Protein AF-A0A2U1LN64-F1 (afdb_monomer_lite)

InterPro domains:
  IPR001373 Cullin, N-terminal [PF00888] (12-71)
  IPR001373 Cullin, N-terminal [PF00888] (232-401)
  IPR016158 Cullin homology domain [PS50069] (305-399)
  IPR016159 Cullin repeat-like-containing domain superfamily [SSF74788] (3-302)
  IPR036317 Cullin homology domain superfamily [SSF75632] (305-401)
  IPR045093 Cullin [PTHR11932] (11-401)

Secondary structure (DSSP, 8-state):
--HHHHHHHHHHHHHHHHHHHTTPPPSS-HHHHHHHHHHHHHTT-HHHHHHHHHHHHHHHHHHHHHHHHTTS---PPP----TT----HHHHHHHHHIIIIITSHHHHHHHHHHHHHHHHHHHTT----HHHHHHHHHHHHHT-HHHHIIIIIHHHHHHHHHHHHHHHHHHHHHS-HHHHHHHHHHHHHHHHHHHHHHS-TTSTTHHHHHHHHHHHHHIIIIIHHHTTSTTHHHHHHHHHHHHHHHHHHHHHH-HHHHSSHHHHHHHHHHHHHHHHHHHHHHHTT-HHHHHHHHHHHHHHHTSTTHHHHHHHHHHHHHHH---HHHHHHHHHHHHHHHHT--HHHHHHHHHHHHHHHHHHHHTSGGGTS-HHHHHHHHHHHTTTS-HHHHHHHHHHHHHHHHHHHHH-

Sequence (408 aa):
MDPRDAERSLKAINNAIHEVYNHTPTTRSIHDLCSKASRLVQNKFGKKLYSGIVSTMASHLKEMTTSIEKVSPEVPLFLEDPSTHKAHAQELGATLWVDNVICSSNIKGDLKFAVMEMVQAEREGEGINRDLMKNLAKMLMDFGHSVYQEMFEQPFIMISTNLYTPESEELMNNYDCEYYLKITERRLNEEIERVSDYLDVKHDFAAKSIAKIINVLENIMIETHMDTVPEGINKIFNVMNSHFGKTVTELATHPERIEDPIACVQRILDEKEKRDKIINLSFNDDLKIQKLMDHWFKGCINAPHVAEFISEFVDDKLRKGANGYDVEIVLNKVMVLIRLLFPGRKVLFESHYKQHMRERFLSGIGRYVPAYAEISMIEKLKKEFSHQFTSELEAMLSDAKKGIIMHG

Organism: Artemisia annua (NCBI:txid35608)

pLDDT: mean 82.9, std 13.28, range [35.59, 97.94]

Radius of gyration: 40.02 Å; chains: 1; bounding box: 80×56×114 Å

Structure (mmCIF, N/CA/C/O backbone):
data_AF-A0A2U1LN64-F1
#
_entry.id   AF-A0A2U1LN64-F1
#
loop_
_atom_site.group_PDB
_atom_site.id
_atom_site.type_symbol
_atom_site.label_atom_id
_atom_site.label_alt_id
_atom_site.label_comp_id
_atom_site.label_asym_id
_atom_site.label_entity_id
_atom_site.label_seq_id
_atom_site.pdbx_PDB_ins_code
_atom_site.Cartn_x
_atom_site.Cartn_y
_atom_site.Cartn_z
_atom_site.occupancy
_atom_site.B_iso_or_equiv
_atom_site.auth_seq_id
_atom_site.auth_comp_id
_atom_site.auth_asym_id
_atom_site.auth_atom_id
_atom_site.pdbx_PDB_model_num
ATOM 1 N N . MET A 1 1 ? -33.442 30.699 55.935 1.00 78.19 1 MET A N 1
ATOM 2 C CA . MET A 1 1 ? -34.490 29.723 55.550 1.00 78.19 1 MET A CA 1
ATOM 3 C C . MET A 1 1 ? -34.674 28.739 56.702 1.00 78.19 1 MET A C 1
ATOM 5 O O . MET A 1 1 ? -33.655 28.303 57.224 1.00 78.19 1 MET A O 1
ATOM 9 N N . ASP A 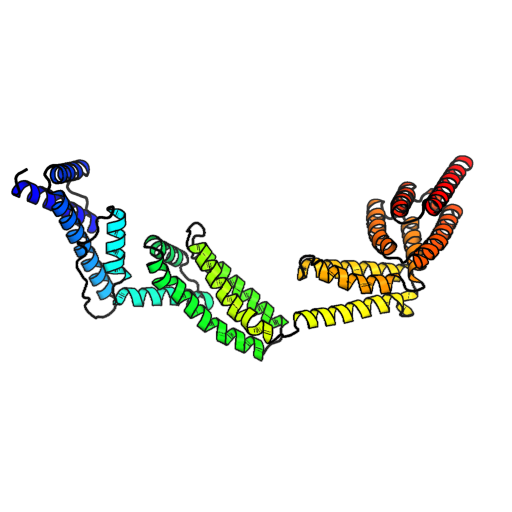1 2 ? -35.909 28.434 57.126 1.00 87.69 2 ASP A N 1
ATOM 10 C CA . ASP A 1 2 ? -36.194 27.400 58.148 1.00 87.69 2 ASP A CA 1
ATOM 11 C C . ASP A 1 2 ? -35.836 26.005 57.577 1.00 87.69 2 ASP A C 1
ATOM 13 O O . ASP A 1 2 ? -36.164 25.733 56.415 1.00 87.69 2 ASP A O 1
ATOM 17 N N . PRO A 1 3 ? -35.175 25.111 58.341 1.00 84.94 3 PRO A N 1
ATOM 18 C CA . PRO A 1 3 ? -34.947 23.714 57.959 1.00 84.94 3 PRO A CA 1
ATOM 19 C C . PRO A 1 3 ? -36.164 22.979 57.372 1.00 84.94 3 PRO A C 1
ATOM 21 O O . PRO A 1 3 ? -36.005 22.184 56.447 1.00 84.94 3 PRO A O 1
ATOM 24 N N . ARG A 1 4 ? -37.386 23.256 57.847 1.00 85.56 4 ARG A N 1
ATOM 25 C CA . ARG A 1 4 ? -38.615 22.629 57.318 1.00 85.56 4 ARG A CA 1
ATOM 26 C C . ARG A 1 4 ? -38.954 23.093 55.904 1.00 85.56 4 ARG A C 1
ATOM 28 O O . ARG A 1 4 ? -39.406 22.297 55.080 1.00 85.56 4 ARG A O 1
ATOM 35 N N . ASP A 1 5 ? -38.707 24.362 55.601 1.00 85.06 5 ASP A N 1
ATOM 36 C CA . ASP A 1 5 ? -38.884 24.898 54.251 1.00 85.06 5 ASP A CA 1
ATOM 37 C C . ASP A 1 5 ? -37.805 24.369 53.304 1.00 85.06 5 ASP A C 1
ATOM 39 O O . ASP A 1 5 ? -38.070 24.147 52.116 1.00 85.06 5 ASP A O 1
ATOM 43 N N . ALA A 1 6 ? -36.593 24.141 53.825 1.00 86.06 6 ALA A N 1
ATOM 44 C CA . ALA A 1 6 ? -35.513 23.508 53.077 1.00 86.06 6 ALA A CA 1
ATOM 45 C C . ALA A 1 6 ? -35.882 22.067 52.690 1.00 86.06 6 ALA A C 1
ATOM 47 O O . ALA A 1 6 ? -35.740 21.695 51.526 1.00 86.06 6 ALA A O 1
ATOM 48 N N . GLU A 1 7 ? -36.457 21.302 53.622 1.00 89.06 7 GLU A N 1
ATOM 49 C CA . GLU A 1 7 ? -36.947 19.939 53.382 1.00 89.06 7 GLU A CA 1
ATOM 50 C C . GLU A 1 7 ? -38.052 19.896 52.317 1.00 89.06 7 GLU A C 1
ATOM 52 O O . GLU A 1 7 ? -38.001 19.100 51.382 1.00 89.06 7 GLU A O 1
ATOM 57 N N . ARG A 1 8 ? -39.034 20.804 52.402 1.00 89.12 8 ARG A N 1
ATOM 58 C CA . ARG A 1 8 ? -40.115 20.912 51.405 1.00 89.12 8 ARG A CA 1
ATOM 59 C C . ARG A 1 8 ? -39.587 21.252 50.015 1.00 89.12 8 ARG A C 1
ATOM 61 O O . ARG A 1 8 ? -40.085 20.720 49.024 1.00 89.12 8 ARG A O 1
ATOM 68 N N . SER A 1 9 ? -38.597 22.140 49.943 1.00 89.25 9 SER A N 1
ATOM 69 C CA . SER A 1 9 ? -37.972 22.536 48.678 1.00 89.25 9 SER A CA 1
ATOM 70 C C . SER A 1 9 ? -37.186 21.380 48.060 1.00 89.25 9 SER A C 1
ATOM 72 O O . SER A 1 9 ? -37.314 21.142 46.864 1.00 89.25 9 SER A O 1
ATOM 74 N N . LEU A 1 10 ? -36.446 20.624 48.876 1.00 89.75 10 LEU A N 1
ATOM 75 C CA . LEU A 1 10 ? -35.701 19.443 48.441 1.00 89.75 10 LEU A CA 1
ATOM 76 C C . LEU A 1 10 ? -36.637 18.319 47.978 1.00 89.75 10 LEU A C 1
ATOM 78 O O . LEU A 1 10 ? -36.441 17.770 46.900 1.00 89.75 10 LEU A O 1
ATOM 82 N N . LYS A 1 11 ? -37.719 18.052 48.718 1.00 90.88 11 LYS A N 1
ATOM 83 C CA . LYS A 1 11 ? -38.747 17.081 48.316 1.00 90.88 11 LYS A CA 1
ATOM 84 C C . LYS A 1 11 ? -39.398 17.444 46.980 1.00 90.88 11 LYS A C 1
ATOM 86 O O . LYS A 1 11 ? -39.621 16.571 46.153 1.00 90.88 11 LYS A O 1
ATOM 91 N N . ALA A 1 12 ? -39.687 18.726 46.746 1.00 89.50 12 ALA A N 1
ATOM 92 C CA . ALA A 1 12 ? -40.245 19.179 45.472 1.00 89.50 12 ALA A CA 1
ATOM 93 C C . ALA A 1 12 ? -39.280 18.958 44.294 1.00 89.50 12 ALA A C 1
ATOM 95 O O . ALA A 1 12 ? -39.729 18.576 43.218 1.00 89.50 12 ALA A O 1
ATOM 96 N N . ILE A 1 13 ? -37.978 19.179 44.507 1.00 89.50 13 ILE A N 1
ATOM 97 C CA . ILE A 1 13 ? -36.937 18.927 43.502 1.00 89.50 13 ILE A CA 1
ATOM 98 C C . ILE A 1 13 ? -36.814 17.423 43.229 1.00 89.50 13 ILE A C 1
ATOM 100 O O . ILE A 1 13 ? -36.872 17.021 42.072 1.00 89.50 13 ILE A O 1
ATOM 104 N N . ASN A 1 14 ? -36.736 16.587 44.267 1.00 90.38 14 ASN A N 1
ATOM 105 C CA . ASN A 1 14 ? -36.641 15.134 44.100 1.00 90.38 14 ASN A CA 1
ATOM 106 C C . ASN A 1 14 ? -37.878 14.554 43.402 1.00 90.38 14 ASN A C 1
ATOM 108 O O . ASN A 1 14 ? -37.739 13.738 42.498 1.00 90.38 14 ASN A O 1
ATOM 112 N N . ASN A 1 15 ? -39.084 15.012 43.749 1.00 88.81 15 ASN A N 1
ATOM 113 C CA . ASN A 1 15 ? -40.308 14.588 43.067 1.00 88.81 15 ASN A CA 1
ATOM 114 C C . ASN A 1 15 ? -40.277 14.917 41.568 1.00 88.81 15 ASN A C 1
ATOM 116 O O . ASN A 1 15 ? -40.671 14.082 40.766 1.00 88.81 15 ASN A O 1
ATOM 120 N N . ALA A 1 16 ? -39.774 16.094 41.184 1.00 87.50 16 ALA A N 1
ATOM 121 C CA . ALA A 1 16 ? -39.624 16.440 39.773 1.00 87.50 16 ALA A CA 1
ATOM 122 C C . ALA A 1 16 ? -38.609 15.524 39.060 1.00 87.50 16 ALA A C 1
ATOM 124 O O . ALA A 1 16 ? -38.832 15.145 37.916 1.00 87.50 16 ALA A O 1
ATOM 125 N N . ILE A 1 17 ? -37.530 15.111 39.738 1.00 85.94 17 ILE A N 1
ATOM 126 C CA . ILE A 1 17 ? -36.580 14.114 39.210 1.00 85.94 17 ILE A CA 1
ATOM 127 C C . ILE A 1 17 ? -37.280 12.759 39.000 1.00 85.94 17 ILE A C 1
ATOM 129 O O . ILE A 1 17 ? -37.125 12.157 37.942 1.00 85.94 17 ILE A O 1
ATOM 133 N N . HIS A 1 18 ? -38.097 12.305 39.959 1.00 87.88 18 HIS A N 1
ATOM 134 C CA . HIS A 1 18 ? -38.930 11.102 39.804 1.00 87.88 18 HIS A CA 1
ATOM 135 C C . HIS A 1 18 ? -39.918 11.216 38.635 1.00 87.88 18 HIS A C 1
ATOM 137 O O . HIS A 1 18 ? -40.120 10.239 37.916 1.00 87.88 18 HIS A O 1
ATOM 143 N N . GLU A 1 19 ? -40.544 12.379 38.443 1.00 87.19 19 GLU A N 1
ATOM 144 C CA . GLU A 1 19 ? -41.479 12.604 37.337 1.00 87.19 19 GLU A CA 1
ATOM 145 C C . GLU A 1 19 ? -40.765 12.466 35.982 1.00 87.19 19 GLU A C 1
ATOM 147 O O . GLU A 1 19 ? -41.252 11.753 35.103 1.00 87.19 19 GLU A O 1
ATOM 152 N N . VAL A 1 20 ? -39.578 13.071 35.850 1.00 83.88 20 VAL A N 1
ATOM 153 C CA . VAL A 1 20 ? -38.732 12.980 34.649 1.00 83.88 20 VAL A CA 1
ATOM 154 C C . VAL A 1 20 ? -38.275 11.544 34.386 1.00 83.88 20 VAL A C 1
ATOM 156 O O . VAL A 1 20 ? -38.394 11.081 33.254 1.00 83.88 20 VAL A O 1
ATOM 159 N N . TYR A 1 21 ? -37.792 10.833 35.411 1.00 81.75 21 TYR A N 1
ATOM 160 C CA . TYR A 1 21 ? -37.349 9.438 35.289 1.00 81.75 21 TYR A CA 1
ATOM 161 C C . TYR A 1 21 ? -38.460 8.519 34.764 1.00 81.75 21 TYR A C 1
ATOM 163 O O . TYR A 1 21 ? -38.228 7.702 33.882 1.00 81.75 21 TYR A O 1
ATOM 171 N N . ASN A 1 22 ? -39.690 8.703 35.249 1.00 84.38 22 ASN A N 1
ATOM 172 C CA . ASN A 1 22 ? -40.845 7.906 34.830 1.00 84.38 22 ASN A CA 1
ATOM 173 C C . ASN A 1 22 ? -41.486 8.385 33.514 1.00 84.38 22 ASN A C 1
ATOM 175 O O . ASN A 1 22 ? -42.591 7.955 33.186 1.00 84.38 22 ASN A O 1
ATOM 179 N N . HIS A 1 23 ? -40.847 9.306 32.783 1.00 79.88 23 HIS A N 1
ATOM 180 C CA . HIS A 1 23 ? -41.394 9.935 31.576 1.00 79.88 23 HIS A CA 1
ATOM 181 C C . HIS A 1 23 ? -42.786 10.567 31.781 1.00 79.88 23 HIS A C 1
ATOM 183 O O . HIS A 1 23 ? -43.601 10.637 30.859 1.00 79.88 23 HIS A O 1
ATOM 189 N N . THR A 1 24 ? -43.065 11.053 32.993 1.00 81.94 24 THR A N 1
ATOM 190 C CA . THR A 1 24 ? -44.320 11.743 33.321 1.00 81.94 24 THR A CA 1
ATOM 191 C C . THR A 1 24 ? -44.159 13.263 33.195 1.00 81.94 24 THR A C 1
ATOM 193 O O . THR A 1 24 ? -43.094 13.793 33.525 1.00 81.94 24 THR A O 1
ATOM 196 N N . PRO A 1 25 ? -45.184 14.003 32.724 1.00 77.19 25 PRO A N 1
ATOM 197 C CA . PRO A 1 25 ? -45.110 15.458 32.632 1.00 77.19 25 PRO A CA 1
ATOM 198 C C . PRO A 1 25 ? -44.855 16.084 34.003 1.00 77.19 25 PRO A C 1
ATOM 200 O O . PRO A 1 25 ? -45.613 15.848 34.945 1.00 77.19 25 PRO A O 1
ATOM 203 N N . THR A 1 26 ? -43.815 16.914 34.112 1.00 74.75 26 THR A N 1
ATOM 204 C CA . THR A 1 26 ? -43.479 17.544 35.390 1.00 74.75 26 THR A CA 1
ATOM 205 C C . THR A 1 26 ? -44.576 18.497 35.844 1.00 74.75 26 THR A C 1
ATOM 207 O O . THR A 1 26 ? -44.961 19.410 35.110 1.00 74.75 26 THR A O 1
ATOM 210 N N . THR A 1 27 ? -45.032 18.349 37.086 1.00 76.00 27 THR A N 1
ATOM 211 C CA . THR A 1 27 ? -46.132 19.151 37.655 1.00 76.00 27 THR A CA 1
ATOM 212 C C . THR A 1 27 ? -45.723 20.589 37.993 1.00 76.00 27 THR A C 1
ATOM 214 O O . THR A 1 27 ? -46.566 21.437 38.292 1.00 76.00 27 THR A O 1
ATOM 217 N N . ARG A 1 28 ? -44.418 20.889 37.953 1.00 81.88 28 ARG A N 1
ATOM 218 C CA . ARG A 1 28 ? -43.825 22.179 38.330 1.00 81.88 28 ARG A CA 1
ATOM 219 C C . ARG A 1 28 ? -42.967 22.742 37.208 1.00 81.88 28 ARG A C 1
ATOM 221 O O . ARG A 1 28 ? -42.266 22.010 36.520 1.00 81.88 28 ARG A O 1
ATOM 228 N N . SER A 1 29 ? -42.971 24.069 37.072 1.00 85.88 29 SER A N 1
ATOM 229 C CA . SER A 1 29 ? -42.115 24.746 36.093 1.00 85.88 29 SER A CA 1
ATOM 230 C C . SER A 1 29 ? -40.631 24.636 36.461 1.00 85.88 29 SER A C 1
ATOM 232 O O . SER A 1 29 ? -40.262 24.738 37.635 1.00 85.88 29 SER A O 1
ATOM 234 N N . ILE A 1 30 ? -39.774 24.526 35.443 1.00 81.19 30 ILE A N 1
ATOM 235 C CA . ILE A 1 30 ? -38.309 24.524 35.594 1.00 81.19 30 ILE A CA 1
ATOM 236 C C . ILE A 1 30 ? -37.839 25.779 36.345 1.00 81.19 30 ILE A C 1
ATOM 238 O O . ILE A 1 30 ? -37.002 25.690 37.238 1.00 81.19 30 ILE A O 1
ATOM 242 N N . HIS A 1 31 ? -38.436 26.941 36.064 1.00 81.25 31 HIS A N 1
ATOM 243 C CA . HIS A 1 31 ? -38.101 28.196 36.739 1.00 81.25 31 HIS A CA 1
ATOM 244 C C . HIS A 1 31 ? -38.362 28.152 38.261 1.00 81.25 31 HIS A C 1
ATOM 246 O O . HIS A 1 31 ? -37.521 28.607 39.039 1.00 81.25 31 HIS A O 1
ATOM 252 N N . ASP A 1 32 ? -39.486 27.575 38.714 1.00 86.88 32 ASP A N 1
ATOM 253 C CA . ASP A 1 32 ? -39.775 27.400 40.153 1.00 86.88 32 ASP A CA 1
ATOM 254 C C . ASP A 1 32 ? -38.758 26.455 40.813 1.00 86.88 32 ASP A C 1
ATOM 256 O O . ASP A 1 32 ? -38.236 26.753 41.889 1.00 86.88 32 ASP A O 1
ATOM 260 N N . LEU A 1 33 ? -38.416 25.349 40.147 1.00 88.62 33 LEU A N 1
ATOM 261 C CA . LEU A 1 33 ? -37.424 24.388 40.639 1.00 88.62 33 LEU A CA 1
ATOM 262 C C . LEU A 1 33 ? -36.025 25.016 40.753 1.00 88.62 33 LEU A C 1
ATOM 264 O O . LEU A 1 33 ? -35.387 24.900 41.803 1.00 88.62 33 LEU A O 1
ATOM 268 N N . CYS A 1 34 ? -35.581 25.754 39.731 1.00 84.50 34 CYS A N 1
ATOM 269 C CA . CYS A 1 34 ? -34.315 26.490 39.753 1.00 84.50 34 CYS A CA 1
ATOM 270 C C . CYS A 1 34 ? -34.292 27.534 40.875 1.00 84.50 34 CYS A C 1
ATOM 272 O O . CYS A 1 34 ? -33.324 27.605 41.630 1.00 84.50 34 CYS A O 1
ATOM 274 N N . SER A 1 35 ? -35.378 28.292 41.053 1.00 87.00 35 SER A N 1
ATOM 275 C CA . SER A 1 35 ? -35.489 29.278 42.133 1.00 87.00 35 SER A CA 1
ATOM 276 C C . SER A 1 35 ? -35.372 28.631 43.520 1.00 87.00 35 SER A C 1
ATOM 278 O O . SER A 1 35 ? -34.652 29.134 44.391 1.00 87.00 35 SER A O 1
ATOM 280 N N . LYS A 1 36 ? -36.016 27.473 43.734 1.00 90.25 36 LYS A N 1
ATOM 281 C CA . LYS A 1 36 ? -35.891 26.699 44.982 1.00 90.25 36 LYS A CA 1
ATOM 282 C C . LYS A 1 36 ? -34.463 26.214 45.215 1.00 90.25 36 LYS A C 1
ATOM 284 O O . LYS A 1 36 ? -33.958 26.363 46.328 1.00 90.25 36 LYS A O 1
ATOM 289 N N . ALA A 1 37 ? -33.802 25.693 44.182 1.00 87.31 37 ALA A N 1
ATOM 290 C CA . ALA A 1 37 ? -32.411 25.258 44.260 1.00 87.31 37 ALA A CA 1
ATOM 291 C C . ALA A 1 37 ? -31.471 26.426 44.613 1.00 87.31 37 ALA A C 1
ATOM 293 O O . ALA A 1 37 ? -30.684 26.320 45.556 1.00 87.31 37 ALA A O 1
ATOM 294 N N . SER A 1 38 ? -31.610 27.580 43.948 1.00 85.81 38 SER A N 1
ATOM 295 C CA . SER A 1 38 ? -30.825 28.782 44.255 1.00 85.81 38 SER A CA 1
ATOM 296 C C . SER A 1 38 ? -31.028 29.248 45.698 1.00 85.81 38 SER A C 1
ATOM 298 O O . SER A 1 38 ? -30.051 29.539 46.390 1.00 85.81 38 SER A O 1
ATOM 300 N N . ARG A 1 39 ? -32.273 29.252 46.200 1.00 87.88 39 ARG A N 1
ATOM 301 C CA . ARG A 1 39 ? -32.566 29.604 47.601 1.00 87.88 39 ARG A CA 1
ATOM 302 C C . ARG A 1 39 ? -31.923 28.629 48.586 1.00 87.88 39 ARG A C 1
ATOM 304 O O . ARG A 1 39 ? -31.386 29.081 49.596 1.00 87.88 39 ARG A O 1
ATOM 311 N N . LEU A 1 40 ? -31.933 27.325 48.308 1.00 89.56 40 LEU A N 1
ATOM 312 C CA . LEU A 1 40 ? -31.266 26.320 49.146 1.00 89.56 40 LEU A CA 1
ATOM 313 C C . LEU A 1 40 ? -29.752 26.563 49.224 1.00 89.56 40 LEU A C 1
ATOM 315 O O . LEU A 1 40 ? -29.182 26.558 50.317 1.00 89.56 40 LEU A O 1
ATOM 319 N N . VAL A 1 41 ? -29.106 26.840 48.087 1.00 87.94 41 VAL A N 1
ATOM 320 C CA . VAL A 1 41 ? -27.664 27.127 48.025 1.00 87.94 41 VAL A CA 1
ATOM 321 C C . VAL A 1 41 ? -27.323 28.411 48.784 1.00 87.94 41 VAL A C 1
ATOM 323 O O . VAL A 1 41 ? -26.452 28.390 49.655 1.00 87.94 41 VAL A O 1
ATOM 326 N N . GLN A 1 42 ? -28.058 29.500 48.535 1.00 87.94 42 GLN A N 1
ATOM 327 C CA . GLN A 1 42 ? -27.874 30.789 49.218 1.00 87.94 42 GLN A CA 1
ATOM 328 C C . GLN A 1 42 ? -28.036 30.682 50.743 1.00 87.94 42 GLN A C 1
ATOM 330 O O . GLN A 1 42 ? -27.392 31.413 51.490 1.00 87.94 42 GLN A O 1
ATOM 335 N N . ASN A 1 43 ? -28.860 29.745 51.224 1.00 90.88 43 ASN A N 1
ATOM 336 C CA . ASN A 1 43 ? -29.101 29.514 52.650 1.00 90.88 43 ASN A CA 1
ATOM 337 C C . ASN A 1 43 ? -28.215 28.407 53.260 1.00 90.88 43 ASN A C 1
ATOM 339 O O . ASN A 1 43 ? -28.570 27.853 54.295 1.00 90.88 43 ASN A O 1
ATOM 343 N N . LYS A 1 44 ? -27.060 28.087 52.656 1.00 89.00 44 LYS A N 1
ATOM 344 C CA . LYS A 1 44 ? -26.087 27.081 53.140 1.00 89.00 44 LYS A CA 1
ATOM 345 C C . LYS A 1 44 ? -26.591 25.624 53.163 1.00 89.00 44 LYS A C 1
ATOM 347 O O . LYS A 1 44 ? -25.925 24.764 53.733 1.00 89.00 44 LYS A O 1
ATOM 352 N N . PHE A 1 45 ? -27.687 25.300 52.472 1.00 88.19 45 PHE A N 1
ATOM 353 C CA . PHE A 1 45 ? -28.182 23.920 52.311 1.00 88.19 45 PHE A CA 1
ATOM 354 C C . PHE A 1 45 ? -27.633 23.211 51.059 1.00 88.19 45 PHE A C 1
ATOM 356 O O . PHE A 1 45 ? -28.091 22.124 50.715 1.00 88.19 45 PHE A O 1
ATOM 363 N N . GLY A 1 46 ? -26.625 23.780 50.386 1.00 82.81 46 GLY A N 1
ATOM 364 C CA . GLY A 1 46 ? -26.075 23.242 49.133 1.00 82.81 46 GLY A CA 1
ATOM 365 C C . GLY A 1 46 ? -25.552 21.801 49.224 1.00 82.81 46 GLY A C 1
ATOM 366 O O . GLY A 1 46 ? -25.795 21.018 48.314 1.00 82.81 46 GLY A O 1
ATOM 367 N N . LYS A 1 47 ? -24.906 21.410 50.337 1.00 83.56 47 LYS A N 1
ATOM 368 C CA . LYS A 1 47 ? -24.467 20.012 50.541 1.00 83.56 47 LYS A CA 1
ATOM 369 C C . LYS A 1 47 ? -25.648 19.041 50.603 1.00 83.56 47 LYS A C 1
ATOM 371 O O . LYS A 1 47 ? -25.595 17.989 49.984 1.00 83.56 47 LYS A O 1
ATOM 376 N N . LYS A 1 48 ? -26.710 19.421 51.321 1.00 85.50 48 LYS A N 1
ATOM 377 C CA . LYS A 1 48 ? -27.917 18.604 51.492 1.00 85.50 48 LYS A CA 1
ATOM 378 C C . LYS A 1 48 ? -28.700 18.478 50.182 1.00 85.50 48 LYS A C 1
ATOM 380 O O . LYS A 1 48 ? -29.193 17.402 49.870 1.00 85.50 48 LYS A O 1
ATOM 385 N N . LEU A 1 49 ? -28.767 19.563 49.405 1.00 84.81 49 LEU A N 1
ATOM 386 C CA . LEU A 1 49 ? -29.313 19.547 48.047 1.00 84.81 49 LEU A CA 1
ATOM 387 C C . LEU A 1 49 ? -28.540 18.566 47.155 1.00 84.81 49 LEU A C 1
ATOM 389 O O . LEU A 1 49 ? -29.158 17.713 46.531 1.00 84.81 49 LEU A O 1
ATOM 393 N N . TYR A 1 50 ? -27.206 18.649 47.146 1.00 81.38 50 TYR A N 1
ATOM 394 C CA . TYR A 1 50 ? -26.361 17.750 46.358 1.00 81.38 50 TYR A CA 1
ATOM 395 C C . TYR A 1 50 ? -26.566 16.281 46.749 1.00 81.38 50 TYR A C 1
ATOM 397 O O . TYR A 1 50 ? -26.913 15.469 45.899 1.00 81.38 50 TYR A O 1
ATOM 405 N N . SER A 1 51 ? -26.448 15.946 48.040 1.00 84.81 51 SER A N 1
ATOM 406 C CA . SER A 1 51 ? -26.626 14.567 48.515 1.00 84.81 51 SER A CA 1
ATOM 407 C C . SER A 1 51 ? -28.031 14.020 48.239 1.00 84.81 51 SER A C 1
ATOM 409 O O . SER A 1 51 ? -28.180 12.844 47.929 1.00 84.81 51 SER A O 1
ATOM 411 N N . GLY A 1 52 ? -29.065 14.866 48.329 1.00 84.75 52 GLY A N 1
ATOM 412 C CA . GLY A 1 52 ? -30.446 14.477 48.034 1.00 84.75 52 GLY A CA 1
ATOM 413 C C . GLY A 1 52 ? -30.675 14.138 46.559 1.00 84.75 52 GLY A C 1
ATOM 414 O O . GLY A 1 52 ? -31.346 13.150 46.263 1.00 84.75 52 GLY A O 1
ATOM 415 N N . ILE A 1 53 ? -30.082 14.917 45.647 1.00 84.88 53 ILE A N 1
ATOM 416 C CA . ILE A 1 53 ? -30.134 14.652 44.202 1.00 84.88 53 ILE A CA 1
ATOM 417 C C . ILE A 1 53 ? -29.377 13.359 43.878 1.00 84.88 53 ILE A C 1
ATOM 419 O O . ILE A 1 53 ? -29.951 12.470 43.254 1.00 84.88 53 ILE A O 1
ATOM 423 N N . VAL A 1 54 ? -28.136 13.225 44.366 1.00 80.00 54 VAL A N 1
ATOM 424 C CA . VAL A 1 54 ? -27.296 12.027 44.172 1.00 80.00 54 VAL A CA 1
ATOM 425 C C . VAL A 1 54 ? -28.027 10.770 44.638 1.00 80.00 54 VAL A C 1
ATOM 427 O O . VAL A 1 54 ? -28.132 9.805 43.890 1.00 80.00 54 VAL A O 1
ATOM 430 N N . SER A 1 55 ? -28.589 10.793 45.851 1.00 84.81 55 SER A N 1
ATOM 431 C CA . SER A 1 55 ? -29.308 9.648 46.415 1.00 84.81 55 SER A CA 1
ATOM 432 C C . SER A 1 55 ? -30.542 9.265 45.596 1.00 84.81 55 SER A C 1
ATOM 434 O O . SER A 1 55 ? -30.789 8.077 45.406 1.00 84.81 55 SER A O 1
ATOM 436 N N . THR A 1 56 ? -31.296 10.249 45.094 1.00 86.12 56 THR A N 1
ATOM 437 C CA . THR A 1 56 ? -32.491 9.997 44.273 1.00 86.12 56 THR A CA 1
ATOM 438 C C . THR A 1 56 ? -32.104 9.353 42.942 1.00 86.12 56 THR A C 1
ATOM 440 O O . THR A 1 56 ? -32.642 8.308 42.587 1.00 86.12 56 THR A O 1
ATOM 443 N N . MET A 1 57 ? -31.114 9.924 42.246 1.00 82.81 57 MET A N 1
ATOM 444 C CA . MET A 1 57 ? -30.623 9.394 40.969 1.00 82.81 57 MET A CA 1
ATOM 445 C C . MET A 1 57 ? -30.015 7.995 41.122 1.00 82.81 57 MET A C 1
ATOM 447 O O . MET A 1 57 ? -30.305 7.110 40.323 1.00 82.81 57 MET A O 1
ATOM 451 N N . ALA A 1 58 ? -29.219 7.761 42.168 1.00 79.50 58 ALA A N 1
ATOM 452 C CA . ALA A 1 58 ? -28.647 6.445 42.441 1.00 79.50 58 ALA A CA 1
ATOM 453 C C . ALA A 1 58 ? -29.733 5.386 42.707 1.00 79.50 58 ALA A C 1
ATOM 455 O O . ALA A 1 58 ? -29.598 4.251 42.259 1.00 79.50 58 ALA A O 1
ATOM 456 N N . SER A 1 59 ? -30.826 5.748 43.395 1.00 83.88 59 SER A N 1
ATOM 457 C CA . SER A 1 59 ? -31.961 4.840 43.621 1.00 83.88 59 SER A CA 1
ATOM 458 C C . SER A 1 59 ? -32.620 4.420 42.306 1.00 83.88 59 SER A C 1
ATOM 460 O O . SER A 1 59 ? -32.834 3.233 42.083 1.00 83.88 59 SER A O 1
ATOM 462 N N . HIS A 1 60 ? -32.879 5.375 41.408 1.00 84.62 60 HIS A N 1
ATOM 463 C CA . HIS A 1 60 ? -33.451 5.106 40.081 1.00 84.62 60 HIS A CA 1
ATOM 464 C C . HIS A 1 60 ? -32.572 4.214 39.213 1.00 84.62 60 HIS A C 1
ATOM 466 O O . HIS A 1 60 ? -33.069 3.327 38.520 1.00 84.62 60 HIS A O 1
ATOM 472 N N . LEU A 1 61 ? -31.260 4.441 39.244 1.00 79.94 61 LEU A N 1
ATOM 473 C CA . LEU A 1 61 ? -30.316 3.625 38.487 1.00 79.94 61 LEU A CA 1
ATOM 474 C C . LEU A 1 61 ? -30.249 2.203 39.036 1.00 79.94 61 LEU A C 1
ATOM 476 O O . LEU A 1 61 ? -30.260 1.264 38.253 1.00 79.94 61 LEU A O 1
ATOM 480 N N . LYS A 1 62 ? -30.284 2.026 40.361 1.00 79.62 62 LYS A N 1
ATOM 481 C CA . LYS A 1 62 ? -30.370 0.693 40.974 1.00 79.62 62 LYS A CA 1
ATOM 482 C C . LYS A 1 62 ? -31.660 -0.031 40.595 1.00 79.62 62 LYS A C 1
ATOM 484 O O . LYS A 1 62 ? -31.601 -1.201 40.237 1.00 79.62 62 LYS A O 1
ATOM 489 N N . GLU A 1 63 ? -32.806 0.653 40.609 1.00 81.00 63 GLU A N 1
ATOM 490 C CA . GLU A 1 63 ? -34.083 0.084 40.146 1.00 81.00 63 GLU A CA 1
ATOM 491 C C . GLU A 1 63 ? -34.022 -0.351 38.672 1.00 81.00 63 GLU A C 1
ATOM 493 O O . GLU A 1 63 ? -34.529 -1.420 38.316 1.00 81.00 63 GLU A O 1
ATOM 498 N N . MET A 1 64 ? -33.359 0.442 37.825 1.00 77.75 64 MET A N 1
ATOM 499 C CA . MET A 1 64 ? -33.125 0.106 36.422 1.00 77.75 64 MET A CA 1
ATOM 500 C C . MET A 1 64 ? -32.204 -1.111 36.277 1.00 77.75 64 MET A C 1
ATOM 502 O O . MET A 1 64 ? -32.579 -2.052 35.584 1.00 77.75 64 MET A O 1
ATOM 506 N N . THR A 1 65 ? -31.063 -1.142 36.972 1.00 71.69 65 THR A N 1
ATOM 507 C CA . THR A 1 65 ? -30.137 -2.288 37.001 1.00 71.69 65 THR A CA 1
ATOM 508 C C . THR A 1 65 ? -30.860 -3.559 37.430 1.00 71.69 65 THR A C 1
ATOM 510 O O . THR A 1 65 ? -30.824 -4.545 36.707 1.00 71.69 65 THR A O 1
ATOM 513 N N . THR A 1 66 ? -31.627 -3.522 38.525 1.00 75.56 66 THR A N 1
ATOM 514 C CA . THR A 1 66 ? -32.423 -4.674 38.979 1.00 75.56 66 THR A CA 1
ATOM 515 C C . THR A 1 66 ? -33.480 -5.096 37.953 1.00 75.56 66 THR A C 1
ATOM 517 O O . THR A 1 66 ? -33.826 -6.271 37.864 1.00 75.56 66 THR A O 1
ATOM 520 N N . SER A 1 67 ? -34.029 -4.162 37.174 1.00 74.19 67 SER A N 1
ATOM 521 C CA . SER A 1 67 ? -34.992 -4.482 36.112 1.00 74.19 67 SER A CA 1
ATOM 522 C C . SER A 1 67 ? -34.322 -5.132 34.898 1.00 74.19 67 SER A C 1
ATOM 524 O O . SER A 1 67 ? -34.897 -6.057 34.331 1.00 74.19 67 SER A O 1
ATOM 526 N N . ILE A 1 68 ? -33.111 -4.694 34.539 1.00 68.75 68 ILE A N 1
ATOM 527 C CA . ILE A 1 68 ? -32.277 -5.302 33.489 1.00 68.75 68 ILE A CA 1
ATOM 528 C C . ILE A 1 68 ? -31.827 -6.706 33.923 1.00 68.75 68 ILE A C 1
ATOM 530 O O . ILE A 1 68 ? -31.968 -7.660 33.167 1.00 68.75 68 ILE A O 1
ATOM 534 N N . GLU A 1 69 ? -31.383 -6.860 35.171 1.00 66.94 69 GLU A N 1
ATOM 535 C CA . GLU A 1 69 ? -30.970 -8.143 35.756 1.00 66.94 69 GLU A CA 1
ATOM 536 C C . GLU A 1 69 ? -32.126 -9.145 35.875 1.00 66.94 69 GLU A C 1
ATOM 538 O O . GLU A 1 69 ? -31.921 -10.342 35.769 1.00 66.94 69 GLU A O 1
ATOM 543 N N . LYS A 1 70 ? -33.387 -8.720 36.012 1.00 67.50 70 LYS A N 1
ATOM 544 C CA . LYS A 1 70 ? -34.525 -9.666 35.975 1.00 67.50 70 LYS A CA 1
ATOM 545 C C . LYS A 1 70 ? -34.688 -10.383 34.630 1.00 67.50 70 LYS A C 1
ATOM 547 O O . LYS A 1 70 ? -35.439 -11.354 34.558 1.00 67.50 70 LYS A O 1
ATOM 552 N N . VAL A 1 71 ? -34.015 -9.910 33.584 1.00 62.50 71 VAL A N 1
ATOM 553 C CA . VAL A 1 71 ? -33.992 -10.534 32.258 1.00 62.50 71 VAL A CA 1
ATOM 554 C C . VAL A 1 71 ? -32.840 -11.560 32.128 1.00 62.50 71 VAL A C 1
ATOM 556 O O . VAL A 1 71 ? -32.887 -12.371 31.209 1.00 62.50 71 VAL A O 1
ATOM 559 N N . SER A 1 72 ? -31.865 -11.608 33.059 1.00 41.38 72 SER A N 1
ATOM 560 C CA . SER A 1 72 ? -30.694 -12.522 33.045 1.00 41.38 72 SER A CA 1
ATOM 561 C C . SER A 1 72 ? -30.269 -12.945 34.480 1.00 41.38 72 SER A C 1
ATOM 563 O O . SER A 1 72 ? -29.978 -12.082 35.304 1.00 41.38 72 SER A O 1
ATOM 565 N N . PRO A 1 73 ? -30.259 -14.241 34.854 1.00 40.41 73 PRO A N 1
ATOM 566 C CA . PRO A 1 73 ? -30.360 -14.660 36.260 1.00 40.41 73 PRO A CA 1
ATOM 567 C C . PRO A 1 73 ? -29.099 -14.474 37.146 1.00 40.41 73 PRO A C 1
ATOM 569 O O . PRO A 1 73 ? -28.061 -15.076 36.902 1.00 40.41 73 PRO A O 1
ATOM 572 N N . GLU A 1 74 ? -29.317 -13.728 38.243 1.00 35.59 74 GLU A N 1
ATOM 573 C CA . GLU A 1 74 ? -28.849 -13.836 39.654 1.00 35.59 74 GLU A CA 1
ATOM 574 C C . GLU A 1 74 ? -27.350 -13.808 40.060 1.00 35.59 74 GLU A C 1
ATOM 576 O O . GLU A 1 74 ? -26.661 -14.807 39.916 1.00 35.59 74 GLU A O 1
ATOM 581 N N . VAL A 1 75 ? -26.935 -12.740 40.787 1.00 37.38 75 VAL A N 1
ATOM 582 C CA . VAL A 1 75 ? -26.381 -12.678 42.184 1.00 37.38 75 VAL A CA 1
ATOM 583 C C . VAL A 1 75 ? -26.481 -11.204 42.676 1.00 37.38 75 VAL A C 1
ATOM 585 O O . VAL A 1 75 ? -26.219 -10.300 41.881 1.00 37.38 75 VAL A O 1
ATOM 588 N N . PRO A 1 76 ? -26.847 -10.897 43.946 1.00 36.47 76 PRO A N 1
ATOM 589 C CA . PRO A 1 76 ? -26.973 -9.513 44.435 1.00 36.47 76 PRO A CA 1
ATOM 590 C C . PRO A 1 76 ? -25.633 -8.788 44.687 1.00 36.47 76 PRO A C 1
ATOM 592 O O . PRO A 1 76 ? -24.703 -9.342 45.274 1.00 36.47 76 PRO A O 1
ATOM 595 N N . LEU A 1 77 ? -25.584 -7.508 44.299 1.00 37.16 77 LEU A N 1
ATOM 596 C CA . LEU A 1 77 ? -24.409 -6.626 44.308 1.00 37.16 77 LEU A CA 1
ATOM 597 C C . LEU A 1 77 ? -24.291 -5.775 45.595 1.00 37.16 77 LEU A C 1
ATOM 599 O O . LEU A 1 77 ? -25.271 -5.196 46.066 1.00 37.16 77 LEU A O 1
ATOM 603 N N . PHE A 1 78 ? -23.066 -5.628 46.113 1.00 39.72 78 PHE A N 1
ATOM 604 C CA . PHE A 1 78 ? -22.671 -4.615 47.106 1.00 39.72 78 PHE A CA 1
ATOM 605 C C . PHE A 1 78 ? -22.012 -3.422 46.392 1.00 39.72 78 PHE A C 1
ATOM 607 O O . PHE A 1 78 ? -21.119 -3.630 45.577 1.00 39.72 78 PHE A O 1
ATOM 614 N N . LEU A 1 79 ? -22.406 -2.183 46.716 1.00 37.75 79 LEU A N 1
ATOM 615 C CA . LEU A 1 79 ? -21.762 -0.958 46.213 1.00 37.75 79 LEU A CA 1
ATOM 616 C C . LEU A 1 79 ? -21.581 0.081 47.334 1.00 37.75 79 LEU A C 1
ATOM 618 O O . LEU A 1 79 ? -22.498 0.303 48.129 1.00 37.75 79 LEU A O 1
ATOM 622 N N . GLU A 1 80 ? -20.397 0.701 47.367 1.00 38.31 80 GLU A N 1
ATOM 623 C CA . GLU A 1 80 ? -19.972 1.758 48.299 1.00 38.31 80 GLU A CA 1
ATOM 624 C C . GLU A 1 80 ? -20.616 3.134 48.007 1.00 38.31 80 GLU A C 1
ATOM 626 O O . GLU A 1 80 ? -21.183 3.373 46.941 1.00 38.31 80 GLU A O 1
ATOM 631 N N . ASP A 1 81 ? -20.564 4.033 48.999 1.00 40.78 81 ASP A N 1
ATOM 632 C CA . ASP A 1 81 ? -21.259 5.330 49.042 1.00 40.78 81 ASP A CA 1
ATOM 633 C C . ASP A 1 81 ? -20.645 6.391 48.084 1.00 40.78 81 ASP A C 1
ATOM 635 O O . ASP A 1 81 ? -19.504 6.808 48.298 1.00 40.78 81 ASP A O 1
ATOM 639 N N . PRO A 1 82 ? -21.393 6.918 47.086 1.00 45.06 82 PRO A N 1
ATOM 640 C CA . PRO A 1 82 ? -20.917 7.908 46.101 1.00 45.06 82 PRO A CA 1
ATOM 641 C C . PRO A 1 82 ? -20.638 9.324 46.648 1.00 45.06 82 PRO A C 1
ATOM 643 O O . PRO A 1 82 ? -20.469 10.276 45.884 1.00 45.06 82 PRO A O 1
ATOM 646 N N . SER A 1 83 ? -20.656 9.530 47.966 1.00 44.84 83 SER A N 1
ATOM 647 C CA . SER A 1 83 ? -20.733 10.856 48.593 1.00 44.84 83 SER A CA 1
ATOM 648 C C . SER A 1 83 ? -19.444 11.704 48.547 1.00 44.84 83 SER A C 1
ATOM 650 O O . SER A 1 83 ? -19.418 12.812 49.096 1.00 44.84 83 SER A O 1
ATOM 652 N N . THR A 1 84 ? -18.380 11.256 47.871 1.00 42.25 84 THR A N 1
ATOM 653 C CA . THR A 1 84 ? -17.025 11.818 48.030 1.00 42.25 84 THR A CA 1
ATOM 654 C C . THR A 1 84 ? -16.542 12.789 46.943 1.00 42.25 84 THR A C 1
ATOM 656 O O . THR A 1 84 ? -15.570 13.505 47.201 1.00 42.25 84 THR A O 1
ATOM 659 N N . HIS A 1 85 ? -17.204 12.946 45.788 1.00 42.38 85 HIS A N 1
ATOM 660 C CA . HIS A 1 85 ? -16.738 13.864 44.727 1.00 42.38 85 HIS A CA 1
ATOM 661 C C . HIS A 1 85 ? -17.808 14.861 44.254 1.00 42.38 85 HIS A C 1
ATOM 663 O O . HIS A 1 85 ? -18.951 14.502 43.987 1.00 42.38 85 HIS A O 1
ATOM 669 N N . LYS A 1 86 ? -17.439 16.152 44.185 1.00 46.00 86 LYS A N 1
ATOM 670 C CA . LYS A 1 86 ? -18.259 17.241 43.625 1.00 46.00 86 LYS A CA 1
ATOM 671 C C . LYS A 1 86 ? -17.994 17.341 42.118 1.00 46.00 86 LYS A C 1
ATOM 673 O O . LYS A 1 86 ? -17.005 17.961 41.739 1.00 46.00 86 LYS A O 1
ATOM 678 N N . ALA A 1 87 ? -18.877 16.783 41.298 1.00 50.16 87 ALA A N 1
ATOM 679 C CA . ALA A 1 87 ? -18.814 16.858 39.835 1.00 50.16 87 ALA A CA 1
ATOM 680 C C . ALA A 1 87 ? -19.939 17.749 39.265 1.00 50.16 87 ALA A C 1
ATOM 682 O O . ALA A 1 87 ? -20.922 18.040 39.959 1.00 50.16 87 ALA A O 1
ATOM 683 N N . HIS A 1 88 ? -19.814 18.204 38.010 1.00 58.88 88 HIS A N 1
ATOM 684 C CA . HIS A 1 88 ? -20.930 18.857 37.303 1.00 58.88 88 HIS A CA 1
ATOM 685 C C . HIS A 1 88 ? -22.074 17.847 37.091 1.00 58.88 88 HIS A C 1
ATOM 687 O O . HIS A 1 88 ? -21.832 16.654 36.981 1.00 58.88 88 HIS A O 1
ATOM 693 N N . ALA A 1 89 ? -23.335 18.291 37.017 1.00 58.78 89 ALA A N 1
ATOM 694 C CA . ALA A 1 89 ? -24.495 17.383 37.020 1.00 58.78 89 ALA A CA 1
ATOM 695 C C . ALA A 1 89 ? -24.486 16.311 35.902 1.00 58.78 89 ALA A C 1
ATOM 697 O O . ALA A 1 89 ? -24.968 15.204 36.122 1.00 58.78 89 ALA A O 1
ATOM 698 N N . GLN A 1 90 ? -23.920 16.620 34.729 1.00 54.84 90 GLN A N 1
ATOM 699 C CA . GLN A 1 90 ? -23.749 15.660 33.628 1.00 54.84 90 GLN A CA 1
ATOM 700 C C . GLN A 1 90 ? -22.665 14.615 33.927 1.00 54.84 90 GLN A C 1
ATOM 702 O O . GLN A 1 90 ? -22.886 13.427 33.722 1.00 54.84 90 GLN A O 1
ATOM 707 N N . GLU A 1 91 ? -21.529 15.052 34.468 1.00 61.25 91 GLU A N 1
ATOM 708 C CA . GLU A 1 91 ? -20.421 14.189 34.891 1.00 61.25 91 GLU A CA 1
ATOM 709 C C . GLU A 1 91 ? -20.854 13.271 36.043 1.00 61.25 91 GLU A C 1
ATOM 711 O O . GLU A 1 91 ? -20.599 12.075 36.008 1.00 61.25 91 GLU A O 1
ATOM 716 N N . LEU A 1 92 ? -21.638 13.792 36.993 1.00 66.50 92 LEU A N 1
ATOM 717 C CA . LEU A 1 92 ? -22.254 13.002 38.059 1.00 66.50 92 LEU A CA 1
ATOM 718 C C . LEU A 1 92 ? -23.209 11.929 37.511 1.00 66.50 92 LEU A C 1
ATOM 720 O O . LEU A 1 92 ? -23.182 10.794 37.979 1.00 66.50 92 LEU A O 1
ATOM 724 N N . GLY A 1 93 ? -24.060 12.274 36.540 1.00 66.62 93 GLY A N 1
ATOM 725 C CA . GLY A 1 93 ? -24.956 11.307 35.900 1.00 66.62 93 GLY A CA 1
ATOM 726 C C . GLY A 1 93 ? -24.188 10.188 35.192 1.00 66.62 93 GLY A C 1
ATOM 727 O O . GLY A 1 93 ? -24.548 9.022 35.334 1.00 66.62 93 GLY A O 1
ATOM 728 N N . ALA A 1 94 ? -23.103 10.537 34.497 1.00 66.31 94 ALA A N 1
ATOM 729 C CA . ALA A 1 94 ? -22.209 9.588 33.844 1.00 66.31 94 ALA A CA 1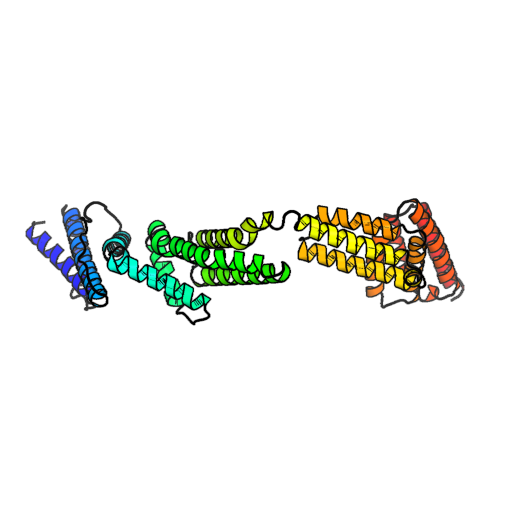
ATOM 730 C C . ALA A 1 94 ? -21.500 8.667 34.850 1.00 66.31 94 ALA A C 1
ATOM 732 O O . ALA A 1 94 ? -21.553 7.452 34.691 1.00 66.31 94 ALA A O 1
ATOM 733 N N . THR A 1 95 ? -20.916 9.217 35.920 1.00 69.75 95 THR A N 1
ATOM 734 C CA . THR A 1 95 ? -20.289 8.424 36.991 1.00 69.75 95 THR A CA 1
ATOM 735 C C . THR A 1 95 ? -21.288 7.462 37.624 1.00 69.75 95 THR A C 1
ATOM 737 O O . THR A 1 95 ? -21.021 6.270 37.723 1.00 69.75 95 THR A O 1
ATOM 740 N N . LEU A 1 96 ? -22.484 7.945 37.977 1.00 70.38 96 LEU A N 1
ATOM 741 C CA . LEU A 1 96 ? -23.513 7.091 38.566 1.00 70.38 96 LEU A CA 1
ATOM 742 C C . LEU A 1 96 ? -23.972 5.989 37.599 1.00 70.38 96 LEU A C 1
ATOM 744 O O . LEU A 1 96 ? -24.220 4.871 38.048 1.00 70.38 96 LEU A O 1
ATOM 748 N N . TRP A 1 97 ? -24.075 6.272 36.298 1.00 74.25 97 TRP A N 1
ATOM 749 C CA . TRP A 1 97 ? -24.405 5.265 35.287 1.00 74.25 97 TRP A CA 1
ATOM 750 C C . TRP A 1 97 ? -23.314 4.198 35.162 1.00 74.25 97 TRP A C 1
ATOM 752 O O . TRP A 1 97 ? -23.617 3.006 35.161 1.00 74.25 97 TRP A O 1
ATOM 762 N N . VAL A 1 98 ? -22.046 4.608 35.101 1.00 74.06 98 VAL A N 1
ATOM 763 C CA . VAL A 1 98 ? -20.911 3.679 35.055 1.00 74.06 98 VAL A CA 1
ATOM 764 C C . VAL A 1 98 ? -20.913 2.787 36.290 1.00 74.06 98 VAL A C 1
ATOM 766 O O . VAL A 1 98 ? -20.952 1.571 36.148 1.00 74.06 98 VAL A O 1
ATOM 769 N N . ASP A 1 99 ? -20.963 3.373 37.485 1.00 71.56 99 ASP A N 1
ATOM 770 C CA . ASP A 1 99 ? -20.821 2.635 38.742 1.00 71.56 99 ASP A CA 1
ATOM 771 C C . ASP A 1 99 ? -21.991 1.681 39.013 1.00 71.56 99 ASP A C 1
ATOM 773 O O . ASP A 1 99 ? -21.788 0.583 39.527 1.00 71.56 99 ASP A O 1
ATOM 777 N N . ASN A 1 100 ? -23.223 2.085 38.675 1.00 69.06 100 ASN A N 1
ATOM 778 C CA . ASN A 1 100 ? -24.423 1.318 39.029 1.00 69.06 100 ASN A CA 1
ATOM 779 C C . ASN A 1 100 ? -24.942 0.425 37.894 1.00 69.06 100 ASN A C 1
ATOM 781 O O . ASN A 1 100 ? -25.641 -0.546 38.185 1.00 69.06 100 ASN A O 1
ATOM 785 N N . VAL A 1 101 ? -24.644 0.740 36.627 1.00 75.19 101 VAL A N 1
ATOM 786 C CA . VAL A 1 101 ? -25.157 0.000 35.460 1.00 75.19 101 VAL A CA 1
ATOM 787 C C . VAL A 1 101 ? -24.027 -0.737 34.749 1.00 75.19 101 VAL A C 1
ATOM 789 O O . VAL A 1 101 ? -24.017 -1.962 34.747 1.00 75.19 101 VAL A O 1
ATOM 792 N N . ILE A 1 102 ? -23.047 -0.025 34.183 1.00 74.94 102 ILE A N 1
ATOM 793 C CA . ILE A 1 102 ? -21.993 -0.649 33.354 1.00 74.94 102 ILE A CA 1
ATOM 794 C C . ILE A 1 102 ? -21.062 -1.539 34.186 1.00 74.94 102 ILE A C 1
ATOM 796 O O . ILE A 1 102 ? -20.661 -2.606 33.732 1.00 74.94 102 ILE A O 1
ATOM 800 N N . CYS A 1 103 ? -20.726 -1.111 35.402 1.00 72.50 103 CYS A N 1
ATOM 801 C CA . CYS A 1 103 ? -19.864 -1.834 36.332 1.00 72.50 103 CYS A CA 1
ATOM 802 C C . CYS A 1 103 ? -20.628 -2.801 37.248 1.00 72.50 103 CYS A C 1
ATOM 804 O O . CYS A 1 103 ? -19.986 -3.440 38.085 1.00 72.50 103 CYS A O 1
ATOM 806 N N . SER A 1 104 ? -21.955 -2.953 37.096 1.00 75.56 104 SER A N 1
ATOM 807 C CA . SER A 1 104 ? -22.667 -4.064 37.743 1.00 75.56 104 SER A CA 1
ATOM 808 C C . SER A 1 104 ? -22.022 -5.375 37.299 1.00 75.56 104 SER A C 1
ATOM 810 O O . SER A 1 104 ? -21.792 -5.579 36.107 1.00 75.56 104 SER A O 1
ATOM 812 N N . SER A 1 105 ? -21.725 -6.270 38.244 1.00 68.94 105 SER A N 1
ATOM 813 C CA . SER A 1 105 ? -21.039 -7.537 37.964 1.00 68.94 105 SER A CA 1
ATOM 814 C C . SER A 1 105 ? -21.732 -8.366 36.881 1.00 68.94 105 SER A C 1
ATOM 816 O O . SER A 1 105 ? -21.049 -9.025 36.102 1.00 68.94 105 SER A O 1
ATOM 818 N N . ASN A 1 106 ? -23.062 -8.290 36.808 1.00 69.94 106 ASN A N 1
ATOM 819 C CA . ASN A 1 106 ? -23.876 -9.054 35.865 1.00 69.94 106 ASN A CA 1
ATOM 820 C C . ASN A 1 106 ? -23.859 -8.397 34.476 1.00 69.94 106 ASN A C 1
ATOM 822 O O . ASN A 1 106 ? -23.494 -9.015 33.480 1.00 69.94 106 ASN A O 1
ATOM 826 N N . ILE A 1 107 ? -24.150 -7.093 34.420 1.00 74.62 107 ILE A N 1
ATOM 827 C CA . ILE A 1 107 ? -24.233 -6.339 33.159 1.00 74.62 107 ILE A CA 1
ATOM 828 C C . ILE A 1 107 ? -22.857 -6.206 32.503 1.00 74.62 107 ILE A C 1
ATOM 830 O O . ILE A 1 107 ? -22.751 -6.276 31.282 1.00 74.62 107 ILE A O 1
ATOM 834 N N . LYS A 1 108 ? -21.790 -6.036 33.289 1.00 80.44 108 LYS A N 1
ATOM 835 C CA . LYS A 1 108 ? -20.432 -5.858 32.767 1.00 80.44 108 LYS A CA 1
ATOM 836 C C . LYS A 1 108 ? -19.980 -7.056 31.935 1.00 80.44 108 LYS A C 1
ATOM 838 O O . LYS A 1 108 ? -19.408 -6.876 30.859 1.00 80.44 108 LYS A O 1
ATOM 843 N N . GLY A 1 109 ? -20.209 -8.263 32.453 1.00 81.94 109 GLY A N 1
ATOM 844 C CA . GLY A 1 109 ? -19.867 -9.514 31.780 1.00 81.94 109 GLY A CA 1
ATOM 845 C C . GLY A 1 109 ? -20.696 -9.707 30.516 1.00 81.94 109 GLY A C 1
ATOM 846 O O . GLY A 1 109 ? -20.124 -9.848 29.436 1.00 81.94 109 GLY A O 1
ATOM 847 N N . ASP A 1 110 ? -22.019 -9.615 30.647 1.00 80.62 110 ASP A N 1
ATOM 848 C CA . ASP A 1 110 ? -22.967 -9.841 29.552 1.00 80.62 110 ASP A CA 1
ATOM 849 C C . ASP A 1 110 ? -22.793 -8.822 28.420 1.00 80.62 110 ASP A C 1
ATOM 851 O O . ASP A 1 110 ? -22.748 -9.191 27.249 1.00 80.62 110 ASP A O 1
ATOM 855 N N . LEU A 1 111 ? -22.615 -7.537 28.750 1.00 82.44 111 LEU A N 1
ATOM 856 C CA . LEU A 1 111 ? -22.373 -6.489 27.758 1.00 82.44 111 LEU A CA 1
ATOM 857 C C . LEU A 1 111 ? -21.051 -6.719 27.025 1.00 82.44 111 LEU A C 1
ATOM 859 O O . LEU A 1 111 ? -20.998 -6.608 25.803 1.00 82.44 111 LEU A O 1
ATOM 863 N N . LYS A 1 112 ? -19.981 -7.049 27.759 1.00 87.31 112 LYS A N 1
ATOM 864 C CA . LYS A 1 112 ? -18.681 -7.353 27.152 1.00 87.31 112 LYS A CA 1
ATOM 865 C C . LYS A 1 112 ? -18.792 -8.555 26.215 1.00 87.31 112 LYS A C 1
ATOM 867 O O . LYS A 1 112 ? -18.292 -8.487 25.098 1.00 87.31 112 LYS A O 1
ATOM 872 N N . PHE A 1 113 ? -19.464 -9.618 26.652 1.00 86.81 113 PHE A N 1
ATOM 873 C CA . PHE A 1 113 ? -19.692 -10.812 25.845 1.00 86.81 113 PHE A CA 1
ATOM 874 C C . PHE A 1 113 ? -20.485 -10.487 24.575 1.00 86.81 113 PHE A C 1
ATOM 876 O O . PHE A 1 113 ? -19.991 -10.750 23.485 1.00 86.81 113 PHE A O 1
ATOM 883 N N . ALA A 1 114 ? -21.639 -9.828 24.697 1.00 85.06 114 ALA A N 1
ATOM 884 C CA . ALA A 1 114 ? -22.500 -9.493 23.564 1.00 85.06 114 ALA A CA 1
ATOM 885 C C . ALA A 1 114 ? -21.802 -8.588 22.533 1.00 85.06 114 ALA A C 1
ATOM 887 O O . ALA A 1 114 ? -21.966 -8.761 21.326 1.00 85.06 114 ALA A O 1
ATOM 888 N N . VAL A 1 115 ? -20.987 -7.628 22.989 1.00 90.56 115 VAL A N 1
ATOM 889 C CA . VAL A 1 115 ? -20.216 -6.764 22.083 1.00 90.56 115 VAL A CA 1
ATOM 890 C C . VAL A 1 115 ? -19.156 -7.563 21.326 1.00 90.56 115 VAL A C 1
ATOM 892 O O . VAL A 1 115 ? -18.988 -7.353 20.129 1.00 90.56 115 VAL A O 1
ATOM 895 N N . MET A 1 116 ? -18.471 -8.502 21.984 1.00 93.62 116 MET A N 1
ATOM 896 C CA . MET A 1 116 ? -17.504 -9.381 21.315 1.00 93.62 116 MET A CA 1
ATOM 897 C C . MET A 1 116 ? -18.178 -10.405 20.392 1.00 93.62 116 MET A C 1
ATOM 899 O O . MET A 1 116 ? -17.637 -10.711 19.333 1.00 93.62 116 MET A O 1
ATOM 903 N N . GLU A 1 117 ? -19.367 -10.889 20.747 1.00 90.19 117 GLU A N 1
ATOM 904 C CA . GLU A 1 117 ? -20.168 -11.795 19.919 1.00 90.19 117 GLU A CA 1
ATOM 905 C C . GLU A 1 117 ? -20.593 -11.118 18.610 1.00 90.19 117 GLU A C 1
ATOM 907 O O . GLU A 1 117 ? -20.442 -11.712 17.548 1.00 90.19 117 GLU A O 1
ATOM 912 N N . MET A 1 118 ? -21.002 -9.842 18.645 1.00 90.31 118 MET A N 1
ATOM 913 C CA . MET A 1 118 ? -21.271 -9.070 17.422 1.00 90.31 118 MET A CA 1
ATOM 914 C C . MET A 1 118 ? -20.028 -8.937 16.529 1.00 90.31 118 MET A C 1
ATOM 916 O O . MET A 1 118 ? -20.131 -9.059 15.311 1.00 90.31 118 MET A O 1
ATOM 920 N N . VAL A 1 119 ? -18.842 -8.722 17.110 1.00 93.12 119 VAL A N 1
ATOM 921 C CA . VAL A 1 119 ? -17.589 -8.672 16.332 1.00 93.12 119 VAL A CA 1
ATOM 922 C C . VAL A 1 119 ? -17.316 -10.016 15.657 1.00 93.12 119 VAL A C 1
ATOM 924 O O . VAL A 1 119 ? -16.944 -10.053 14.484 1.00 93.12 119 VAL A O 1
ATOM 927 N N . GLN A 1 120 ? -17.501 -11.118 16.384 1.00 92.81 120 GLN A N 1
ATOM 928 C CA . GLN A 1 120 ? -17.267 -12.459 15.861 1.00 92.81 120 GLN A CA 1
ATOM 929 C C . GLN A 1 120 ? -18.272 -12.831 14.763 1.00 92.81 120 GLN A C 1
ATOM 931 O O . GLN A 1 120 ? -17.857 -13.287 13.700 1.00 92.81 120 GLN A O 1
ATOM 936 N N . ALA A 1 121 ? -19.559 -12.546 14.968 1.00 90.31 121 ALA A N 1
ATOM 937 C CA . ALA A 1 121 ? -20.604 -12.756 13.971 1.00 90.31 121 ALA A CA 1
ATOM 938 C C . ALA A 1 121 ? -20.283 -12.016 12.660 1.00 90.31 121 ALA A C 1
ATOM 940 O O . ALA A 1 121 ? -20.347 -12.592 11.574 1.00 90.31 121 ALA A O 1
ATOM 941 N N . GLU A 1 122 ? -19.829 -10.759 12.737 1.00 93.31 122 GLU A N 1
ATOM 942 C CA . GLU A 1 122 ? -19.450 -10.018 11.529 1.00 93.31 122 GLU A CA 1
ATOM 943 C C . GLU A 1 122 ? -18.204 -10.595 10.833 1.00 93.31 122 GLU A C 1
ATOM 945 O O . GLU A 1 122 ? -18.115 -10.562 9.605 1.00 93.31 122 GLU A O 1
ATOM 950 N N . ARG A 1 123 ? -17.241 -11.160 11.573 1.00 91.94 123 ARG A N 1
ATOM 951 C CA . ARG A 1 123 ? -16.085 -11.867 10.979 1.00 91.94 123 ARG A CA 1
ATOM 952 C C . ARG A 1 123 ? -16.487 -13.132 10.228 1.00 91.94 123 ARG A C 1
ATOM 954 O O . ARG A 1 123 ? -15.837 -13.487 9.247 1.00 91.94 123 ARG A O 1
ATOM 961 N N . GLU A 1 124 ? -17.553 -13.784 10.674 1.00 91.06 124 GLU A N 1
ATOM 962 C CA . GLU A 1 124 ? -18.143 -14.964 10.035 1.00 91.06 124 GLU A CA 1
ATOM 963 C C . GLU A 1 124 ? -19.050 -14.597 8.846 1.00 91.06 124 GLU A C 1
ATOM 965 O O . GLU A 1 124 ? -19.545 -15.472 8.136 1.00 91.06 124 GLU A O 1
ATOM 970 N N . GLY A 1 125 ? -19.199 -13.297 8.563 1.00 90.31 125 GLY A N 1
ATOM 971 C CA . GLY A 1 125 ? -19.982 -12.773 7.447 1.00 90.31 125 GLY A CA 1
ATOM 972 C C . GLY A 1 125 ? -21.456 -12.551 7.781 1.00 90.31 125 GLY A C 1
ATOM 973 O O . GLY A 1 125 ? -22.256 -12.319 6.872 1.00 90.31 125 GLY A O 1
ATOM 974 N N . GLU A 1 126 ? -21.832 -12.610 9.058 1.00 91.69 126 GLU A N 1
ATOM 975 C CA . GLU A 1 126 ? -23.189 -12.308 9.495 1.00 91.69 126 GLU A CA 1
ATOM 976 C C . GLU A 1 126 ? -23.449 -10.796 9.512 1.00 91.69 126 GLU A C 1
ATOM 978 O O . GLU A 1 126 ? -22.581 -9.974 9.815 1.00 91.69 126 GLU A O 1
ATOM 983 N N . GLY A 1 127 ? -24.681 -10.406 9.181 1.00 86.50 127 GLY A N 1
ATOM 984 C CA . GLY A 1 127 ? -25.099 -9.010 9.244 1.00 86.50 127 GLY A CA 1
ATOM 985 C C . GLY A 1 127 ? -25.361 -8.579 10.684 1.00 86.50 127 GLY A C 1
ATOM 986 O O . GLY A 1 127 ? -26.288 -9.082 11.314 1.00 86.50 127 GLY A O 1
ATOM 987 N N . ILE A 1 128 ? -24.601 -7.601 11.178 1.00 91.88 128 ILE A N 1
ATOM 988 C CA . ILE A 1 128 ? -24.788 -7.028 12.517 1.00 91.88 128 ILE A CA 1
ATOM 989 C C . ILE A 1 128 ? -25.400 -5.627 12.476 1.00 91.88 128 ILE A C 1
ATOM 991 O O . ILE A 1 128 ? -25.354 -4.918 11.468 1.00 91.88 128 ILE A O 1
ATOM 995 N N . ASN A 1 129 ? -25.938 -5.181 13.613 1.00 86.75 129 ASN A N 1
ATOM 996 C CA . ASN A 1 129 ? -26.377 -3.799 13.772 1.00 86.75 129 ASN A CA 1
ATOM 997 C C . ASN A 1 129 ? -25.171 -2.877 14.045 1.00 86.75 129 ASN A C 1
ATOM 999 O O . ASN A 1 129 ? -24.810 -2.621 15.196 1.00 86.75 129 ASN A O 1
ATOM 1003 N N . ARG A 1 130 ? -24.550 -2.366 12.974 1.00 89.62 130 ARG A N 1
ATOM 1004 C CA . ARG A 1 130 ? -23.390 -1.457 13.061 1.00 89.62 130 ARG A CA 1
ATOM 1005 C C . ARG A 1 130 ? -23.698 -0.150 13.796 1.00 89.62 130 ARG A C 1
ATOM 1007 O O . ARG A 1 130 ? -22.843 0.344 14.527 1.00 89.62 130 ARG A O 1
ATOM 1014 N N . ASP A 1 131 ? -24.916 0.378 13.673 1.00 86.56 131 ASP A N 1
ATOM 1015 C CA . ASP A 1 131 ? -25.328 1.588 14.398 1.00 86.56 131 ASP A CA 1
ATOM 1016 C C . ASP A 1 131 ? -25.366 1.348 15.911 1.00 86.56 131 ASP A C 1
ATOM 1018 O O .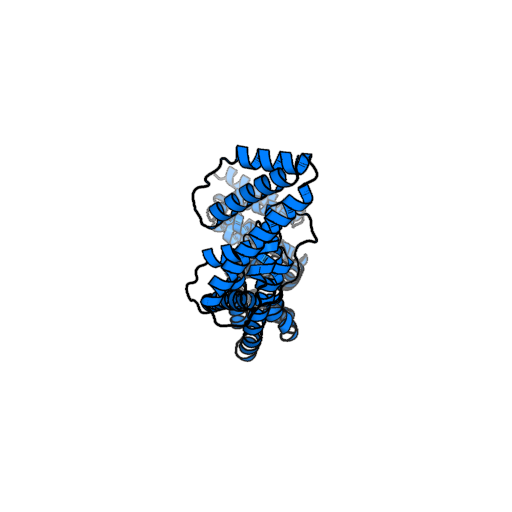 ASP A 1 131 ? -24.942 2.203 16.691 1.00 86.56 131 ASP A O 1
ATOM 1022 N N . LEU A 1 132 ? -25.826 0.170 16.346 1.00 85.69 132 LEU A N 1
ATOM 1023 C CA . LEU A 1 132 ? -25.773 -0.228 17.751 1.00 85.69 132 LEU A CA 1
ATOM 1024 C C . LEU A 1 132 ? -24.323 -0.325 18.238 1.00 85.69 132 LEU A C 1
ATOM 1026 O O . LEU A 1 132 ? -24.005 0.272 19.264 1.00 85.69 132 LEU A O 1
ATOM 1030 N N . MET A 1 133 ? -23.443 -0.999 17.490 1.00 90.62 133 MET A N 1
ATOM 1031 C CA . MET A 1 133 ? -22.014 -1.089 17.823 1.00 90.62 133 MET A CA 1
ATOM 1032 C C . MET A 1 133 ? -21.369 0.288 17.963 1.00 90.62 133 MET A C 1
ATOM 1034 O O . MET A 1 133 ? -20.699 0.563 18.958 1.00 90.62 133 MET A O 1
ATOM 1038 N N . LYS A 1 134 ? -21.639 1.188 17.017 1.00 89.50 134 LYS A N 1
ATOM 1039 C CA . LYS A 1 134 ? -21.136 2.561 17.037 1.00 89.50 134 LYS A CA 1
ATOM 1040 C C . LYS A 1 134 ? -21.641 3.351 18.239 1.00 89.50 134 LYS A C 1
ATOM 1042 O O . LYS A 1 134 ? -20.867 4.049 18.894 1.00 89.50 134 LYS A O 1
ATOM 1047 N N . ASN A 1 135 ? -22.926 3.224 18.563 1.00 86.12 135 ASN A N 1
ATOM 1048 C CA . ASN A 1 135 ? -23.516 3.883 19.726 1.00 86.12 135 ASN A CA 1
ATOM 1049 C C . ASN A 1 135 ? -22.953 3.333 21.045 1.00 86.12 135 ASN A C 1
ATOM 1051 O O . ASN A 1 135 ? -22.679 4.116 21.953 1.00 86.12 135 ASN A O 1
ATOM 1055 N N . LEU A 1 136 ? -22.730 2.018 21.145 1.00 87.38 136 LEU A N 1
ATOM 1056 C CA . LEU A 1 136 ? -22.100 1.385 22.307 1.00 87.38 136 LEU A CA 1
ATOM 1057 C C . LEU A 1 136 ? -20.642 1.828 22.463 1.00 87.38 136 LEU A C 1
ATOM 1059 O O . LEU A 1 136 ? -20.251 2.257 23.545 1.00 87.38 136 LEU A O 1
ATOM 1063 N N . ALA A 1 137 ? -19.852 1.800 21.388 1.00 88.31 137 ALA A N 1
ATOM 1064 C CA . ALA A 1 137 ? -18.463 2.249 21.408 1.00 88.31 137 ALA A CA 1
ATOM 1065 C C . ALA A 1 137 ? -18.355 3.727 21.811 1.00 88.31 137 ALA A C 1
ATOM 1067 O O . ALA A 1 137 ? -17.568 4.073 22.693 1.00 88.31 137 ALA A O 1
ATOM 1068 N N . LYS A 1 138 ? -19.204 4.587 21.231 1.00 86.00 138 LYS A N 1
ATOM 1069 C CA . LYS A 1 138 ? -19.296 6.004 21.596 1.00 86.00 138 LYS A CA 1
ATOM 1070 C C . LYS A 1 138 ? -19.642 6.187 23.073 1.00 86.00 138 LYS A C 1
ATOM 1072 O O . LYS A 1 138 ? -18.963 6.938 23.760 1.00 86.00 138 LYS A O 1
ATOM 1077 N N . MET A 1 139 ? -20.659 5.483 23.565 1.00 85.75 139 MET A N 1
ATOM 1078 C CA . MET A 1 139 ? -21.079 5.547 24.965 1.00 85.75 139 MET A CA 1
ATOM 1079 C C . MET A 1 139 ? -19.940 5.149 25.918 1.00 85.75 139 MET A C 1
ATOM 1081 O O . MET A 1 139 ? -19.668 5.861 26.881 1.00 85.75 139 MET A O 1
ATOM 1085 N N . LEU A 1 140 ? -19.230 4.053 25.630 1.00 85.69 140 LEU A N 1
ATOM 1086 C CA . LEU A 1 140 ? -18.086 3.610 26.432 1.00 85.69 140 LEU A CA 1
ATOM 1087 C C . LEU A 1 140 ? -16.945 4.640 26.439 1.00 85.69 140 LEU A C 1
ATOM 1089 O O . LEU A 1 140 ? -16.307 4.833 27.471 1.00 85.69 140 LEU A O 1
ATOM 1093 N N . MET A 1 141 ? -16.697 5.309 25.309 1.00 85.06 141 MET A N 1
ATOM 1094 C CA . MET A 1 141 ? -15.702 6.379 25.203 1.00 85.06 141 MET A CA 1
ATOM 1095 C C . MET A 1 141 ? -16.109 7.645 25.968 1.00 85.06 141 MET A C 1
ATOM 1097 O O . MET A 1 141 ? -15.270 8.218 26.667 1.00 85.06 141 MET A O 1
ATOM 1101 N N . ASP A 1 142 ? -17.382 8.044 25.879 1.00 81.81 142 ASP A N 1
ATOM 1102 C CA . ASP A 1 142 ? -17.947 9.201 26.585 1.00 81.81 142 ASP A CA 1
ATOM 1103 C C . ASP A 1 142 ? -17.861 9.017 28.121 1.00 81.81 142 ASP A C 1
ATOM 1105 O O . ASP A 1 142 ? -17.754 9.994 28.863 1.00 81.81 142 ASP A O 1
ATOM 1109 N N . PHE A 1 143 ? -17.836 7.767 28.607 1.00 79.88 143 PHE A N 1
ATOM 1110 C CA . PHE A 1 143 ? -17.613 7.418 30.019 1.00 79.88 143 PHE A CA 1
ATOM 1111 C C . PHE A 1 143 ? -16.146 7.385 30.462 1.00 79.88 143 PHE A C 1
ATOM 1113 O O . PHE A 1 143 ? -15.859 7.217 31.649 1.00 79.88 143 PHE A O 1
ATOM 1120 N N . GLY A 1 144 ? -15.214 7.596 29.537 1.00 79.88 144 GLY A N 1
ATOM 1121 C CA . GLY A 1 144 ? -13.797 7.746 29.824 1.00 79.88 144 GLY A CA 1
ATOM 1122 C C . GLY A 1 144 ? -12.936 6.600 29.304 1.00 79.88 144 GLY A C 1
ATOM 1123 O O . GLY A 1 144 ? -13.372 5.474 29.070 1.00 79.88 144 GLY A O 1
ATOM 1124 N N . HIS A 1 145 ? -11.648 6.910 29.149 1.00 82.31 145 HIS A N 1
ATOM 1125 C CA . HIS A 1 145 ? -10.675 6.021 28.518 1.00 82.31 145 HIS A CA 1
ATOM 1126 C C . HIS A 1 145 ? -10.568 4.654 29.210 1.00 82.31 145 HIS A C 1
ATOM 1128 O O . HIS A 1 145 ? -10.536 3.638 28.526 1.00 82.31 145 HIS A O 1
ATOM 1134 N N . SER A 1 146 ? -10.550 4.600 30.546 1.00 84.38 146 SER A N 1
ATOM 1135 C CA . SER A 1 146 ? -10.421 3.337 31.290 1.00 84.38 146 SER A CA 1
ATOM 1136 C C . SER A 1 146 ? -11.602 2.391 31.060 1.00 84.38 146 SER A C 1
ATOM 1138 O O . SER A 1 146 ? -11.387 1.201 30.840 1.00 84.38 146 SER A O 1
ATOM 1140 N N . VAL A 1 147 ? -12.831 2.920 31.055 1.00 84.81 147 VAL A N 1
ATOM 1141 C CA . VAL A 1 147 ? -14.057 2.142 30.819 1.00 84.81 147 VAL A CA 1
ATOM 1142 C C . VAL A 1 147 ? -14.042 1.570 29.407 1.00 84.81 147 VAL A C 1
ATOM 1144 O O . VAL A 1 147 ? -14.200 0.365 29.224 1.00 84.81 147 VAL A O 1
ATOM 1147 N N . TYR A 1 148 ? -13.771 2.411 28.409 1.00 88.12 148 TYR A N 1
ATOM 1148 C CA . TYR A 1 148 ? -13.650 1.975 27.021 1.00 88.12 148 TYR A CA 1
ATOM 1149 C C . TYR A 1 148 ? -12.563 0.909 26.823 1.00 88.12 148 TYR A C 1
ATOM 1151 O O . TYR A 1 148 ? -12.793 -0.096 26.145 1.00 88.12 148 TYR A O 1
ATOM 1159 N N . GLN A 1 149 ? -11.392 1.084 27.440 1.00 89.44 149 GLN A N 1
ATOM 1160 C CA . GLN A 1 149 ? -10.313 0.111 27.319 1.00 89.44 149 GLN A CA 1
ATOM 1161 C C . GLN A 1 149 ? -10.690 -1.255 27.893 1.00 89.44 149 GLN A C 1
ATOM 1163 O O . GLN A 1 149 ? -10.434 -2.278 27.261 1.00 89.44 149 GLN A O 1
ATOM 1168 N N . GLU A 1 150 ? -11.304 -1.278 29.075 1.00 88.56 150 GLU A N 1
ATOM 1169 C CA . GLU A 1 150 ? -11.662 -2.522 29.755 1.00 88.56 150 GLU A CA 1
ATOM 1170 C C . GLU A 1 150 ? -12.842 -3.248 29.087 1.00 88.56 150 GLU A C 1
ATOM 1172 O O . GLU A 1 150 ? -12.892 -4.484 29.070 1.00 88.56 150 GLU A O 1
ATOM 1177 N N . MET A 1 151 ? -13.804 -2.484 28.564 1.00 86.50 151 MET A N 1
ATOM 1178 C CA . MET A 1 151 ? -15.058 -3.007 28.020 1.00 86.50 151 MET A CA 1
ATOM 1179 C C . MET A 1 151 ? -14.980 -3.349 26.534 1.00 86.50 151 MET A C 1
ATOM 1181 O O . MET A 1 151 ? -15.702 -4.242 26.100 1.00 86.50 151 MET A O 1
ATOM 1185 N N . PHE A 1 152 ? -14.113 -2.678 25.769 1.00 90.06 152 PHE A N 1
ATOM 1186 C CA . PHE A 1 152 ? -14.031 -2.845 24.318 1.00 90.06 152 PHE A CA 1
ATOM 1187 C C . PHE A 1 152 ? -12.605 -3.079 23.807 1.00 90.06 152 PHE A C 1
ATOM 1189 O O . PHE A 1 152 ? -12.349 -4.143 23.257 1.00 90.06 152 PHE A O 1
ATOM 1196 N N . GLU A 1 153 ? -11.667 -2.138 23.999 1.00 91.69 153 GLU A N 1
ATOM 1197 C CA . GLU A 1 153 ? -10.348 -2.186 23.327 1.00 91.69 153 GLU A CA 1
ATOM 1198 C C . GLU A 1 153 ? -9.558 -3.461 23.663 1.00 91.69 153 GLU A C 1
ATOM 1200 O O . GLU A 1 153 ? -9.094 -4.158 22.764 1.00 91.69 153 GLU A O 1
ATOM 1205 N N . GLN A 1 154 ? -9.410 -3.785 24.952 1.00 92.81 154 GLN A N 1
ATOM 1206 C CA . GLN A 1 154 ? -8.637 -4.953 25.388 1.00 92.81 154 GLN A CA 1
ATOM 1207 C C . GLN A 1 154 ? -9.321 -6.278 25.020 1.00 92.81 154 GLN A C 1
ATOM 1209 O O . GLN A 1 154 ? -8.644 -7.142 24.459 1.00 92.81 154 GLN A O 1
ATOM 1214 N N . PRO A 1 155 ? -10.638 -6.461 25.258 1.00 93.19 155 PRO A N 1
ATOM 1215 C CA . PRO A 1 155 ? -11.354 -7.636 24.767 1.00 93.19 155 PRO A CA 1
ATOM 1216 C C . PRO A 1 155 ? -11.248 -7.813 23.251 1.00 93.19 155 PRO A C 1
ATOM 1218 O O . PRO A 1 155 ? -10.953 -8.917 22.803 1.00 93.19 155 PRO A O 1
ATOM 1221 N N . PHE A 1 156 ? -11.406 -6.733 22.478 1.00 92.25 156 PHE A N 1
ATOM 1222 C CA . PHE A 1 156 ? -11.312 -6.759 21.019 1.00 92.25 156 PHE A CA 1
ATOM 1223 C C . PHE A 1 156 ? -9.931 -7.233 20.562 1.00 92.25 156 PHE A C 1
ATOM 1225 O O . PHE A 1 156 ? -9.819 -8.137 19.734 1.00 92.25 156 PHE A O 1
ATOM 1232 N N . ILE A 1 157 ? -8.865 -6.658 21.128 1.00 93.00 157 ILE A N 1
ATOM 1233 C CA . ILE A 1 157 ? -7.489 -7.075 20.837 1.00 93.00 157 ILE A CA 1
ATOM 1234 C C . ILE A 1 157 ? -7.302 -8.550 21.201 1.00 93.00 157 ILE A C 1
ATOM 1236 O O . ILE A 1 157 ? -6.805 -9.313 20.383 1.00 93.00 157 ILE A O 1
ATOM 1240 N N . MET A 1 158 ? -7.763 -8.978 22.378 1.00 94.00 158 MET A N 1
ATOM 1241 C CA . MET A 1 158 ? -7.624 -10.359 22.841 1.00 94.00 158 MET A CA 1
ATOM 1242 C C . MET A 1 158 ? -8.308 -11.369 21.907 1.00 94.00 158 MET A C 1
ATOM 1244 O O . MET A 1 158 ? -7.681 -12.356 21.526 1.00 94.00 158 MET A O 1
ATOM 1248 N N . ILE A 1 159 ? -9.563 -11.132 21.502 1.00 93.38 159 ILE A N 1
ATOM 1249 C CA . ILE A 1 159 ? -10.255 -12.036 20.568 1.00 93.38 159 ILE A CA 1
ATOM 1250 C C . ILE A 1 159 ? -9.617 -12.013 19.174 1.00 93.38 159 ILE A C 1
ATOM 1252 O O . ILE A 1 159 ? -9.616 -13.029 18.490 1.00 93.38 159 ILE A O 1
ATOM 1256 N N . SER A 1 160 ? -9.051 -10.876 18.753 1.00 92.94 160 SER A N 1
ATOM 1257 C CA . SER A 1 160 ? -8.318 -10.759 17.485 1.00 92.94 160 SER A CA 1
ATOM 1258 C C . SER A 1 160 ? -7.030 -11.572 17.527 1.00 92.94 160 SER A C 1
ATOM 1260 O O . SER A 1 160 ? -6.764 -12.344 16.614 1.00 92.94 160 SER A O 1
ATOM 1262 N N . THR A 1 161 ? -6.263 -11.464 18.613 1.00 94.62 161 THR A N 1
ATOM 1263 C CA . THR A 1 161 ? -5.044 -12.247 18.820 1.00 94.62 161 THR A CA 1
ATOM 1264 C C . THR A 1 161 ? -5.338 -13.743 18.823 1.00 94.62 161 THR A C 1
ATOM 1266 O O . THR A 1 161 ? -4.670 -14.495 18.118 1.00 94.62 161 THR A O 1
ATOM 1269 N N . ASN A 1 162 ? -6.357 -14.178 19.567 1.00 94.75 162 ASN A N 1
ATOM 1270 C CA . ASN A 1 162 ? -6.749 -15.588 19.644 1.00 94.75 162 ASN A CA 1
ATOM 1271 C C . ASN A 1 162 ? -7.235 -16.166 18.307 1.00 94.75 162 ASN A C 1
ATOM 1273 O O . ASN A 1 162 ? -7.091 -17.366 18.090 1.00 94.75 162 ASN A O 1
ATOM 1277 N N . LEU A 1 163 ? -7.805 -15.336 17.431 1.00 93.62 163 LEU A N 1
ATOM 1278 C CA . LEU A 1 163 ? -8.233 -15.744 16.095 1.00 93.62 163 LEU A CA 1
ATOM 1279 C C . LEU A 1 163 ? -7.053 -15.805 15.119 1.00 93.62 163 LEU A C 1
ATOM 1281 O O . LEU A 1 163 ? -6.823 -16.826 14.478 1.00 93.62 163 LEU A O 1
ATOM 1285 N N . TYR A 1 164 ? -6.294 -14.714 15.022 1.00 95.25 164 TYR A N 1
ATOM 1286 C CA . TYR A 1 164 ? -5.298 -14.539 13.970 1.00 95.25 164 TYR A CA 1
ATOM 1287 C C . TYR A 1 164 ? -3.976 -15.252 14.247 1.00 95.25 164 TYR A C 1
ATOM 1289 O O . TYR A 1 164 ? -3.264 -15.565 13.302 1.00 95.25 164 TYR A O 1
ATOM 1297 N N . THR A 1 165 ? -3.647 -15.555 15.506 1.00 95.44 165 THR A N 1
ATOM 1298 C CA . THR A 1 165 ? -2.410 -16.284 15.841 1.00 95.44 165 THR A CA 1
ATOM 1299 C C . THR A 1 165 ? -2.400 -17.702 15.249 1.00 95.44 165 THR A C 1
ATOM 1301 O O . THR A 1 165 ? -1.501 -17.993 14.461 1.00 95.44 165 THR A O 1
ATOM 1304 N N . PRO A 1 166 ? -3.387 -18.579 15.533 1.00 96.00 166 PRO A N 1
ATOM 1305 C CA . PRO A 1 166 ? -3.418 -19.908 14.922 1.00 96.00 166 PRO A CA 1
ATOM 1306 C C . PRO A 1 166 ? -3.674 -19.861 13.407 1.00 96.00 166 PRO A C 1
ATOM 1308 O O . PRO A 1 166 ? -3.101 -20.676 12.690 1.00 96.00 166 PRO A O 1
ATOM 1311 N N . GLU A 1 167 ? -4.472 -18.906 12.899 1.00 94.62 167 GLU A N 1
ATOM 1312 C CA . GLU A 1 167 ? -4.671 -18.729 11.445 1.00 94.62 167 GLU A CA 1
ATOM 1313 C C . GLU A 1 167 ? -3.335 -18.407 10.752 1.00 94.62 167 GLU A C 1
ATOM 1315 O O . GLU A 1 167 ? -3.006 -19.018 9.738 1.00 94.62 167 GLU A O 1
ATOM 1320 N N . SER A 1 168 ? -2.529 -17.509 11.326 1.00 93.81 168 SER A N 1
ATOM 1321 C CA . SER A 1 168 ? -1.207 -17.142 10.807 1.00 93.81 168 SER A CA 1
ATOM 1322 C C . SER A 1 168 ? -0.259 -18.344 10.755 1.00 93.81 168 SER A C 1
ATOM 1324 O O . SER A 1 168 ? 0.358 -18.616 9.721 1.00 93.81 168 SER A O 1
ATOM 1326 N N . GLU A 1 169 ? -0.188 -19.122 11.839 1.00 92.50 169 GLU A N 1
ATOM 1327 C CA . GLU A 1 169 ? 0.633 -20.335 11.903 1.00 92.50 169 GLU A CA 1
ATOM 1328 C C . GLU A 1 169 ? 0.175 -21.400 10.895 1.00 92.50 169 GLU A C 1
ATOM 1330 O O . GLU A 1 169 ? 0.999 -22.014 10.214 1.00 92.50 169 GLU A O 1
ATOM 1335 N N . GLU A 1 170 ? -1.133 -21.625 10.769 1.00 93.44 170 GLU A N 1
ATOM 1336 C CA . GLU A 1 170 ? -1.689 -22.581 9.811 1.00 93.44 170 GLU A CA 1
ATOM 1337 C C . GLU A 1 170 ? -1.391 -22.164 8.367 1.00 93.44 170 GLU A C 1
ATOM 1339 O O . GLU A 1 170 ? -0.966 -22.996 7.557 1.00 93.44 170 GLU A O 1
ATOM 1344 N N . LEU A 1 171 ? -1.575 -20.880 8.045 1.00 91.50 171 LEU A N 1
ATOM 1345 C CA . LEU A 1 171 ? -1.320 -20.352 6.710 1.00 91.50 171 LEU A CA 1
ATOM 1346 C C . LEU A 1 171 ? 0.164 -20.468 6.340 1.00 91.50 171 LEU A C 1
ATOM 1348 O O . LEU A 1 171 ? 0.483 -20.920 5.241 1.00 91.50 171 LEU A O 1
ATOM 1352 N N . MET A 1 172 ? 1.065 -20.121 7.264 1.00 86.56 172 MET A N 1
ATOM 1353 C CA . MET A 1 172 ? 2.514 -20.192 7.051 1.00 86.56 172 MET A CA 1
ATOM 1354 C C . MET A 1 172 ? 3.010 -21.630 6.841 1.00 86.56 172 MET A C 1
ATOM 1356 O O . MET A 1 172 ? 3.927 -21.865 6.057 1.00 86.56 172 MET A O 1
ATOM 1360 N N . ASN A 1 173 ? 2.409 -22.604 7.531 1.00 88.94 173 ASN A N 1
ATOM 1361 C CA . ASN A 1 173 ? 2.832 -24.003 7.449 1.00 88.94 173 ASN A CA 1
ATOM 1362 C C . ASN A 1 173 ? 2.300 -24.735 6.208 1.00 88.94 173 ASN A C 1
ATOM 1364 O O . ASN A 1 173 ? 2.935 -25.684 5.744 1.00 88.94 173 ASN A O 1
ATOM 1368 N N . ASN A 1 174 ? 1.139 -24.327 5.687 1.00 91.56 174 ASN A N 1
ATOM 1369 C CA . ASN A 1 174 ? 0.417 -25.094 4.669 1.00 91.56 174 ASN A CA 1
ATOM 1370 C C . ASN A 1 174 ? 0.369 -24.434 3.284 1.00 91.56 174 ASN A C 1
ATOM 1372 O O . ASN A 1 174 ? 0.028 -25.112 2.312 1.00 91.56 174 ASN A O 1
ATOM 1376 N N . TYR A 1 175 ? 0.694 -23.145 3.169 1.00 88.69 175 TYR A N 1
ATOM 1377 C CA . TYR A 1 175 ? 0.559 -22.387 1.925 1.00 88.69 175 TYR A CA 1
ATOM 1378 C C . TYR A 1 175 ? 1.849 -21.653 1.552 1.00 88.69 175 TYR A C 1
ATOM 1380 O O . TYR A 1 175 ? 2.759 -21.482 2.361 1.00 88.69 175 TYR A O 1
ATOM 1388 N N . ASP A 1 176 ? 1.942 -21.237 0.289 1.00 82.88 176 ASP A N 1
ATOM 1389 C CA . ASP A 1 176 ? 3.066 -20.432 -0.174 1.00 82.88 176 ASP A CA 1
ATOM 1390 C C . ASP A 1 176 ? 2.964 -18.963 0.272 1.00 82.88 176 ASP A C 1
ATOM 1392 O O . ASP A 1 176 ? 1.934 -18.473 0.742 1.00 82.88 176 ASP A O 1
ATOM 1396 N N . CYS A 1 177 ? 4.079 -18.251 0.114 1.00 82.56 177 CYS A N 1
ATOM 1397 C CA . CYS A 1 177 ? 4.219 -16.855 0.515 1.00 82.56 177 CYS A CA 1
ATOM 1398 C C . CYS A 1 177 ? 3.238 -15.921 -0.221 1.00 82.56 177 CYS A C 1
ATOM 1400 O O . CYS A 1 177 ? 2.751 -14.964 0.374 1.00 82.56 177 CYS A O 1
ATOM 1402 N N . GLU A 1 178 ? 2.924 -16.193 -1.494 1.00 81.81 178 GLU A N 1
ATOM 1403 C CA . GLU A 1 178 ? 1.995 -15.364 -2.274 1.00 81.81 178 GLU A CA 1
ATOM 1404 C C . GLU A 1 178 ? 0.578 -15.463 -1.707 1.00 81.81 178 GLU A C 1
ATOM 1406 O O . GLU A 1 178 ? -0.063 -14.443 -1.434 1.00 81.81 178 GLU A O 1
ATOM 1411 N N . TYR A 1 179 ? 0.105 -16.690 -1.484 1.00 85.06 179 TYR A N 1
ATOM 1412 C CA . TYR A 1 179 ? -1.202 -16.935 -0.896 1.00 85.06 179 TYR A CA 1
ATOM 1413 C C . TYR A 1 179 ? -1.290 -16.369 0.523 1.00 85.06 179 TYR A C 1
ATOM 1415 O O . TYR A 1 179 ? -2.260 -15.681 0.843 1.00 85.06 179 TYR A O 1
ATOM 1423 N N . TYR A 1 180 ? -0.257 -16.591 1.341 1.00 89.69 180 TYR A N 1
ATOM 1424 C CA . TYR A 1 180 ? -0.165 -16.046 2.693 1.00 89.69 180 TYR A CA 1
ATOM 1425 C C . TYR A 1 180 ? -0.327 -14.521 2.705 1.00 89.69 180 TYR A C 1
ATOM 1427 O O . TYR A 1 180 ? -1.235 -14.004 3.353 1.00 89.69 180 TYR A O 1
ATOM 1435 N N . LEU A 1 181 ? 0.490 -13.795 1.930 1.00 87.69 181 LEU A N 1
ATOM 1436 C CA . LEU A 1 181 ? 0.466 -12.329 1.901 1.00 87.69 181 LEU A CA 1
ATOM 1437 C C . LEU A 1 181 ? -0.882 -11.779 1.429 1.00 87.69 181 LEU A C 1
ATOM 1439 O O . LEU A 1 181 ? -1.367 -10.793 1.980 1.00 87.69 181 LEU A O 1
ATOM 1443 N N . LYS A 1 182 ? -1.522 -12.441 0.459 1.00 88.38 182 LYS A N 1
ATOM 1444 C CA . LYS A 1 182 ? -2.851 -12.053 -0.023 1.00 88.38 182 LYS A CA 1
ATOM 1445 C C . LYS A 1 182 ? -3.927 -12.198 1.055 1.00 88.38 182 LYS A C 1
ATOM 1447 O O . LYS A 1 182 ? -4.832 -11.368 1.143 1.00 88.38 182 LYS A O 1
ATOM 1452 N N . ILE A 1 183 ? -3.859 -13.257 1.862 1.00 91.44 183 ILE A N 1
ATOM 1453 C CA . ILE A 1 183 ? -4.798 -13.456 2.970 1.00 91.44 183 ILE A CA 1
ATOM 1454 C C . ILE A 1 183 ? -4.506 -12.461 4.095 1.00 91.44 183 ILE A C 1
ATOM 1456 O O . ILE A 1 183 ? -5.445 -11.829 4.572 1.00 91.44 183 ILE A O 1
ATOM 1460 N N . THR A 1 184 ? -3.236 -12.246 4.444 1.00 91.12 184 THR A N 1
ATOM 1461 C CA . THR A 1 184 ? -2.810 -11.243 5.430 1.00 91.12 184 THR A CA 1
ATOM 1462 C C . THR A 1 184 ? -3.305 -9.842 5.075 1.00 91.12 184 THR A C 1
ATOM 1464 O O . THR A 1 184 ? -3.939 -9.193 5.905 1.00 91.12 184 THR A O 1
ATOM 1467 N N . GLU A 1 185 ? -3.096 -9.391 3.834 1.00 90.44 185 GLU A N 1
ATOM 1468 C CA . GLU A 1 185 ? -3.588 -8.092 3.356 1.00 90.44 185 GLU A CA 1
ATOM 1469 C C . GLU A 1 185 ? -5.114 -7.993 3.477 1.00 90.44 185 GLU A C 1
ATOM 1471 O O . GLU A 1 185 ? -5.642 -7.006 3.990 1.00 90.44 185 GLU A O 1
ATOM 1476 N N . ARG A 1 186 ? -5.836 -9.040 3.056 1.00 93.19 186 ARG A N 1
ATOM 1477 C CA . ARG A 1 186 ? -7.295 -9.085 3.178 1.00 93.19 186 ARG A CA 1
ATOM 1478 C C . ARG A 1 186 ? -7.745 -8.963 4.637 1.00 93.19 186 ARG A C 1
ATOM 1480 O O . ARG A 1 186 ? -8.638 -8.168 4.910 1.00 93.19 186 ARG A O 1
ATOM 1487 N N . ARG A 1 187 ? -7.134 -9.705 5.570 1.00 92.62 187 ARG A N 1
ATOM 1488 C CA . ARG A 1 187 ? -7.489 -9.657 7.002 1.00 92.62 187 ARG A CA 1
ATOM 1489 C C . ARG A 1 187 ? -7.205 -8.299 7.632 1.00 92.62 187 ARG A C 1
ATOM 1491 O O . ARG A 1 187 ? -8.044 -7.795 8.375 1.00 92.62 187 ARG A O 1
ATOM 1498 N N . LEU A 1 188 ? -6.065 -7.690 7.304 1.00 91.00 188 LEU A N 1
ATOM 1499 C CA . LEU A 1 188 ? -5.730 -6.339 7.756 1.00 91.00 188 LEU A CA 1
ATOM 1500 C C . LEU A 1 188 ? -6.781 -5.330 7.284 1.00 91.00 188 LEU A C 1
ATOM 1502 O O . LEU A 1 188 ? -7.307 -4.579 8.100 1.00 91.00 188 LEU A O 1
ATOM 1506 N N . ASN A 1 189 ? -7.144 -5.358 6.000 1.00 90.75 189 ASN A N 1
ATOM 1507 C CA . ASN A 1 189 ? -8.158 -4.457 5.451 1.00 90.75 189 ASN A CA 1
ATOM 1508 C C . ASN A 1 189 ? -9.543 -4.686 6.074 1.00 90.75 189 ASN A C 1
ATOM 1510 O O . ASN A 1 189 ? -10.197 -3.719 6.457 1.00 90.75 189 ASN A O 1
ATOM 1514 N N . GLU A 1 190 ? -9.961 -5.944 6.252 1.00 91.31 190 GLU A N 1
ATOM 1515 C CA . GLU A 1 190 ? -11.223 -6.288 6.923 1.00 91.31 190 GLU A CA 1
ATOM 1516 C C . GLU A 1 190 ? -11.284 -5.713 8.349 1.00 91.31 190 GLU A C 1
ATOM 1518 O O . GLU A 1 190 ? -12.310 -5.158 8.739 1.00 91.31 190 GLU A O 1
ATOM 1523 N N . GLU A 1 191 ? -10.205 -5.810 9.139 1.00 90.06 191 GLU A N 1
ATOM 1524 C CA . GLU A 1 191 ? -10.161 -5.197 10.476 1.00 90.06 191 GLU A CA 1
ATOM 1525 C C . GLU A 1 191 ? -10.100 -3.666 10.437 1.00 90.06 191 GLU A C 1
ATOM 1527 O O . GLU A 1 191 ? -10.757 -3.014 11.247 1.00 90.06 191 GLU A O 1
ATOM 1532 N N . ILE A 1 192 ? -9.351 -3.073 9.503 1.00 86.38 192 ILE A N 1
ATOM 1533 C CA . ILE A 1 192 ? -9.278 -1.613 9.348 1.00 86.38 192 ILE A CA 1
ATOM 1534 C C . ILE A 1 192 ? -10.666 -1.040 9.056 1.00 86.38 192 ILE A C 1
ATOM 1536 O O . ILE A 1 192 ? -11.084 -0.077 9.706 1.00 86.38 192 ILE A O 1
ATOM 1540 N N . GLU A 1 193 ? -11.388 -1.635 8.106 1.00 88.38 193 GLU A N 1
ATOM 1541 C CA . GLU A 1 193 ? -12.748 -1.228 7.753 1.00 88.38 193 GLU A CA 1
ATOM 1542 C C . GLU A 1 193 ? -13.701 -1.435 8.933 1.00 88.38 193 GLU A C 1
ATOM 1544 O O . GLU A 1 193 ? -14.414 -0.506 9.313 1.00 88.38 193 GLU A O 1
ATOM 1549 N N . ARG A 1 194 ? -13.641 -2.602 9.589 1.00 90.25 194 ARG A N 1
ATOM 1550 C CA . ARG A 1 194 ? -14.488 -2.928 10.745 1.00 90.25 194 ARG A CA 1
ATOM 1551 C C . ARG A 1 194 ? -14.335 -1.920 11.880 1.00 90.25 194 ARG A C 1
ATOM 1553 O O . ARG A 1 194 ? -15.320 -1.372 12.372 1.00 90.25 194 ARG A O 1
ATOM 1560 N N . VAL A 1 195 ? -13.101 -1.643 12.296 1.00 85.44 195 VAL A N 1
ATOM 1561 C CA . VAL A 1 195 ? -12.852 -0.708 13.398 1.00 85.44 195 VAL A CA 1
ATOM 1562 C C . VAL A 1 195 ? -13.220 0.723 12.990 1.00 85.44 195 VAL A C 1
ATOM 1564 O O . VAL A 1 195 ? -13.754 1.466 13.813 1.00 85.44 195 VAL A O 1
ATOM 1567 N N . SER A 1 196 ? -13.000 1.108 11.730 1.00 85.69 196 SER A N 1
ATOM 1568 C CA . SER A 1 196 ? -13.397 2.430 11.220 1.00 85.69 196 SER A CA 1
ATOM 1569 C C . SER A 1 196 ? -14.917 2.622 11.180 1.00 85.69 196 SER A C 1
ATOM 1571 O O . SER A 1 196 ? -15.402 3.724 11.433 1.00 85.69 196 SER A O 1
ATOM 1573 N N . ASP A 1 197 ? -15.674 1.559 10.909 1.00 87.31 197 ASP A N 1
ATOM 1574 C CA . ASP A 1 197 ? -17.138 1.589 10.917 1.00 87.31 197 ASP A CA 1
ATOM 1575 C C . ASP A 1 197 ? -17.703 1.718 12.338 1.00 87.31 197 ASP A C 1
ATOM 1577 O O . ASP A 1 197 ? -18.694 2.425 12.562 1.00 87.31 197 ASP A O 1
ATOM 1581 N N . TYR A 1 198 ? -17.066 1.067 13.315 1.00 87.75 198 TYR A N 1
ATOM 1582 C CA . TYR A 1 198 ? -17.494 1.121 14.714 1.00 87.75 198 TYR A CA 1
ATOM 1583 C C . TYR A 1 198 ? -17.093 2.422 15.408 1.00 87.75 198 TYR A C 1
ATOM 1585 O O . TYR A 1 198 ? -17.852 2.956 16.220 1.00 87.75 198 TYR A O 1
ATOM 1593 N N . LEU A 1 199 ? -15.881 2.913 15.148 1.00 83.25 199 LEU A N 1
ATOM 1594 C CA . LEU A 1 199 ? -15.283 4.002 15.906 1.00 83.25 199 LEU A CA 1
ATOM 1595 C C . LEU A 1 199 ? -15.368 5.319 15.130 1.00 83.25 199 LEU A C 1
ATOM 1597 O O . LEU A 1 199 ? -14.839 5.457 14.032 1.00 83.25 199 LEU A O 1
ATOM 1601 N N . ASP A 1 200 ? -15.983 6.340 15.731 1.00 78.19 200 ASP A N 1
ATOM 1602 C CA . ASP A 1 200 ? -15.945 7.689 15.164 1.00 78.19 200 ASP A CA 1
ATOM 1603 C C . ASP A 1 200 ? -14.521 8.254 15.278 1.00 78.19 200 ASP A C 1
ATOM 1605 O O . ASP A 1 200 ? -14.067 8.610 16.366 1.00 78.19 200 ASP A O 1
ATOM 1609 N N . VAL A 1 201 ? -13.823 8.363 14.145 1.00 66.62 201 VAL A N 1
ATOM 1610 C CA . VAL A 1 201 ? -12.451 8.894 14.035 1.00 66.62 201 VAL A CA 1
ATOM 1611 C C . VAL A 1 201 ? -12.274 10.305 14.604 1.00 66.62 201 VAL A C 1
ATOM 1613 O O . VAL A 1 201 ? -11.146 10.722 14.855 1.00 66.62 201 VAL A O 1
ATOM 1616 N N . LYS A 1 202 ? -13.364 11.048 14.841 1.00 70.25 202 LYS A N 1
ATOM 1617 C CA . LYS A 1 202 ? -13.322 12.348 15.528 1.00 70.25 202 LYS A CA 1
ATOM 1618 C C . LYS A 1 202 ? -13.086 12.233 17.033 1.00 70.25 202 LYS A C 1
ATOM 1620 O O . LYS A 1 202 ? -12.837 13.247 17.678 1.00 70.25 202 LYS A O 1
ATOM 1625 N N . HIS A 1 203 ? -13.194 11.034 17.597 1.00 75.56 203 HIS A N 1
ATOM 1626 C CA . HIS A 1 203 ? -12.908 10.782 18.997 1.00 75.56 203 HIS A CA 1
ATOM 1627 C C . HIS A 1 203 ? -11.405 10.548 19.207 1.00 75.56 203 HIS A C 1
ATOM 1629 O O . HIS A 1 203 ? -10.820 9.662 18.585 1.00 75.56 203 HIS A O 1
ATOM 1635 N N . ASP A 1 204 ? -10.784 11.274 20.141 1.00 73.44 204 ASP A N 1
ATOM 1636 C CA . ASP A 1 204 ? -9.328 11.237 20.386 1.00 73.44 204 ASP A CA 1
ATOM 1637 C C . ASP A 1 204 ? -8.772 9.829 20.687 1.00 73.44 204 ASP A C 1
ATOM 1639 O O . ASP A 1 204 ? -7.587 9.550 20.480 1.00 73.44 204 ASP A O 1
ATOM 1643 N N . PHE A 1 205 ? -9.616 8.928 21.196 1.00 75.88 205 PHE A N 1
ATOM 1644 C CA . PHE A 1 205 ? -9.244 7.539 21.491 1.00 75.88 205 PHE A CA 1
ATOM 1645 C C . PHE A 1 205 ? -9.385 6.598 20.290 1.00 75.88 205 PHE A C 1
ATOM 1647 O O . PHE A 1 205 ? -8.618 5.643 20.198 1.00 75.88 205 PHE A O 1
ATOM 1654 N N . ALA A 1 206 ? -10.292 6.880 19.348 1.00 75.38 206 ALA A N 1
ATOM 1655 C CA . ALA A 1 206 ? -10.595 5.989 18.228 1.00 75.38 206 ALA A CA 1
ATOM 1656 C C . ALA A 1 206 ? -9.368 5.747 17.343 1.00 75.38 206 ALA A C 1
ATOM 1658 O O . ALA A 1 206 ? -8.986 4.602 17.113 1.00 75.38 206 ALA A O 1
ATOM 1659 N N . ALA A 1 207 ? -8.681 6.818 16.932 1.00 79.50 207 ALA A N 1
ATOM 1660 C CA . ALA A 1 207 ? -7.478 6.718 16.105 1.00 79.50 207 ALA A CA 1
ATOM 1661 C C . ALA A 1 207 ? -6.351 5.922 16.791 1.00 79.50 207 ALA A C 1
ATOM 1663 O O . ALA A 1 207 ? -5.644 5.150 16.145 1.00 79.50 207 ALA A O 1
ATOM 1664 N N . LYS A 1 208 ? -6.204 6.067 18.117 1.00 84.25 208 LYS A N 1
ATOM 1665 C CA . LYS A 1 208 ? -5.205 5.319 18.895 1.00 84.25 208 LYS A CA 1
ATOM 1666 C C . LYS A 1 208 ? -5.559 3.838 18.995 1.00 84.25 208 LYS A C 1
ATOM 1668 O O . LYS A 1 208 ? -4.662 3.008 18.900 1.00 84.25 208 LYS A O 1
ATOM 1673 N N . SER A 1 209 ? -6.835 3.504 19.182 1.00 83.94 209 SER A N 1
ATOM 1674 C CA . SER A 1 209 ? -7.287 2.110 19.202 1.00 83.94 209 SER A CA 1
ATOM 1675 C C . SER A 1 209 ? -7.131 1.441 17.845 1.00 83.94 209 SER A C 1
ATOM 1677 O O . SER A 1 209 ? -6.614 0.330 17.800 1.00 83.94 209 SER A O 1
ATOM 1679 N N . ILE A 1 210 ? -7.486 2.132 16.754 1.00 83.50 210 ILE A N 1
ATOM 1680 C CA . ILE A 1 210 ? -7.260 1.653 15.382 1.00 83.50 210 ILE A CA 1
ATOM 1681 C C . ILE A 1 210 ? -5.780 1.304 15.193 1.00 83.50 210 ILE A C 1
ATOM 1683 O O . ILE A 1 210 ? -5.460 0.178 14.828 1.00 83.50 210 ILE A O 1
ATOM 1687 N N . ALA A 1 211 ? -4.873 2.225 15.535 1.00 87.62 211 ALA A N 1
ATOM 1688 C CA . ALA A 1 211 ? -3.436 1.989 15.408 1.00 87.62 211 ALA A CA 1
ATOM 1689 C C . ALA A 1 211 ? -2.948 0.788 16.239 1.00 87.62 211 ALA A C 1
ATOM 1691 O O . ALA A 1 211 ? -2.157 -0.010 15.748 1.00 87.62 211 ALA A O 1
ATOM 1692 N N . LYS A 1 212 ? -3.430 0.620 17.479 1.00 90.75 212 LYS A N 1
ATOM 1693 C CA . LYS A 1 212 ? -3.066 -0.539 18.315 1.00 90.75 212 LYS A CA 1
ATOM 1694 C C . LYS A 1 212 ? -3.553 -1.858 17.723 1.00 90.75 212 LYS A C 1
ATOM 1696 O O . LYS A 1 212 ? -2.809 -2.829 17.748 1.00 90.75 212 LYS A O 1
ATOM 1701 N N . ILE A 1 213 ? -4.789 -1.897 17.227 1.00 88.00 213 ILE A N 1
ATOM 1702 C CA . ILE A 1 213 ? -5.376 -3.102 16.630 1.00 88.00 213 ILE A CA 1
ATOM 1703 C C . ILE A 1 213 ? -4.590 -3.494 15.377 1.00 88.00 213 ILE A C 1
ATOM 1705 O O . ILE A 1 213 ? -4.177 -4.645 15.268 1.00 88.00 213 ILE A O 1
ATOM 1709 N N . ILE A 1 214 ? -4.314 -2.531 14.491 1.00 88.44 214 ILE A N 1
ATOM 1710 C CA . ILE A 1 214 ? -3.494 -2.748 13.291 1.00 88.44 214 ILE A CA 1
ATOM 1711 C C . ILE A 1 214 ? -2.119 -3.285 13.683 1.00 88.44 214 ILE A C 1
ATOM 1713 O O . ILE A 1 214 ? -1.725 -4.334 13.192 1.00 88.44 214 ILE A O 1
ATOM 1717 N N . ASN A 1 215 ? -1.437 -2.637 14.630 1.00 92.81 215 ASN A N 1
ATOM 1718 C CA . ASN A 1 215 ? -0.109 -3.065 15.062 1.00 92.81 215 ASN A CA 1
ATOM 1719 C C . ASN A 1 215 ? -0.120 -4.486 15.645 1.00 92.81 215 ASN A C 1
ATOM 1721 O O . ASN A 1 215 ? 0.839 -5.225 15.480 1.00 92.81 215 ASN A O 1
ATOM 1725 N N . VAL A 1 216 ? -1.175 -4.892 16.357 1.00 93.44 216 VAL A N 1
ATOM 1726 C CA . VAL A 1 216 ? -1.280 -6.271 16.860 1.00 93.44 216 VAL A CA 1
ATOM 1727 C C . VAL A 1 216 ? -1.403 -7.256 15.702 1.00 93.44 216 VAL A C 1
ATOM 1729 O O . VAL A 1 216 ? -0.710 -8.271 15.702 1.00 93.44 216 VAL A O 1
ATOM 1732 N N . LEU A 1 217 ? -2.244 -6.960 14.710 1.00 91.38 217 LEU A N 1
ATOM 1733 C CA . LEU A 1 217 ? -2.380 -7.820 13.539 1.00 91.38 217 LEU A CA 1
ATOM 1734 C C . LEU A 1 217 ? -1.101 -7.867 12.703 1.00 91.38 217 LEU A C 1
ATOM 1736 O O . LEU A 1 217 ? -0.706 -8.952 12.294 1.00 91.38 217 LEU A O 1
ATOM 1740 N N . GLU A 1 218 ? -0.443 -6.733 12.469 1.00 92.31 218 GLU A N 1
ATOM 1741 C CA . GLU A 1 218 ? 0.846 -6.675 11.773 1.00 92.31 218 GLU A CA 1
ATOM 1742 C C . GLU A 1 218 ? 1.908 -7.481 12.524 1.00 92.31 218 GLU A C 1
ATOM 1744 O O . GLU A 1 218 ? 2.647 -8.249 11.912 1.00 92.31 218 GLU A O 1
ATOM 1749 N N . ASN A 1 219 ? 1.939 -7.401 13.855 1.00 92.31 219 ASN A N 1
ATOM 1750 C CA . ASN A 1 219 ? 2.870 -8.197 14.643 1.00 92.31 219 ASN A CA 1
ATOM 1751 C C . ASN A 1 219 ? 2.615 -9.699 14.480 1.00 92.31 219 ASN A C 1
ATOM 1753 O O . ASN A 1 219 ? 3.561 -10.462 14.292 1.00 92.31 219 ASN A O 1
ATOM 1757 N N . ILE A 1 220 ? 1.353 -10.131 14.541 1.00 93.00 220 ILE A N 1
ATOM 1758 C CA . ILE A 1 220 ? 0.974 -11.546 14.417 1.00 93.00 220 ILE A CA 1
ATOM 1759 C C . ILE A 1 220 ? 1.239 -12.053 12.996 1.00 93.00 220 ILE A C 1
ATOM 1761 O O . ILE A 1 220 ? 1.943 -13.038 12.811 1.00 93.00 220 ILE A O 1
ATOM 1765 N N . MET A 1 221 ? 0.703 -11.352 11.998 1.00 90.00 221 MET A N 1
ATOM 1766 C CA . MET A 1 221 ? 0.662 -11.798 10.607 1.00 90.00 221 MET A CA 1
ATOM 1767 C C . MET A 1 221 ? 1.926 -11.454 9.811 1.00 90.00 221 MET A C 1
ATOM 1769 O O . MET A 1 221 ? 2.129 -11.984 8.720 1.00 90.00 221 MET A O 1
ATOM 1773 N N . ILE A 1 222 ? 2.767 -10.536 10.281 1.00 88.75 222 ILE A N 1
ATOM 1774 C CA . ILE A 1 222 ? 3.959 -10.098 9.545 1.00 88.75 222 ILE A CA 1
ATOM 1775 C C . ILE A 1 222 ? 5.188 -10.247 10.432 1.00 88.75 222 ILE A C 1
ATOM 1777 O O . ILE A 1 222 ? 6.017 -11.112 10.153 1.00 88.75 222 ILE A O 1
ATOM 1781 N N . GLU A 1 223 ? 5.315 -9.454 11.500 1.00 86.31 223 GLU A N 1
ATOM 1782 C CA . GLU A 1 223 ? 6.577 -9.363 12.254 1.00 86.31 223 GLU A CA 1
ATOM 1783 C C . GLU A 1 223 ? 7.019 -10.708 12.839 1.00 86.31 223 GLU A C 1
ATOM 1785 O O . GLU A 1 223 ? 8.188 -11.070 12.717 1.00 86.31 223 GLU A O 1
ATOM 1790 N N . THR A 1 224 ? 6.087 -11.489 13.392 1.00 86.31 224 THR A N 1
ATOM 1791 C CA . THR A 1 224 ? 6.366 -12.813 13.979 1.00 86.31 224 THR A CA 1
ATOM 1792 C C . THR A 1 224 ? 7.005 -13.769 12.970 1.00 86.31 224 THR A C 1
ATOM 1794 O O . THR A 1 224 ? 7.826 -14.613 13.330 1.00 86.31 224 THR A O 1
ATOM 1797 N N . HIS A 1 225 ? 6.673 -13.617 11.688 1.00 82.25 225 HIS A N 1
ATOM 1798 C CA . HIS A 1 225 ? 7.137 -14.496 10.622 1.00 82.25 225 HIS A CA 1
ATOM 1799 C C . HIS A 1 225 ? 8.245 -13.884 9.757 1.00 82.25 225 HIS A C 1
ATOM 1801 O O . HIS A 1 225 ? 8.805 -14.589 8.915 1.00 82.25 225 HIS A O 1
ATOM 1807 N N . MET A 1 226 ? 8.637 -12.626 9.988 1.00 74.12 226 MET A N 1
ATOM 1808 C CA . MET A 1 226 ? 9.721 -11.967 9.242 1.00 74.12 226 MET A CA 1
ATOM 1809 C C . MET A 1 226 ? 11.037 -12.750 9.323 1.00 74.12 226 MET A C 1
ATOM 1811 O O . MET A 1 226 ? 11.720 -12.908 8.312 1.00 74.12 226 MET A O 1
ATOM 1815 N N . ASP A 1 227 ? 11.345 -13.321 10.490 1.00 70.19 227 ASP A N 1
ATOM 1816 C CA . ASP A 1 227 ? 12.532 -14.160 10.703 1.00 70.19 227 ASP A CA 1
ATOM 1817 C C . ASP A 1 227 ? 12.365 -15.600 10.198 1.00 70.19 227 ASP A C 1
ATOM 1819 O O . ASP A 1 227 ? 13.355 -16.321 10.094 1.00 70.19 227 ASP A O 1
ATOM 1823 N N . THR A 1 228 ? 11.133 -16.030 9.887 1.00 68.44 228 THR A N 1
ATOM 1824 C CA . THR A 1 228 ? 10.825 -17.318 9.219 1.00 68.44 228 THR A CA 1
ATOM 1825 C C . THR A 1 228 ? 10.938 -17.199 7.699 1.00 68.44 228 THR A C 1
ATOM 1827 O O . THR A 1 228 ? 11.193 -18.180 6.998 1.00 68.44 228 THR A O 1
ATOM 1830 N N . VAL A 1 229 ? 10.915 -15.962 7.202 1.00 57.16 229 VAL A N 1
ATOM 1831 C CA . VAL A 1 229 ? 11.425 -15.586 5.888 1.00 57.16 229 VAL A CA 1
ATOM 1832 C C . VAL A 1 229 ? 12.798 -14.901 6.036 1.00 57.16 229 VAL A C 1
ATOM 1834 O O . VAL A 1 229 ? 12.995 -13.812 5.484 1.00 57.16 229 VAL A O 1
ATOM 1837 N N . PRO A 1 230 ? 13.786 -15.477 6.763 1.00 47.19 230 PRO A N 1
ATOM 1838 C CA . PRO A 1 230 ? 15.092 -14.856 6.828 1.00 47.19 230 PRO A CA 1
ATOM 1839 C C . PRO A 1 230 ? 15.658 -14.888 5.409 1.00 47.19 230 PRO A C 1
ATOM 1841 O O . PRO A 1 230 ? 15.539 -15.876 4.685 1.00 47.19 230 PRO A O 1
ATOM 1844 N N . GLU A 1 231 ? 16.202 -13.753 4.984 1.00 56.53 231 GLU A N 1
ATOM 1845 C CA . GLU A 1 231 ? 16.573 -13.493 3.593 1.00 56.53 231 GLU A CA 1
ATOM 1846 C C . GLU A 1 231 ? 15.404 -13.334 2.614 1.00 56.53 231 GLU A C 1
ATOM 1848 O O . GLU A 1 231 ? 15.674 -13.243 1.433 1.00 56.53 231 GLU A O 1
ATOM 1853 N N . GLY A 1 232 ? 14.135 -13.228 3.014 1.00 65.06 232 GLY A N 1
ATOM 1854 C CA . GLY A 1 232 ? 13.003 -13.069 2.085 1.00 65.06 232 GLY A CA 1
ATOM 1855 C C . GLY A 1 232 ? 13.183 -11.916 1.109 1.00 65.06 232 GLY A C 1
ATOM 1856 O O . GLY A 1 232 ? 13.176 -12.109 -0.106 1.00 65.06 232 GLY A O 1
ATOM 1857 N N . ILE A 1 233 ? 13.479 -10.732 1.649 1.00 66.44 233 ILE A N 1
ATOM 1858 C CA . ILE A 1 233 ? 13.833 -9.554 0.852 1.00 66.44 233 ILE A CA 1
ATOM 1859 C C . ILE A 1 233 ? 15.085 -9.833 0.016 1.00 66.44 233 ILE A C 1
ATOM 1861 O O . ILE A 1 233 ? 15.081 -9.559 -1.177 1.00 66.44 233 ILE A O 1
ATOM 1865 N N . ASN A 1 234 ? 16.128 -10.440 0.590 1.00 69.06 234 ASN A N 1
ATOM 1866 C CA . ASN A 1 234 ? 17.349 -10.786 -0.147 1.00 69.06 234 ASN A CA 1
ATOM 1867 C C . ASN A 1 234 ? 17.102 -11.833 -1.244 1.00 69.06 234 ASN A C 1
ATOM 1869 O O . ASN A 1 234 ? 17.788 -11.821 -2.254 1.00 69.06 234 ASN A O 1
ATOM 1873 N N . LYS A 1 235 ? 16.130 -12.726 -1.086 1.00 71.69 235 LYS A N 1
ATOM 1874 C CA . LYS A 1 235 ? 15.788 -13.819 -1.991 1.00 71.69 235 LYS A CA 1
ATOM 1875 C C . LYS A 1 235 ? 14.913 -13.300 -3.113 1.00 71.69 235 LYS A C 1
ATOM 1877 O O . LYS A 1 235 ? 15.223 -13.585 -4.261 1.00 71.69 235 LYS A O 1
ATOM 1882 N N . ILE A 1 236 ? 13.917 -12.467 -2.806 1.00 72.75 236 ILE A N 1
ATOM 1883 C CA . ILE A 1 236 ? 13.187 -11.665 -3.795 1.00 72.75 236 ILE A CA 1
ATOM 1884 C C . ILE A 1 236 ? 14.196 -10.855 -4.602 1.00 72.75 236 ILE A C 1
ATOM 1886 O O . ILE A 1 236 ? 14.222 -10.937 -5.825 1.00 72.75 236 ILE A O 1
ATOM 1890 N N . PHE A 1 237 ? 15.103 -10.163 -3.919 1.00 72.75 237 PHE A N 1
ATOM 1891 C CA . PHE A 1 237 ? 16.146 -9.371 -4.546 1.00 72.75 237 PHE A CA 1
ATOM 1892 C C . PHE A 1 237 ? 17.088 -10.219 -5.407 1.00 72.75 237 PHE A C 1
ATOM 1894 O O . PHE A 1 237 ? 17.355 -9.856 -6.544 1.00 72.75 237 PHE A O 1
ATOM 1901 N N . ASN A 1 238 ? 17.553 -11.374 -4.932 1.00 76.25 238 ASN A N 1
ATOM 1902 C CA . ASN A 1 238 ? 18.439 -12.274 -5.674 1.00 76.25 238 ASN A CA 1
ATOM 1903 C C . ASN A 1 238 ? 17.737 -12.908 -6.878 1.00 76.25 238 ASN A C 1
ATOM 1905 O O . ASN A 1 238 ? 18.337 -13.000 -7.945 1.00 76.25 238 ASN A O 1
ATOM 1909 N N . VAL A 1 239 ? 16.473 -13.313 -6.736 1.00 80.00 239 VAL A N 1
ATOM 1910 C CA . VAL A 1 239 ? 15.652 -13.855 -7.826 1.00 80.00 239 VAL A CA 1
ATOM 1911 C C . VAL A 1 239 ? 15.387 -12.776 -8.864 1.00 80.00 239 VAL A C 1
ATOM 1913 O O . VAL A 1 239 ? 15.609 -13.018 -10.047 1.00 80.00 239 VAL A O 1
ATOM 1916 N N . MET A 1 240 ? 14.996 -11.573 -8.438 1.00 75.88 240 MET A N 1
ATOM 1917 C CA . MET A 1 240 ? 14.845 -10.425 -9.327 1.00 75.88 240 MET A CA 1
ATOM 1918 C C . MET A 1 240 ? 16.167 -10.124 -10.031 1.00 75.88 240 MET A C 1
ATOM 1920 O O . MET A 1 240 ? 16.202 -10.071 -11.253 1.00 75.88 240 MET A O 1
ATOM 1924 N N . ASN A 1 241 ? 17.276 -10.005 -9.305 1.00 74.38 241 ASN A N 1
ATOM 1925 C CA . ASN A 1 241 ? 18.585 -9.717 -9.891 1.00 74.38 241 ASN A CA 1
ATOM 1926 C C . ASN A 1 241 ? 19.048 -10.793 -10.865 1.00 74.38 241 ASN A C 1
ATOM 1928 O O . ASN A 1 241 ? 19.570 -10.464 -11.926 1.00 74.38 241 ASN A O 1
ATOM 1932 N N . SER A 1 242 ? 18.840 -12.065 -10.532 1.00 81.69 242 SER A N 1
ATOM 1933 C CA . SER A 1 242 ? 19.173 -13.181 -11.410 1.00 81.69 242 SER A CA 1
ATOM 1934 C C . SER A 1 242 ? 18.300 -13.169 -12.661 1.00 81.69 242 SER A C 1
ATOM 1936 O O . SER A 1 242 ? 18.828 -13.239 -13.768 1.00 81.69 242 SER A O 1
ATOM 1938 N N . HIS A 1 243 ? 16.983 -13.012 -12.505 1.00 83.81 243 HIS A N 1
ATOM 1939 C CA . HIS A 1 243 ? 16.039 -12.979 -13.615 1.00 83.81 243 HIS A CA 1
ATOM 1940 C C . HIS A 1 243 ? 16.292 -11.777 -14.524 1.00 83.81 243 HIS A C 1
ATOM 1942 O O . HIS A 1 243 ? 16.542 -11.961 -15.709 1.00 83.81 243 HIS A O 1
ATOM 1948 N N . PHE A 1 244 ? 16.297 -10.557 -13.982 1.00 81.81 244 PHE A N 1
ATOM 1949 C CA . PHE A 1 244 ? 16.553 -9.348 -14.760 1.00 81.81 244 PHE A CA 1
ATOM 1950 C C . PHE A 1 244 ? 17.941 -9.373 -15.384 1.00 81.81 244 PHE A C 1
ATOM 1952 O O . PHE A 1 244 ? 18.049 -9.138 -16.581 1.00 81.81 244 PHE A O 1
ATOM 1959 N N . GLY A 1 245 ? 18.981 -9.703 -14.612 1.00 81.44 245 GLY A N 1
ATOM 1960 C CA . GLY A 1 245 ? 20.354 -9.795 -15.102 1.00 81.44 245 GLY A CA 1
ATOM 1961 C C . GLY A 1 245 ? 20.497 -10.787 -16.256 1.00 81.44 245 GLY A C 1
ATOM 1962 O O . GLY A 1 245 ? 21.085 -10.448 -17.284 1.00 81.44 245 GLY A O 1
ATOM 1963 N N . LYS A 1 246 ? 19.905 -11.981 -16.132 1.00 84.56 246 LYS A N 1
ATOM 1964 C CA . LYS A 1 246 ? 19.894 -12.995 -17.193 1.00 84.56 246 LYS A CA 1
ATOM 1965 C C . LYS A 1 246 ? 19.108 -12.520 -18.415 1.00 84.56 246 LYS A C 1
ATOM 1967 O O . LYS A 1 246 ? 19.663 -12.521 -19.508 1.00 84.56 246 LYS A O 1
ATOM 1972 N N . THR A 1 247 ? 17.879 -12.040 -18.228 1.00 86.62 247 THR A N 1
ATOM 1973 C CA . THR A 1 247 ? 17.008 -11.570 -19.315 1.00 86.62 247 THR A CA 1
ATOM 1974 C C . THR A 1 247 ? 17.665 -10.448 -20.120 1.00 86.62 247 THR A C 1
ATOM 1976 O O . THR A 1 247 ? 17.770 -10.554 -21.340 1.00 86.62 247 THR A O 1
ATOM 1979 N N . VAL A 1 248 ? 18.182 -9.395 -19.471 1.00 84.62 248 VAL A N 1
ATOM 1980 C CA . VAL A 1 248 ? 18.825 -8.282 -20.198 1.00 84.62 248 VAL A CA 1
ATOM 1981 C C . VAL A 1 248 ? 20.131 -8.708 -20.870 1.00 84.62 248 VAL A C 1
ATOM 1983 O O . VAL A 1 248 ? 20.461 -8.208 -21.943 1.00 84.62 248 VAL A O 1
ATOM 1986 N N . THR A 1 249 ? 20.866 -9.658 -20.286 1.00 85.06 249 THR A N 1
ATOM 1987 C CA . THR A 1 249 ? 22.076 -10.210 -20.914 1.00 85.06 249 THR A CA 1
ATOM 1988 C C . THR A 1 249 ? 21.727 -11.014 -22.164 1.00 85.06 249 THR A C 1
ATOM 1990 O O . THR A 1 249 ? 22.352 -10.822 -23.205 1.00 85.06 249 THR A O 1
ATOM 1993 N N . GLU A 1 250 ? 20.708 -11.872 -22.100 1.00 88.62 250 GLU A N 1
ATOM 1994 C CA . GLU A 1 250 ? 20.229 -12.662 -23.239 1.00 88.62 250 GLU A CA 1
ATOM 1995 C C . GLU A 1 250 ? 19.733 -11.769 -24.382 1.00 88.62 250 GLU A C 1
ATOM 1997 O O . GLU A 1 250 ? 20.046 -12.040 -25.540 1.00 88.62 250 GLU A O 1
ATOM 2002 N N . LEU A 1 251 ? 19.041 -10.664 -24.075 1.00 88.81 251 LEU A N 1
ATOM 2003 C CA . LEU A 1 251 ? 18.608 -9.695 -25.088 1.00 88.81 251 LEU A CA 1
ATOM 2004 C C . LEU A 1 251 ? 19.771 -9.129 -25.913 1.00 88.81 251 LEU A C 1
ATOM 2006 O O . LEU A 1 251 ? 19.613 -8.927 -27.113 1.00 88.81 251 LEU A O 1
ATOM 2010 N N . ALA A 1 252 ? 20.928 -8.902 -25.288 1.00 86.94 252 ALA A N 1
ATOM 2011 C CA . ALA A 1 252 ? 22.085 -8.279 -25.928 1.00 86.94 252 ALA A CA 1
ATOM 2012 C C . ALA A 1 252 ? 23.114 -9.275 -26.497 1.00 86.94 252 ALA A C 1
ATOM 2014 O O . ALA A 1 252 ? 24.083 -8.845 -27.125 1.00 86.94 252 ALA A O 1
ATOM 2015 N N . THR A 1 253 ? 22.954 -10.581 -26.254 1.00 88.25 253 THR A N 1
ATOM 2016 C CA . THR A 1 253 ? 23.981 -11.590 -26.593 1.00 88.25 253 THR A CA 1
ATOM 2017 C C . THR A 1 253 ? 23.456 -12.818 -27.332 1.00 88.25 253 THR A C 1
ATOM 2019 O O . THR A 1 253 ? 24.232 -13.470 -28.027 1.00 88.25 253 THR A O 1
ATOM 2022 N N . HIS A 1 254 ? 22.168 -13.155 -27.217 1.00 91.25 254 HIS A N 1
ATOM 2023 C CA . HIS A 1 254 ? 21.629 -14.360 -27.843 1.00 91.25 254 HIS A CA 1
ATOM 2024 C C . HIS A 1 254 ? 21.489 -14.171 -29.367 1.00 91.25 254 HIS A C 1
ATOM 2026 O O . HIS A 1 254 ? 20.841 -13.204 -29.771 1.00 91.25 254 HIS A O 1
ATOM 2032 N N . PRO A 1 255 ? 22.000 -15.087 -30.220 1.00 89.69 255 PRO A N 1
ATOM 2033 C CA . PRO A 1 255 ? 22.045 -14.911 -31.680 1.00 89.69 255 PRO A CA 1
ATOM 2034 C C . PRO A 1 255 ? 20.710 -14.504 -32.322 1.00 89.69 255 PRO A C 1
ATOM 2036 O O . PRO A 1 255 ? 20.647 -13.511 -33.034 1.00 89.69 255 PRO A O 1
ATOM 2039 N N . GLU A 1 256 ? 19.617 -15.195 -31.987 1.00 89.44 256 GLU A N 1
ATOM 2040 C CA . GLU A 1 256 ? 18.269 -14.868 -32.498 1.00 89.44 256 GLU A CA 1
ATOM 2041 C C . GLU A 1 256 ? 17.727 -13.521 -31.989 1.00 89.44 256 GLU A C 1
ATOM 2043 O O . GLU A 1 256 ? 16.848 -12.906 -32.591 1.00 89.44 256 GLU A O 1
ATOM 2048 N N . ARG A 1 257 ? 18.205 -13.050 -30.830 1.00 86.69 257 ARG A N 1
ATOM 2049 C CA . ARG A 1 257 ? 17.742 -11.787 -30.242 1.00 86.69 257 ARG A CA 1
ATOM 2050 C C . ARG A 1 257 ? 18.444 -10.585 -30.861 1.00 86.69 257 ARG A C 1
ATOM 2052 O O . ARG A 1 257 ? 17.820 -9.527 -30.916 1.00 86.69 257 ARG A O 1
ATOM 2059 N N . ILE A 1 258 ? 19.675 -10.773 -31.336 1.00 91.50 258 ILE A N 1
ATOM 2060 C CA . ILE A 1 258 ? 20.514 -9.739 -31.955 1.00 91.50 258 ILE A CA 1
ATOM 2061 C C . ILE A 1 258 ? 20.430 -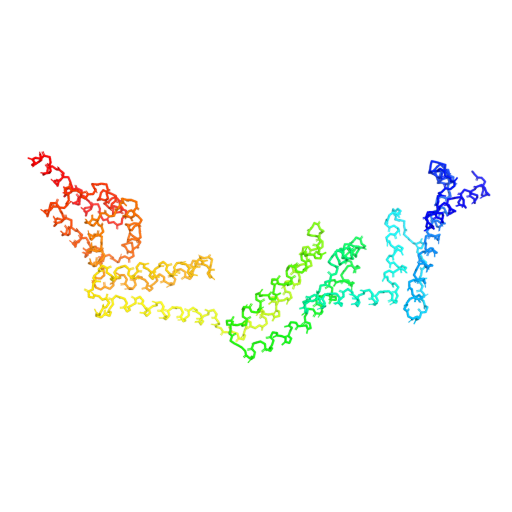9.713 -33.488 1.00 91.50 258 ILE A C 1
ATOM 2063 O O . ILE A 1 258 ? 21.042 -8.843 -34.094 1.00 91.50 258 ILE A O 1
ATOM 2067 N N . GLU A 1 259 ? 19.693 -10.641 -34.108 1.00 92.75 259 GLU A N 1
ATOM 2068 C CA . GLU A 1 259 ? 19.510 -10.705 -35.567 1.00 92.75 259 GLU A CA 1
ATOM 2069 C C . GLU A 1 259 ? 18.818 -9.454 -36.132 1.00 92.75 259 GLU A C 1
ATOM 2071 O O . GLU A 1 259 ? 19.184 -8.978 -37.203 1.00 92.75 259 GLU A O 1
ATOM 2076 N N . ASP A 1 260 ? 17.850 -8.904 -35.394 1.00 94.94 260 ASP A N 1
ATOM 2077 C CA . ASP A 1 260 ? 17.151 -7.662 -35.732 1.00 94.94 260 ASP A CA 1
ATOM 2078 C C . ASP A 1 260 ? 17.568 -6.548 -34.748 1.00 94.94 260 ASP A C 1
ATOM 2080 O O . ASP A 1 260 ? 17.115 -6.550 -33.592 1.00 94.94 260 ASP A O 1
ATOM 2084 N N . PRO A 1 261 ? 18.406 -5.587 -35.184 1.00 94.31 261 PRO A N 1
ATOM 2085 C CA . PRO A 1 261 ? 18.859 -4.457 -34.372 1.00 94.31 261 PRO A CA 1
ATOM 2086 C C . PRO A 1 261 ? 17.715 -3.621 -33.789 1.00 94.31 261 PRO A C 1
ATOM 2088 O O . PRO A 1 261 ? 17.755 -3.221 -32.620 1.00 94.31 261 PRO A O 1
ATOM 2091 N N . ILE A 1 262 ? 16.660 -3.392 -34.577 1.00 93.56 262 ILE A N 1
ATOM 2092 C CA . ILE A 1 262 ? 15.522 -2.552 -34.195 1.00 93.56 262 ILE A CA 1
ATOM 2093 C C . ILE A 1 262 ? 14.701 -3.253 -33.118 1.00 93.56 262 ILE A C 1
ATOM 2095 O O . ILE A 1 262 ? 14.380 -2.660 -32.082 1.00 93.56 262 ILE A O 1
ATOM 2099 N N . ALA A 1 263 ? 14.386 -4.531 -33.337 1.00 94.12 263 ALA A N 1
ATOM 2100 C CA . ALA A 1 263 ? 13.662 -5.331 -32.358 1.00 94.12 263 ALA A CA 1
ATOM 2101 C C . ALA A 1 263 ? 14.488 -5.554 -31.084 1.00 94.12 263 ALA A C 1
ATOM 2103 O O . ALA A 1 263 ? 13.921 -5.582 -29.992 1.00 94.12 263 ALA A O 1
ATOM 2104 N N . CYS A 1 264 ? 15.812 -5.685 -31.194 1.00 95.00 264 CYS A N 1
ATOM 2105 C CA . CYS A 1 264 ? 16.710 -5.796 -30.047 1.00 95.00 264 CYS A CA 1
ATOM 2106 C C . CYS A 1 264 ? 16.601 -4.566 -29.133 1.00 95.00 264 CYS A C 1
ATOM 2108 O O . CYS A 1 264 ? 16.273 -4.704 -27.952 1.00 95.00 264 CYS A O 1
ATOM 2110 N N . VAL A 1 265 ? 16.775 -3.357 -29.680 1.00 95.06 265 VAL A N 1
ATOM 2111 C CA . VAL A 1 265 ? 16.669 -2.112 -28.899 1.00 95.06 265 VAL A CA 1
ATOM 2112 C C . VAL A 1 265 ? 15.260 -1.916 -28.341 1.00 95.06 265 VAL A C 1
ATOM 2114 O O . VAL A 1 265 ? 15.122 -1.511 -27.186 1.00 95.06 265 VAL A O 1
ATOM 2117 N N . GLN A 1 266 ? 14.215 -2.254 -29.106 1.00 94.31 266 GLN A N 1
ATOM 2118 C CA . GLN A 1 266 ? 12.839 -2.178 -28.612 1.00 94.31 266 GLN A CA 1
ATOM 2119 C C . GLN A 1 266 ? 12.627 -3.072 -27.382 1.00 94.31 266 GLN A C 1
ATOM 2121 O O . GLN A 1 266 ? 12.145 -2.589 -26.363 1.00 94.31 266 GLN A O 1
ATOM 2126 N N . ARG A 1 267 ? 13.068 -4.338 -27.422 1.00 94.25 267 ARG A N 1
ATOM 2127 C CA . ARG A 1 267 ? 12.950 -5.257 -26.273 1.00 94.25 267 ARG A CA 1
ATOM 2128 C C . ARG A 1 267 ? 13.705 -4.747 -25.044 1.00 94.25 267 ARG A C 1
ATOM 2130 O O . ARG A 1 267 ? 13.231 -4.914 -23.925 1.00 94.25 267 ARG A O 1
ATOM 2137 N N . ILE A 1 268 ? 14.864 -4.114 -25.236 1.00 93.12 268 ILE A N 1
ATOM 2138 C CA . ILE A 1 268 ? 15.631 -3.509 -24.137 1.00 93.12 268 ILE A CA 1
ATOM 2139 C C . ILE A 1 268 ? 14.853 -2.348 -23.495 1.00 93.12 268 ILE A C 1
ATOM 2141 O O . ILE A 1 268 ? 14.833 -2.227 -22.269 1.00 93.12 268 ILE A O 1
ATOM 2145 N N . LEU A 1 269 ? 14.206 -1.499 -24.302 1.00 93.12 269 LEU A N 1
ATOM 2146 C CA . LEU A 1 269 ? 13.343 -0.423 -23.802 1.00 93.12 269 LEU A CA 1
ATOM 2147 C C . LEU A 1 269 ? 12.128 -0.979 -23.048 1.00 93.12 269 LEU A C 1
ATOM 2149 O O . LEU A 1 269 ? 11.829 -0.503 -21.953 1.00 93.12 269 LEU A O 1
ATOM 2153 N N . ASP A 1 270 ? 11.478 -2.008 -23.589 1.00 92.75 270 ASP A N 1
ATOM 2154 C CA . ASP A 1 270 ? 10.297 -2.630 -22.984 1.00 92.75 270 ASP A CA 1
ATOM 2155 C C . ASP A 1 270 ? 10.631 -3.266 -21.621 1.00 92.75 270 ASP A C 1
ATOM 2157 O O . ASP A 1 270 ? 9.919 -3.054 -20.634 1.00 92.75 270 ASP A O 1
ATOM 2161 N N . GLU A 1 271 ? 11.760 -3.978 -21.518 1.00 90.44 271 GLU A N 1
ATOM 2162 C CA . GLU A 1 271 ? 12.227 -4.532 -20.241 1.00 90.44 271 GLU A CA 1
ATOM 2163 C C . GLU A 1 271 ? 12.601 -3.437 -19.233 1.00 90.44 271 GLU A C 1
ATOM 2165 O O . GLU A 1 271 ? 12.393 -3.603 -18.027 1.00 90.44 271 GLU A O 1
ATOM 2170 N N . LYS A 1 272 ? 13.101 -2.283 -19.699 1.00 89.88 272 LYS A N 1
ATOM 2171 C CA . LYS A 1 272 ? 13.358 -1.136 -18.821 1.00 89.88 272 LYS A CA 1
ATOM 2172 C C . LYS A 1 272 ? 12.060 -0.594 -18.229 1.00 89.88 272 LYS A C 1
ATOM 2174 O O . LYS A 1 272 ? 11.997 -0.351 -17.028 1.00 89.88 272 LYS A O 1
ATOM 2179 N N . GLU A 1 273 ? 11.028 -0.419 -19.049 1.00 91.81 273 GLU A N 1
ATOM 2180 C CA . GLU A 1 273 ? 9.723 0.062 -18.585 1.00 91.81 273 GLU A CA 1
ATOM 2181 C C . GLU A 1 273 ? 9.069 -0.911 -17.607 1.00 91.81 273 GLU A C 1
ATOM 2183 O O . GLU A 1 273 ? 8.530 -0.494 -16.581 1.00 91.81 273 GLU A O 1
ATOM 2188 N N . LYS A 1 274 ? 9.140 -2.215 -17.895 1.00 89.50 274 LYS A N 1
ATOM 2189 C CA . LYS A 1 274 ? 8.647 -3.265 -16.998 1.00 89.50 274 LYS A CA 1
ATOM 2190 C C . LYS A 1 274 ? 9.343 -3.206 -15.639 1.00 89.50 274 LYS A C 1
ATOM 2192 O O . LYS A 1 274 ? 8.679 -3.251 -14.606 1.00 89.50 274 LYS A O 1
ATOM 2197 N N . ARG A 1 275 ? 10.668 -3.052 -15.637 1.00 87.31 275 ARG A N 1
ATOM 2198 C CA . ARG A 1 275 ? 11.459 -2.867 -14.419 1.00 87.31 275 ARG A CA 1
ATOM 2199 C C . ARG A 1 275 ? 11.045 -1.611 -13.657 1.00 87.31 275 ARG A C 1
ATOM 2201 O O . ARG A 1 275 ? 10.807 -1.697 -12.458 1.00 87.31 275 ARG A O 1
ATOM 2208 N N . ASP A 1 276 ? 10.983 -0.462 -14.326 1.00 89.69 276 ASP A N 1
ATOM 2209 C CA . ASP A 1 276 ? 10.669 0.812 -13.671 1.00 89.69 276 ASP A CA 1
ATOM 2210 C C . ASP A 1 276 ? 9.278 0.760 -13.010 1.00 89.69 276 ASP A C 1
ATOM 2212 O O . ASP A 1 276 ? 9.116 1.227 -11.887 1.00 89.69 276 ASP A O 1
ATOM 2216 N N . LYS A 1 277 ? 8.299 0.098 -13.646 1.00 92.25 277 LYS A N 1
ATOM 2217 C CA . LYS A 1 277 ? 6.977 -0.160 -13.048 1.00 92.25 277 LYS A CA 1
ATOM 2218 C C . LYS A 1 277 ? 7.057 -1.023 -11.790 1.00 92.25 277 LYS A C 1
ATOM 2220 O O . LYS A 1 277 ? 6.399 -0.705 -10.809 1.00 92.25 277 LYS A O 1
ATOM 2225 N N . ILE A 1 278 ? 7.852 -2.093 -11.804 1.00 86.56 278 ILE A N 1
ATOM 2226 C CA . ILE A 1 278 ? 8.031 -2.963 -10.630 1.00 86.56 278 ILE A CA 1
ATOM 2227 C C . ILE A 1 278 ? 8.686 -2.190 -9.483 1.00 86.56 278 ILE A C 1
ATOM 2229 O O . ILE A 1 278 ? 8.251 -2.294 -8.343 1.00 86.56 278 ILE A O 1
ATOM 2233 N N . ILE A 1 279 ? 9.694 -1.370 -9.780 1.00 87.06 279 ILE A N 1
ATOM 2234 C CA . ILE A 1 279 ? 10.349 -0.527 -8.777 1.00 87.06 279 ILE A CA 1
ATOM 2235 C C . ILE A 1 279 ? 9.364 0.480 -8.169 1.00 87.06 279 ILE A C 1
ATOM 2237 O O . ILE A 1 279 ? 9.305 0.619 -6.948 1.00 87.06 279 ILE A O 1
ATOM 2241 N N . ASN A 1 280 ? 8.580 1.160 -9.001 1.00 92.12 280 ASN A N 1
ATOM 2242 C CA . ASN A 1 280 ? 7.618 2.149 -8.532 1.00 92.12 280 ASN A CA 1
ATOM 2243 C C . ASN A 1 280 ? 6.503 1.506 -7.689 1.00 92.12 280 ASN A C 1
ATOM 2245 O O . ASN A 1 280 ? 6.258 1.941 -6.568 1.00 92.12 280 ASN A O 1
ATOM 2249 N N . LEU A 1 281 ? 5.872 0.442 -8.195 1.00 88.19 281 LEU A N 1
ATOM 2250 C CA . LEU A 1 281 ? 4.707 -0.174 -7.554 1.00 88.19 281 LEU A CA 1
ATOM 2251 C C . LEU A 1 281 ? 5.068 -1.005 -6.320 1.00 88.19 281 LEU A C 1
ATOM 2253 O O . LEU A 1 281 ? 4.349 -0.961 -5.329 1.00 88.19 281 LEU A O 1
ATOM 2257 N N . SER A 1 282 ? 6.157 -1.775 -6.374 1.00 83.44 282 SER A N 1
ATOM 2258 C CA . SER A 1 282 ? 6.510 -2.722 -5.306 1.00 83.44 282 SER A CA 1
ATOM 2259 C C . SER A 1 282 ? 7.495 -2.148 -4.291 1.00 83.44 282 SER A C 1
ATOM 2261 O O . SER A 1 282 ? 7.583 -2.660 -3.179 1.00 83.44 282 SER A O 1
ATOM 2263 N N . PHE A 1 283 ? 8.247 -1.107 -4.658 1.00 84.31 283 PHE A N 1
ATOM 2264 C CA . PHE A 1 283 ? 9.328 -0.571 -3.827 1.00 84.31 283 PHE A CA 1
ATOM 2265 C C . PHE A 1 283 ? 9.275 0.949 -3.649 1.00 84.31 283 PHE A C 1
ATOM 2267 O O . PHE A 1 283 ? 10.220 1.516 -3.104 1.00 84.31 283 PHE A O 1
ATOM 2274 N N . ASN A 1 284 ? 8.200 1.611 -4.096 1.00 89.00 284 ASN A N 1
ATOM 2275 C CA . ASN A 1 284 ? 7.991 3.055 -3.950 1.00 89.00 284 ASN A CA 1
ATOM 2276 C C . ASN A 1 284 ? 9.219 3.886 -4.372 1.00 89.00 284 ASN A C 1
ATOM 2278 O O . ASN A 1 284 ? 9.656 4.794 -3.664 1.00 89.00 284 ASN A O 1
ATOM 2282 N N . ASP A 1 285 ? 9.820 3.518 -5.506 1.00 88.75 285 ASP A N 1
ATOM 2283 C CA . ASP A 1 285 ? 11.005 4.181 -6.055 1.00 88.75 285 ASP A CA 1
ATOM 2284 C C . ASP A 1 285 ? 12.237 4.187 -5.126 1.00 88.75 285 ASP A C 1
ATOM 2286 O O . ASP A 1 285 ? 13.044 5.122 -5.146 1.00 88.75 285 ASP A O 1
ATOM 2290 N N . ASP A 1 286 ? 12.436 3.114 -4.348 1.00 87.00 286 ASP A N 1
ATOM 2291 C CA . ASP A 1 286 ? 13.622 2.959 -3.502 1.00 87.00 286 ASP A CA 1
ATOM 2292 C C . ASP A 1 286 ? 14.929 3.111 -4.309 1.00 87.00 286 ASP A C 1
ATOM 2294 O O . ASP A 1 286 ? 15.276 2.320 -5.197 1.00 87.00 286 ASP A O 1
ATOM 2298 N N . LEU A 1 287 ? 15.700 4.144 -3.954 1.00 89.00 287 LEU A N 1
ATOM 2299 C CA . LEU A 1 287 ? 16.924 4.527 -4.656 1.00 89.00 287 LEU A CA 1
ATOM 2300 C C . LEU A 1 287 ? 18.036 3.469 -4.573 1.00 89.00 287 LEU A C 1
ATOM 2302 O O . LEU A 1 287 ? 18.921 3.452 -5.433 1.00 89.00 287 LEU A O 1
ATOM 2306 N N . LYS A 1 288 ? 18.060 2.619 -3.539 1.00 84.44 288 LYS A N 1
ATOM 2307 C CA . LYS A 1 288 ? 19.059 1.545 -3.416 1.00 84.44 288 LYS A CA 1
ATOM 2308 C C . LYS A 1 288 ? 18.734 0.421 -4.395 1.00 84.44 288 LYS A C 1
ATOM 2310 O O . LYS A 1 288 ? 19.642 -0.047 -5.084 1.00 84.44 288 LYS A O 1
ATOM 2315 N N . ILE A 1 289 ? 17.458 0.046 -4.504 1.00 81.69 289 ILE A N 1
ATOM 2316 C CA . ILE A 1 289 ? 16.986 -0.969 -5.456 1.00 81.69 289 ILE A CA 1
ATOM 2317 C C . ILE A 1 289 ? 17.191 -0.482 -6.893 1.00 81.69 289 ILE A C 1
ATOM 2319 O O . ILE A 1 289 ? 17.772 -1.209 -7.700 1.00 81.69 289 ILE A O 1
ATOM 2323 N N . GLN A 1 290 ? 16.847 0.776 -7.189 1.00 86.56 290 GLN A N 1
ATOM 2324 C CA . GLN A 1 290 ? 17.115 1.394 -8.494 1.00 86.56 290 GLN A CA 1
ATOM 2325 C C . GLN A 1 290 ? 18.592 1.297 -8.893 1.00 86.56 290 GLN A C 1
ATOM 2327 O O . GLN A 1 290 ? 18.922 0.766 -9.956 1.00 86.56 290 GLN A O 1
ATOM 2332 N N . LYS A 1 291 ? 19.499 1.754 -8.017 1.00 85.25 291 LYS A N 1
ATOM 2333 C CA . LYS A 1 291 ? 20.948 1.743 -8.284 1.00 85.25 291 LYS A CA 1
ATOM 2334 C C . LYS A 1 291 ? 21.481 0.347 -8.563 1.00 85.25 291 LYS A C 1
ATOM 2336 O O . LYS A 1 291 ? 22.362 0.194 -9.410 1.00 85.25 291 LYS A O 1
ATOM 2341 N N . LEU A 1 292 ? 20.984 -0.655 -7.842 1.00 79.75 292 LEU A N 1
ATOM 2342 C CA . LEU A 1 292 ? 21.453 -2.014 -8.034 1.00 79.75 292 LEU A CA 1
ATOM 2343 C C . LEU A 1 292 ? 20.943 -2.613 -9.352 1.00 79.75 292 LEU A C 1
ATOM 2345 O O . LEU A 1 292 ? 21.726 -3.205 -10.093 1.00 79.75 292 LEU A O 1
ATOM 2349 N N . MET A 1 293 ? 19.677 -2.395 -9.705 1.00 80.12 293 MET A N 1
ATOM 2350 C CA . MET A 1 293 ? 19.139 -2.875 -10.981 1.00 80.12 293 MET A CA 1
ATOM 2351 C C . MET A 1 293 ? 19.747 -2.158 -12.198 1.00 80.12 293 MET A C 1
ATOM 2353 O O . MET A 1 293 ? 19.883 -2.752 -13.272 1.00 80.12 293 MET A O 1
ATOM 2357 N N . ASP A 1 294 ? 20.170 -0.902 -12.043 1.00 85.69 294 ASP A N 1
ATOM 2358 C CA . ASP A 1 294 ? 20.858 -0.143 -13.091 1.00 85.69 294 ASP A CA 1
ATOM 2359 C C . ASP A 1 294 ? 22.237 -0.710 -13.458 1.00 85.69 294 ASP A C 1
ATOM 2361 O O . ASP A 1 294 ? 22.702 -0.501 -14.582 1.00 85.69 294 ASP A O 1
ATOM 2365 N N . HIS A 1 295 ? 22.890 -1.453 -12.558 1.00 84.81 295 HIS A N 1
ATOM 2366 C CA . HIS A 1 295 ? 24.155 -2.130 -12.857 1.00 84.81 295 HIS A CA 1
ATOM 2367 C C . HIS A 1 295 ? 24.012 -3.100 -14.042 1.00 84.81 295 HIS A C 1
ATOM 2369 O O . HIS A 1 295 ? 24.792 -3.039 -14.994 1.00 84.81 295 HIS A O 1
ATOM 2375 N N . TRP A 1 296 ? 22.974 -3.940 -14.026 1.00 82.00 296 TRP A N 1
ATOM 2376 C CA . TRP A 1 296 ? 22.716 -4.938 -15.069 1.00 82.00 296 TRP A CA 1
ATOM 2377 C C . TRP A 1 296 ? 22.343 -4.303 -16.402 1.00 82.00 296 TRP A C 1
ATOM 2379 O O . TRP A 1 296 ? 22.844 -4.707 -17.452 1.00 82.00 296 TRP A O 1
ATOM 2389 N N . PHE A 1 297 ? 21.524 -3.250 -16.355 1.00 87.25 297 PHE A N 1
ATOM 2390 C CA . PHE A 1 297 ? 21.180 -2.482 -17.547 1.00 87.25 297 PHE A CA 1
ATOM 2391 C C . PHE A 1 297 ? 22.417 -1.857 -18.184 1.00 87.25 297 PHE A C 1
ATOM 2393 O O . PHE A 1 297 ? 22.588 -1.959 -19.394 1.00 87.25 297 PHE A O 1
ATOM 2400 N N . LYS A 1 298 ? 23.339 -1.291 -17.395 1.00 89.56 298 LYS A N 1
ATOM 2401 C CA . LYS A 1 298 ? 24.616 -0.802 -17.936 1.00 89.56 298 LYS A CA 1
ATOM 2402 C C . LYS A 1 298 ? 25.423 -1.920 -18.595 1.00 89.56 298 LYS A C 1
ATOM 2404 O O . LYS A 1 298 ? 26.006 -1.673 -19.645 1.00 89.56 298 LYS A O 1
ATOM 2409 N N . GLY A 1 299 ? 25.441 -3.126 -18.028 1.00 88.81 299 GLY A N 1
ATOM 2410 C CA . GLY A 1 299 ? 26.080 -4.293 -18.647 1.00 88.81 299 GLY A CA 1
ATOM 2411 C C . GLY A 1 299 ? 25.496 -4.627 -20.025 1.00 88.81 299 GLY A C 1
ATOM 2412 O O . GLY A 1 299 ? 26.236 -4.682 -21.004 1.00 88.81 299 GLY A O 1
ATOM 2413 N N . CYS A 1 300 ? 24.168 -4.760 -20.107 1.00 90.88 300 CYS A N 1
ATOM 2414 C CA . CYS A 1 300 ? 23.422 -5.013 -21.346 1.00 90.88 300 CYS A CA 1
ATOM 2415 C C . CYS A 1 300 ? 23.666 -3.927 -22.409 1.00 90.88 300 CYS A C 1
ATOM 2417 O O . CYS A 1 300 ? 24.091 -4.225 -23.524 1.00 90.88 300 CYS A O 1
ATOM 2419 N N . ILE A 1 301 ? 23.479 -2.654 -22.042 1.00 93.31 301 ILE A N 1
ATOM 2420 C CA . ILE A 1 301 ? 23.609 -1.504 -22.951 1.00 93.31 301 ILE A CA 1
ATOM 2421 C C . ILE A 1 301 ? 25.024 -1.353 -23.519 1.00 93.31 301 ILE A C 1
ATOM 2423 O O . ILE A 1 301 ? 25.202 -0.831 -24.617 1.00 93.31 301 ILE A O 1
ATOM 2427 N N . ASN A 1 302 ? 26.040 -1.822 -22.793 1.00 94.00 302 ASN A N 1
ATOM 2428 C CA . ASN A 1 302 ? 27.437 -1.722 -23.209 1.00 94.00 302 ASN A CA 1
ATOM 2429 C C . ASN A 1 302 ? 27.988 -2.995 -23.875 1.00 94.00 302 ASN A C 1
ATOM 2431 O O . ASN A 1 302 ? 29.202 -3.083 -24.116 1.00 94.00 302 ASN A O 1
ATOM 2435 N N . ALA A 1 303 ? 27.127 -3.952 -24.233 1.00 93.06 303 ALA A N 1
ATOM 2436 C CA . ALA A 1 303 ? 27.508 -5.066 -25.096 1.00 93.06 303 ALA A CA 1
ATOM 2437 C C . ALA A 1 303 ? 28.039 -4.559 -26.461 1.00 93.06 303 ALA A C 1
ATOM 2439 O O . ALA A 1 303 ? 27.680 -3.456 -26.887 1.00 93.06 303 ALA A O 1
ATOM 2440 N N . PRO A 1 304 ? 28.928 -5.310 -27.146 1.00 91.12 304 PRO A N 1
ATOM 2441 C CA . PRO A 1 304 ? 29.694 -4.803 -28.292 1.00 91.12 304 PRO A CA 1
ATOM 2442 C C . PRO A 1 304 ? 28.866 -4.149 -29.410 1.00 91.12 304 PRO A C 1
ATOM 2444 O O . PRO A 1 304 ? 29.271 -3.106 -29.912 1.00 91.12 304 PRO A O 1
ATOM 2447 N N . HIS A 1 305 ? 27.708 -4.722 -29.747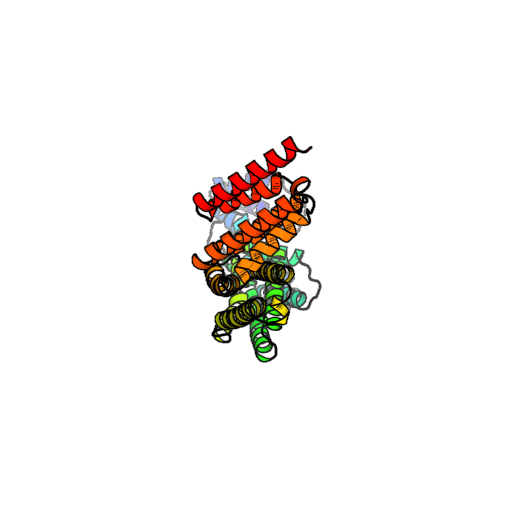 1.00 92.88 305 HIS A N 1
ATOM 2448 C CA . HIS A 1 305 ? 26.875 -4.309 -30.888 1.00 92.88 305 HIS A CA 1
ATOM 2449 C C . HIS A 1 305 ? 25.767 -3.316 -30.515 1.00 92.88 305 HIS A C 1
ATOM 2451 O O . HIS A 1 305 ? 25.217 -2.632 -31.371 1.00 92.88 305 HIS A O 1
ATOM 2457 N N . VAL A 1 306 ? 25.432 -3.197 -29.227 1.00 95.06 306 VAL A N 1
ATOM 2458 C CA . VAL A 1 306 ? 24.230 -2.464 -28.800 1.00 95.06 306 VAL A CA 1
ATOM 2459 C C . VAL A 1 306 ? 24.342 -0.965 -29.085 1.00 95.06 306 VAL A C 1
ATOM 2461 O O . VAL A 1 306 ? 23.351 -0.339 -29.438 1.00 95.06 306 VAL A O 1
ATOM 2464 N N . ALA A 1 307 ? 25.540 -0.379 -29.013 1.00 96.81 307 ALA A N 1
ATOM 2465 C CA . ALA A 1 307 ? 25.739 1.031 -29.360 1.00 96.81 307 ALA A CA 1
ATOM 2466 C C . ALA A 1 307 ? 25.445 1.329 -30.844 1.00 96.81 307 ALA A C 1
ATOM 2468 O O . ALA A 1 307 ? 24.875 2.374 -31.158 1.00 96.81 307 ALA A O 1
ATOM 2469 N N . GLU A 1 308 ? 25.805 0.410 -31.742 1.00 96.75 308 GLU A N 1
ATOM 2470 C CA . GLU A 1 308 ? 25.462 0.478 -33.165 1.00 96.75 308 GLU A CA 1
ATOM 2471 C C . GLU A 1 308 ? 23.956 0.287 -33.363 1.00 96.75 308 GLU A C 1
ATOM 2473 O O . GLU A 1 308 ? 23.316 1.127 -33.994 1.00 96.75 308 GLU A O 1
ATOM 2478 N N . PHE A 1 309 ? 23.365 -0.728 -32.727 1.00 97.56 309 PHE A N 1
ATOM 2479 C CA . PHE A 1 309 ? 21.926 -0.988 -32.820 1.00 97.56 309 PHE A CA 1
ATOM 2480 C C . PHE A 1 309 ? 21.088 0.186 -32.308 1.00 97.56 309 PHE A C 1
ATOM 2482 O O . PHE A 1 309 ? 20.064 0.512 -32.898 1.00 97.56 309 PHE A O 1
ATOM 2489 N N . ILE A 1 310 ? 21.521 0.875 -31.244 1.00 97.44 310 ILE A N 1
ATOM 2490 C CA . ILE A 1 310 ? 20.861 2.100 -30.765 1.00 97.44 310 ILE A CA 1
ATOM 2491 C C . ILE A 1 310 ? 20.896 3.183 -31.851 1.00 97.44 310 ILE A C 1
ATOM 2493 O O . ILE A 1 310 ? 19.904 3.886 -32.040 1.00 97.44 310 ILE A O 1
ATOM 2497 N N . SER A 1 311 ? 22.010 3.330 -32.573 1.00 97.44 311 SER A N 1
ATOM 2498 C CA . SER A 1 311 ? 22.099 4.282 -33.684 1.00 97.44 311 SER A CA 1
ATOM 2499 C C . SER A 1 311 ? 21.147 3.921 -34.826 1.00 97.44 311 SER A C 1
ATOM 2501 O O . SER A 1 311 ? 20.433 4.795 -35.318 1.00 97.44 311 SER A O 1
ATOM 2503 N N . GLU A 1 312 ? 21.106 2.646 -35.207 1.00 96.12 312 GLU A N 1
ATOM 2504 C CA . GLU A 1 312 ? 20.217 2.128 -36.250 1.00 96.12 312 GLU A CA 1
ATOM 2505 C C . GLU A 1 312 ? 18.740 2.269 -35.860 1.00 96.12 312 GLU A C 1
ATOM 2507 O O . GLU A 1 312 ? 17.918 2.713 -36.658 1.00 96.12 312 GLU A O 1
ATOM 2512 N N . PHE A 1 313 ? 18.407 2.007 -34.594 1.00 95.50 313 PHE A N 1
ATOM 2513 C CA . PHE A 1 313 ? 17.071 2.225 -34.050 1.00 95.50 313 PHE A CA 1
ATOM 2514 C C . PHE A 1 313 ? 16.642 3.685 -34.164 1.00 95.50 313 PHE A C 1
ATOM 2516 O O . PHE A 1 313 ? 15.535 3.966 -34.617 1.00 95.50 313 PHE A O 1
ATOM 2523 N N . VAL A 1 314 ? 17.505 4.632 -33.784 1.00 93.75 314 VAL A N 1
ATOM 2524 C CA . VAL A 1 314 ? 17.189 6.060 -33.929 1.00 93.75 314 VAL A CA 1
ATOM 2525 C C . VAL A 1 314 ? 16.983 6.426 -35.397 1.00 93.75 314 VAL A C 1
ATOM 2527 O O . VAL A 1 314 ? 16.022 7.127 -35.713 1.00 93.75 314 VAL A O 1
ATOM 2530 N N . ASP A 1 315 ? 17.840 5.941 -36.296 1.00 91.56 315 ASP A N 1
ATOM 2531 C CA . ASP A 1 315 ? 17.697 6.178 -37.734 1.00 91.56 315 ASP A CA 1
ATOM 2532 C C . ASP A 1 315 ? 16.372 5.625 -38.282 1.00 91.56 315 ASP A C 1
ATOM 2534 O O . ASP A 1 315 ? 15.653 6.361 -38.961 1.00 91.56 315 ASP A O 1
ATOM 2538 N N . ASP A 1 316 ? 15.984 4.400 -37.917 1.00 89.94 316 ASP A N 1
ATOM 2539 C CA . ASP A 1 316 ? 14.702 3.795 -38.301 1.00 89.94 316 ASP A CA 1
ATOM 2540 C C . ASP A 1 316 ? 13.507 4.652 -37.866 1.00 89.94 316 ASP A C 1
ATOM 2542 O O . ASP A 1 316 ? 12.612 4.941 -38.668 1.00 89.94 316 ASP A O 1
ATOM 2546 N N . LYS A 1 317 ? 13.505 5.117 -36.609 1.00 88.12 317 LYS A N 1
ATOM 2547 C CA . LYS A 1 317 ? 12.423 5.960 -36.074 1.00 88.12 317 LYS A CA 1
ATOM 2548 C C . LYS A 1 317 ? 12.364 7.327 -36.745 1.00 88.12 317 LYS A C 1
ATOM 2550 O O . LYS A 1 317 ? 11.268 7.813 -37.025 1.00 88.12 317 LYS A O 1
ATOM 2555 N N . LEU A 1 318 ? 13.516 7.927 -37.045 1.00 86.62 318 LEU A N 1
ATOM 2556 C CA . LEU A 1 318 ? 13.581 9.194 -37.774 1.00 86.62 318 LEU A CA 1
ATOM 2557 C C . LEU A 1 318 ? 13.121 9.033 -39.232 1.00 86.62 318 LEU A C 1
ATOM 2559 O O . LEU A 1 318 ? 12.407 9.899 -39.731 1.00 86.62 318 LEU A O 1
ATOM 2563 N N . ARG A 1 319 ? 13.457 7.923 -39.906 1.00 82.12 319 ARG A N 1
ATOM 2564 C CA . ARG A 1 319 ? 13.027 7.638 -41.290 1.00 82.12 319 ARG A CA 1
ATOM 2565 C C . ARG A 1 319 ? 11.532 7.349 -41.402 1.00 82.12 319 ARG A C 1
ATOM 2567 O O . ARG A 1 319 ? 10.896 7.836 -42.333 1.00 82.12 319 ARG A O 1
ATOM 2574 N N . LYS A 1 320 ? 10.972 6.553 -40.485 1.00 78.31 320 LYS A N 1
ATOM 2575 C CA . LYS A 1 320 ? 9.566 6.109 -40.537 1.00 78.31 320 LYS A CA 1
ATOM 2576 C C . LYS A 1 320 ? 8.559 7.166 -40.086 1.00 78.31 320 LYS A C 1
ATOM 2578 O O . LYS A 1 320 ? 7.375 6.991 -40.352 1.00 78.31 320 LYS A O 1
ATOM 2583 N N . GLY A 1 321 ? 9.007 8.248 -39.443 1.00 64.81 321 GLY A N 1
ATOM 2584 C CA . GLY A 1 321 ? 8.218 9.468 -39.259 1.00 64.81 321 GLY A CA 1
ATOM 2585 C C . GLY A 1 321 ? 6.815 9.244 -38.688 1.00 64.81 321 GLY A C 1
ATOM 2586 O O . GLY A 1 321 ? 5.841 9.704 -39.281 1.00 64.81 321 GLY A O 1
ATOM 2587 N N . ALA A 1 322 ? 6.689 8.560 -37.546 1.00 52.34 322 ALA A N 1
ATOM 2588 C CA . ALA A 1 322 ? 5.422 8.575 -36.815 1.00 52.34 322 ALA A CA 1
ATOM 2589 C C . ALA A 1 322 ? 5.041 10.033 -36.486 1.00 52.34 322 ALA A C 1
ATOM 2591 O O . ALA A 1 322 ? 5.922 10.872 -36.276 1.00 52.34 322 ALA A O 1
ATOM 2592 N N . ASN A 1 323 ? 3.740 10.350 -36.473 1.00 54.00 323 ASN A N 1
ATOM 2593 C CA . ASN A 1 323 ? 3.207 11.682 -36.153 1.00 54.00 323 ASN A CA 1
ATOM 2594 C C . ASN A 1 323 ? 4.005 12.292 -34.986 1.00 54.00 323 ASN A C 1
ATOM 2596 O O . ASN A 1 323 ? 4.099 11.656 -33.940 1.00 54.00 323 ASN A O 1
ATOM 2600 N N . GLY A 1 324 ? 4.606 13.476 -35.166 1.00 57.62 324 GLY A N 1
ATOM 2601 C CA . GLY A 1 324 ? 5.782 13.945 -34.403 1.00 57.62 324 GLY A CA 1
ATOM 2602 C C . GLY A 1 324 ? 5.747 13.875 -32.863 1.00 57.62 324 GLY A C 1
ATOM 2603 O O . GLY A 1 324 ? 6.804 13.930 -32.241 1.00 57.62 324 GLY A O 1
ATOM 2604 N N . TYR A 1 325 ? 4.576 13.702 -32.246 1.00 59.22 325 TYR A N 1
ATOM 2605 C CA . TYR A 1 325 ? 4.422 13.425 -30.815 1.00 59.22 325 TYR A CA 1
ATOM 2606 C C . TYR A 1 325 ? 4.971 12.052 -30.384 1.00 59.22 325 TYR A C 1
ATOM 2608 O O . TYR A 1 325 ? 5.581 11.959 -29.322 1.00 59.22 325 TYR A O 1
ATOM 2616 N N . ASP A 1 326 ? 4.802 11.001 -31.190 1.00 73.94 326 ASP A N 1
ATOM 2617 C CA . ASP A 1 326 ? 5.262 9.644 -30.843 1.00 73.94 326 ASP A CA 1
ATOM 2618 C C . ASP A 1 326 ? 6.793 9.529 -30.959 1.00 73.94 326 ASP A C 1
ATOM 2620 O O . ASP A 1 326 ? 7.474 8.989 -30.087 1.00 73.94 326 ASP A O 1
ATOM 2624 N N . VAL A 1 327 ? 7.372 10.173 -31.981 1.00 82.00 327 VAL A N 1
ATOM 2625 C CA . VAL A 1 327 ? 8.830 10.216 -32.182 1.00 82.00 327 VAL A CA 1
ATOM 2626 C C . VAL A 1 327 ? 9.532 10.866 -30.992 1.00 82.00 327 VAL A C 1
ATOM 2628 O O . VAL A 1 327 ? 10.506 10.315 -30.492 1.00 82.00 327 VAL A O 1
ATOM 2631 N N . GLU A 1 328 ? 9.035 11.995 -30.487 1.00 86.25 328 GLU A N 1
ATOM 2632 C CA . GLU A 1 328 ? 9.656 12.687 -29.352 1.00 86.25 328 GLU A CA 1
ATOM 2633 C C . GLU A 1 328 ? 9.651 11.832 -28.070 1.00 86.25 328 GLU A C 1
ATOM 2635 O O . GLU A 1 328 ? 10.649 11.792 -27.344 1.00 86.25 328 GLU A O 1
ATOM 2640 N N . ILE A 1 329 ? 8.569 11.091 -27.806 1.00 88.88 329 ILE A N 1
ATOM 2641 C CA . ILE A 1 329 ? 8.498 10.144 -26.681 1.00 88.88 329 ILE A CA 1
ATOM 2642 C C . ILE A 1 329 ? 9.569 9.060 -26.842 1.00 88.88 329 ILE A C 1
ATOM 2644 O O . ILE A 1 329 ? 10.317 8.782 -25.900 1.00 88.88 329 ILE A O 1
ATOM 2648 N N . VAL A 1 330 ? 9.685 8.481 -28.039 1.00 89.06 330 VAL A N 1
ATOM 2649 C CA . VAL A 1 330 ? 10.671 7.434 -28.333 1.00 89.06 330 VAL A CA 1
ATOM 2650 C C . VAL A 1 330 ? 12.108 7.959 -28.228 1.00 89.06 330 VAL A C 1
ATOM 2652 O O . VAL A 1 330 ? 12.951 7.294 -27.623 1.00 89.06 330 VAL A O 1
ATOM 2655 N N . LEU A 1 331 ? 12.395 9.168 -28.725 1.00 91.19 331 LEU A N 1
ATOM 2656 C CA . LEU A 1 331 ? 13.717 9.792 -28.599 1.00 91.19 331 LEU A CA 1
ATOM 2657 C C . LEU A 1 331 ? 14.093 10.011 -27.129 1.00 91.19 331 LEU A C 1
ATOM 2659 O O . LEU A 1 331 ? 15.220 9.716 -26.735 1.00 91.19 331 LEU A O 1
ATOM 2663 N N . ASN A 1 332 ? 13.156 10.467 -26.293 1.00 93.06 332 ASN A N 1
ATOM 2664 C CA . ASN A 1 332 ? 13.405 10.626 -24.859 1.00 93.06 332 ASN A CA 1
ATOM 2665 C C . ASN A 1 332 ? 13.716 9.287 -24.174 1.00 93.06 332 ASN A C 1
ATOM 2667 O O . ASN A 1 332 ? 14.649 9.224 -23.371 1.00 93.06 332 ASN A O 1
ATOM 2671 N N . LYS A 1 333 ? 13.003 8.210 -24.529 1.00 93.88 333 LYS A N 1
ATOM 2672 C CA . LYS A 1 333 ? 13.279 6.856 -24.019 1.00 93.88 333 LYS A CA 1
ATOM 2673 C C . LYS A 1 333 ? 14.670 6.365 -24.434 1.00 93.88 333 LYS A C 1
ATOM 2675 O O . LYS A 1 333 ? 15.443 5.924 -23.584 1.00 93.88 333 LYS A O 1
ATOM 2680 N N . VAL A 1 334 ? 15.032 6.511 -25.711 1.00 94.75 334 VAL A N 1
ATOM 2681 C CA . VAL A 1 334 ? 16.354 6.109 -26.225 1.00 94.75 334 VAL A CA 1
ATOM 2682 C C . VAL A 1 334 ? 17.488 6.932 -25.615 1.00 94.75 334 VAL A C 1
ATOM 2684 O O . VAL A 1 334 ? 18.548 6.383 -25.313 1.00 94.75 334 VAL A O 1
ATOM 2687 N N . MET A 1 335 ? 17.278 8.225 -25.351 1.00 95.88 335 MET A N 1
ATOM 2688 C CA . MET A 1 335 ? 18.284 9.057 -24.685 1.00 95.88 335 MET A CA 1
ATOM 2689 C C . MET A 1 335 ? 18.670 8.528 -23.303 1.00 95.88 335 MET A C 1
ATOM 2691 O O . MET A 1 335 ? 19.811 8.716 -22.878 1.00 95.88 335 MET A O 1
ATOM 2695 N N . VAL A 1 336 ? 17.764 7.831 -22.608 1.00 93.00 336 VAL A N 1
ATOM 2696 C CA . VAL A 1 336 ? 18.109 7.166 -21.347 1.00 93.00 336 VAL A CA 1
ATOM 2697 C C . VAL A 1 336 ? 19.125 6.046 -21.575 1.00 93.00 336 VAL A C 1
ATOM 2699 O O . VAL A 1 336 ? 20.054 5.918 -20.785 1.00 93.00 336 VAL A O 1
ATOM 2702 N N . LEU A 1 337 ? 19.021 5.285 -22.667 1.00 94.19 337 LEU A N 1
ATOM 2703 C CA . LEU A 1 337 ? 20.009 4.256 -23.008 1.00 94.19 337 LEU A CA 1
ATOM 2704 C C . LEU A 1 337 ? 21.355 4.878 -23.395 1.00 94.19 337 LEU A C 1
ATOM 2706 O O . LEU A 1 337 ? 22.399 4.460 -22.902 1.00 94.19 337 LEU A O 1
ATOM 2710 N N . ILE A 1 338 ? 21.329 5.930 -24.215 1.00 96.06 338 ILE A N 1
ATOM 2711 C CA . ILE A 1 338 ? 22.527 6.657 -24.661 1.00 96.06 338 ILE A CA 1
ATOM 2712 C C . ILE A 1 338 ? 23.326 7.216 -23.473 1.00 96.06 338 ILE A C 1
ATOM 2714 O O . ILE A 1 338 ? 24.557 7.146 -23.453 1.00 96.06 338 ILE A O 1
ATOM 2718 N N . ARG A 1 339 ? 22.637 7.723 -22.445 1.00 94.62 339 ARG A N 1
ATOM 2719 C CA . ARG A 1 339 ? 23.248 8.182 -21.185 1.00 94.62 339 ARG A CA 1
ATOM 2720 C C . ARG A 1 339 ? 24.003 7.087 -20.437 1.00 94.62 339 ARG A C 1
ATOM 2722 O O . ARG A 1 339 ? 24.966 7.384 -19.736 1.00 94.62 339 ARG A O 1
ATOM 2729 N N . LEU A 1 340 ? 23.570 5.834 -20.574 1.00 93.00 340 LEU A N 1
ATOM 2730 C CA . LEU A 1 340 ? 24.170 4.677 -19.909 1.00 93.00 340 LEU A CA 1
ATOM 2731 C C . LEU A 1 340 ? 25.366 4.091 -20.678 1.00 93.00 340 LEU A C 1
ATOM 2733 O O . LEU A 1 340 ? 26.048 3.210 -20.147 1.00 93.00 340 LEU A O 1
ATOM 2737 N N . LEU A 1 341 ? 25.655 4.578 -21.890 1.00 95.19 341 LEU A N 1
ATOM 2738 C CA . LEU A 1 341 ? 26.826 4.159 -22.657 1.00 95.19 341 LEU A CA 1
ATOM 2739 C C . LEU A 1 341 ? 28.125 4.629 -21.988 1.00 95.19 341 LEU A C 1
ATOM 2741 O O . LEU A 1 341 ? 28.301 5.800 -21.641 1.00 95.19 341 LEU A O 1
ATOM 2745 N N . PHE A 1 342 ? 29.077 3.709 -21.867 1.00 94.81 342 PHE A N 1
ATOM 2746 C CA . PHE A 1 342 ? 30.444 3.987 -21.451 1.00 94.81 342 PHE A CA 1
ATOM 2747 C C . PHE A 1 342 ? 31.176 4.820 -22.507 1.00 94.81 342 PHE A C 1
ATOM 2749 O O . PHE A 1 342 ? 30.835 4.741 -23.691 1.00 94.81 342 PHE A O 1
ATOM 2756 N N . PRO A 1 343 ? 32.231 5.567 -22.123 1.00 94.12 343 PRO A N 1
ATOM 2757 C CA . PRO A 1 343 ? 32.942 6.459 -23.039 1.00 94.12 343 PRO A CA 1
ATOM 2758 C C . PRO A 1 343 ? 33.350 5.803 -24.367 1.00 94.12 343 PRO A C 1
ATOM 2760 O O . PRO A 1 343 ? 33.117 6.369 -25.428 1.00 94.12 343 PRO A O 1
ATOM 2763 N N . GLY A 1 344 ? 33.865 4.568 -24.340 1.00 93.31 344 GLY A N 1
ATOM 2764 C CA . GLY A 1 344 ? 34.234 3.849 -25.567 1.00 93.31 344 GLY A CA 1
ATOM 2765 C C . GLY A 1 344 ? 33.042 3.459 -26.453 1.00 93.31 344 GLY A C 1
ATOM 2766 O O . GLY A 1 344 ? 33.154 3.465 -27.675 1.00 93.31 344 GLY A O 1
ATOM 2767 N N . ARG A 1 345 ? 31.881 3.154 -25.860 1.00 96.25 345 ARG A N 1
ATOM 2768 C CA . ARG A 1 345 ? 30.648 2.845 -26.606 1.00 96.25 345 ARG A CA 1
ATOM 2769 C C . ARG A 1 345 ? 29.988 4.101 -27.167 1.00 96.25 345 ARG A C 1
ATOM 2771 O O . ARG A 1 345 ? 29.410 4.037 -28.245 1.00 96.25 345 ARG A O 1
ATOM 2778 N N . LYS A 1 346 ? 30.139 5.242 -26.488 1.00 95.81 346 LYS A N 1
ATOM 2779 C CA . LYS A 1 346 ? 29.729 6.552 -27.007 1.00 95.81 346 LYS A CA 1
ATOM 2780 C C . LYS A 1 346 ? 30.446 6.883 -28.316 1.00 95.81 346 LYS A C 1
ATOM 2782 O O . LYS A 1 346 ? 29.771 7.218 -29.277 1.00 95.81 346 LYS A O 1
ATOM 2787 N N . VAL A 1 347 ? 31.764 6.683 -28.399 1.00 95.25 347 VAL A N 1
ATOM 2788 C CA . VAL A 1 347 ? 32.527 6.902 -29.647 1.00 95.25 347 VAL A CA 1
ATOM 2789 C C . VAL A 1 347 ? 32.020 6.016 -30.792 1.00 95.25 347 VAL A C 1
ATOM 2791 O O . VAL A 1 347 ? 31.896 6.479 -31.926 1.00 95.25 347 VAL A O 1
ATOM 2794 N N . LEU A 1 348 ? 31.682 4.754 -30.502 1.00 96.19 348 LEU A N 1
ATOM 2795 C CA . LEU A 1 348 ? 31.098 3.854 -31.498 1.00 96.19 348 LEU A CA 1
ATOM 2796 C C . LEU A 1 348 ? 29.739 4.380 -31.985 1.00 96.19 348 LEU A C 1
ATOM 2798 O O . LEU A 1 348 ? 29.545 4.548 -33.188 1.00 96.19 348 LEU A O 1
ATOM 2802 N N . PHE A 1 349 ? 28.841 4.729 -31.058 1.00 97.94 349 PHE A N 1
ATOM 2803 C CA . PHE A 1 349 ? 27.554 5.347 -31.382 1.00 97.94 349 PHE A CA 1
ATOM 2804 C C . PHE A 1 349 ? 27.721 6.611 -32.241 1.00 97.94 349 PHE A C 1
ATOM 2806 O O . PHE A 1 349 ? 27.021 6.754 -33.240 1.00 97.94 349 PHE A O 1
ATOM 2813 N N . GLU A 1 350 ? 28.663 7.501 -31.904 1.00 97.12 350 GLU A N 1
ATOM 2814 C CA . GLU A 1 350 ? 28.937 8.719 -32.679 1.00 97.12 350 GLU A CA 1
ATOM 2815 C C . GLU A 1 350 ? 29.274 8.404 -34.144 1.00 97.12 350 GLU A C 1
ATOM 2817 O O . GLU A 1 350 ? 28.771 9.064 -35.058 1.00 97.12 350 GLU A O 1
ATOM 2822 N N . SER A 1 351 ? 30.116 7.392 -34.379 1.00 96.44 351 SER A N 1
ATOM 2823 C CA . SER A 1 351 ? 30.522 6.983 -35.726 1.00 96.44 351 SER A CA 1
ATOM 2824 C C . SER A 1 351 ? 29.331 6.488 -36.551 1.00 96.44 351 SER A C 1
ATOM 2826 O O . SER A 1 351 ? 29.095 6.995 -37.653 1.00 96.44 351 SER A O 1
ATOM 2828 N N . HIS A 1 352 ? 28.546 5.554 -36.003 1.00 97.62 352 HIS A N 1
ATOM 2829 C CA . HIS A 1 352 ? 27.373 5.004 -36.690 1.00 97.62 352 HIS A CA 1
ATOM 2830 C C . HIS A 1 352 ? 26.281 6.062 -36.887 1.00 97.62 352 HIS A C 1
ATOM 2832 O O . HIS A 1 352 ? 25.717 6.169 -37.973 1.00 97.62 352 HIS A O 1
ATOM 2838 N N . TYR A 1 353 ? 26.048 6.934 -35.900 1.00 97.12 353 TYR A N 1
ATOM 2839 C CA . TYR A 1 353 ? 25.049 7.997 -36.015 1.00 97.12 353 TYR A CA 1
ATOM 2840 C C . TYR A 1 353 ? 25.391 8.974 -37.143 1.00 97.12 353 TYR A C 1
ATOM 2842 O O . TYR A 1 353 ? 24.526 9.307 -37.956 1.00 97.12 353 TYR A O 1
ATOM 2850 N N . LYS A 1 354 ? 26.664 9.388 -37.250 1.00 95.44 354 LYS A N 1
ATOM 2851 C CA . LYS A 1 354 ? 27.133 10.227 -38.367 1.00 95.44 354 LYS A CA 1
ATOM 2852 C C . LYS A 1 354 ? 26.941 9.534 -39.709 1.00 95.44 354 LYS A C 1
ATOM 2854 O O . LYS A 1 354 ? 26.548 10.178 -40.680 1.00 95.44 354 LYS A O 1
ATOM 2859 N N . GLN A 1 355 ? 27.214 8.234 -39.787 1.00 95.31 355 GLN A N 1
ATOM 2860 C CA . GLN A 1 355 ? 26.994 7.470 -41.008 1.00 95.31 355 GLN A CA 1
ATOM 2861 C C . GLN A 1 355 ? 25.511 7.441 -41.403 1.00 95.31 355 GLN A C 1
ATOM 2863 O O . GLN A 1 355 ? 25.180 7.902 -42.495 1.00 95.31 355 GLN A O 1
ATOM 2868 N N . HIS A 1 356 ? 24.626 7.009 -40.505 1.00 93.25 356 HIS A N 1
ATOM 2869 C CA . HIS A 1 356 ? 23.192 6.920 -40.777 1.00 93.25 356 HIS A CA 1
ATOM 2870 C C . HIS A 1 356 ? 22.571 8.277 -41.131 1.00 93.25 356 HIS A C 1
ATOM 2872 O O . HIS A 1 356 ? 21.762 8.370 -42.052 1.00 93.25 356 HIS A O 1
ATOM 2878 N N . MET A 1 357 ? 22.988 9.357 -40.459 1.00 90.81 357 MET A N 1
ATOM 2879 C CA . MET A 1 357 ? 22.535 10.716 -40.775 1.00 90.81 357 MET A CA 1
ATOM 2880 C C . MET A 1 357 ? 22.940 11.148 -42.191 1.00 90.81 357 MET A C 1
ATOM 2882 O O . MET A 1 357 ? 22.116 11.711 -42.912 1.00 90.81 357 MET A O 1
ATOM 2886 N N . ARG A 1 358 ? 24.169 10.836 -42.636 1.00 89.12 358 ARG A N 1
ATOM 2887 C CA . ARG A 1 358 ? 24.588 11.092 -44.029 1.00 89.12 358 ARG A CA 1
ATOM 2888 C C . ARG A 1 358 ? 23.717 10.326 -45.019 1.00 89.12 358 ARG A C 1
ATOM 2890 O O . ARG A 1 358 ? 23.201 10.924 -45.958 1.00 89.12 358 ARG A O 1
ATOM 2897 N N . GLU A 1 359 ? 23.531 9.028 -44.806 1.00 88.44 359 GLU A N 1
ATOM 2898 C CA . GLU A 1 359 ? 22.740 8.167 -45.696 1.00 88.44 359 GLU A CA 1
ATOM 2899 C C . GLU A 1 359 ? 21.275 8.616 -45.784 1.00 88.44 359 GLU A C 1
ATOM 2901 O O . GLU A 1 359 ? 20.694 8.683 -46.871 1.00 88.44 359 GLU A O 1
ATOM 2906 N N . ARG A 1 360 ? 20.681 9.005 -44.654 1.00 85.25 360 ARG A N 1
ATOM 2907 C CA . ARG A 1 360 ? 19.307 9.515 -44.581 1.00 85.25 360 ARG A CA 1
ATOM 2908 C C . ARG A 1 360 ? 19.125 10.836 -45.335 1.00 85.25 360 ARG A C 1
ATOM 2910 O O . ARG A 1 360 ? 18.088 11.047 -45.966 1.00 85.25 360 ARG A O 1
ATOM 2917 N N . PHE A 1 361 ? 20.128 11.714 -45.322 1.00 81.06 361 PHE A N 1
ATOM 2918 C CA . PHE A 1 361 ? 20.097 12.961 -46.092 1.00 81.06 361 PHE A CA 1
ATOM 2919 C C . PHE A 1 361 ? 20.357 12.746 -47.585 1.00 81.06 361 PHE A C 1
ATOM 2921 O O . PHE A 1 361 ? 19.689 13.366 -48.414 1.00 81.06 361 PHE A O 1
ATOM 2928 N N . LEU A 1 362 ? 21.271 11.839 -47.943 1.00 81.06 362 LEU A N 1
ATOM 2929 C CA . LEU A 1 362 ? 21.582 11.519 -49.340 1.00 81.06 362 LEU A CA 1
ATOM 2930 C C . LEU A 1 362 ? 20.445 10.770 -50.046 1.00 81.06 362 LEU A C 1
ATOM 2932 O O . LEU A 1 362 ? 20.172 11.041 -51.212 1.00 81.06 362 LEU A O 1
ATOM 2936 N N . SER A 1 363 ? 19.747 9.873 -49.346 1.00 75.62 363 SER A N 1
ATOM 2937 C CA . SER A 1 363 ? 18.629 9.084 -49.894 1.00 75.62 363 SER A CA 1
ATOM 2938 C C . SER A 1 363 ? 17.369 9.902 -50.215 1.00 75.62 363 SER A C 1
ATOM 2940 O O . SER A 1 363 ? 16.378 9.349 -50.682 1.00 75.62 363 SER A O 1
ATOM 2942 N N . GLY A 1 364 ? 17.367 11.217 -49.972 1.00 64.12 364 GLY A N 1
ATOM 2943 C CA . GLY A 1 364 ? 16.233 12.097 -50.271 1.00 64.12 364 GLY A CA 1
ATOM 2944 C C . GLY A 1 364 ? 15.049 11.962 -49.306 1.00 64.12 364 GLY A C 1
ATOM 2945 O O . GLY A 1 364 ? 14.177 12.827 -49.307 1.00 64.12 364 GLY A O 1
ATOM 2946 N N . ILE A 1 365 ? 15.049 10.957 -48.422 1.00 56.28 365 ILE A N 1
ATOM 2947 C CA . ILE A 1 365 ? 14.072 10.787 -47.335 1.00 56.28 365 ILE A CA 1
ATOM 2948 C C . ILE A 1 365 ? 14.150 11.983 -46.366 1.00 56.28 365 ILE A C 1
ATOM 2950 O O . ILE A 1 365 ? 13.124 12.523 -45.953 1.00 56.28 365 ILE A O 1
ATOM 2954 N N . GLY A 1 366 ? 15.357 12.513 -46.123 1.00 50.72 366 GLY A N 1
ATOM 2955 C CA . GLY A 1 366 ? 15.587 13.757 -45.375 1.00 50.72 366 GLY A CA 1
ATOM 2956 C C . GLY A 1 366 ? 14.938 15.027 -45.953 1.00 50.72 366 GLY A C 1
ATOM 2957 O O . GLY A 1 366 ? 14.939 16.052 -45.279 1.00 50.72 366 GLY A O 1
ATOM 2958 N N . ARG A 1 367 ? 14.368 14.986 -47.171 1.00 53.41 367 ARG A N 1
ATOM 2959 C CA . ARG A 1 367 ? 13.590 16.107 -47.741 1.00 53.41 367 ARG A CA 1
ATOM 2960 C C . ARG A 1 367 ? 12.174 16.209 -47.160 1.00 53.41 367 ARG A C 1
ATOM 2962 O O . ARG A 1 367 ? 11.568 17.269 -47.265 1.00 53.41 367 ARG A O 1
ATOM 2969 N N . TYR A 1 368 ? 11.671 15.133 -46.544 1.00 50.56 368 TYR A N 1
ATOM 2970 C CA . TYR A 1 368 ? 10.328 15.052 -45.952 1.00 50.56 368 TYR A CA 1
ATOM 2971 C C . TYR A 1 368 ? 10.319 14.584 -44.483 1.00 50.56 368 TYR A C 1
ATOM 2973 O O . TYR A 1 368 ? 9.300 14.735 -43.811 1.00 50.56 368 TYR A O 1
ATOM 2981 N N . VAL A 1 369 ? 11.436 14.062 -43.951 1.00 51.88 369 VAL A N 1
ATOM 2982 C CA . VAL A 1 369 ? 11.603 13.812 -42.505 1.00 51.88 369 VAL A CA 1
ATOM 2983 C C . VAL A 1 369 ? 11.582 15.152 -41.753 1.00 51.88 369 VAL A C 1
ATOM 2985 O O . VAL A 1 369 ? 12.228 16.103 -42.204 1.00 51.88 369 VAL A O 1
ATOM 2988 N N . PRO A 1 370 ? 10.856 15.288 -40.622 1.00 57.75 370 PRO A N 1
ATOM 2989 C CA . PRO A 1 370 ? 10.644 16.584 -39.995 1.00 57.75 370 PRO A CA 1
ATOM 2990 C C . PRO A 1 370 ? 11.981 17.157 -39.538 1.00 57.75 370 PRO A C 1
ATOM 2992 O O . PRO A 1 370 ? 12.600 16.625 -38.616 1.00 57.75 370 PRO A O 1
ATOM 2995 N N . ALA A 1 371 ? 12.394 18.289 -40.114 1.00 66.75 371 ALA A N 1
ATOM 2996 C CA . ALA A 1 371 ? 13.565 19.038 -39.656 1.00 66.75 371 ALA A CA 1
ATOM 2997 C C . ALA A 1 371 ? 13.553 19.251 -38.127 1.00 66.75 371 ALA A C 1
ATOM 2999 O O . ALA A 1 371 ? 14.606 19.345 -37.509 1.00 66.75 371 ALA A O 1
ATOM 3000 N N . TYR A 1 372 ? 12.364 19.274 -37.516 1.00 78.38 372 TYR A N 1
ATOM 3001 C CA . TYR A 1 372 ? 12.164 19.347 -36.074 1.00 78.38 372 TYR A CA 1
ATOM 3002 C C . TYR A 1 372 ? 12.695 18.133 -35.288 1.00 78.38 372 TYR A C 1
ATOM 3004 O O . TYR A 1 372 ? 13.371 18.334 -34.285 1.00 78.38 372 TYR A O 1
ATOM 3012 N N . ALA A 1 373 ? 12.435 16.893 -35.719 1.00 82.25 373 ALA A N 1
ATOM 3013 C CA . ALA A 1 373 ? 12.861 15.698 -34.978 1.00 82.25 373 ALA A CA 1
ATOM 3014 C C . ALA A 1 373 ? 14.393 15.545 -34.983 1.00 82.25 373 ALA A C 1
ATOM 3016 O O . ALA A 1 373 ? 14.989 15.211 -33.962 1.00 82.25 373 ALA A O 1
ATOM 3017 N N . GLU A 1 374 ? 15.035 15.884 -36.105 1.00 86.50 374 GLU A N 1
ATOM 3018 C CA . GLU A 1 374 ? 16.498 15.947 -36.223 1.00 86.50 374 GLU A CA 1
ATOM 3019 C C . GLU A 1 374 ? 17.101 17.006 -35.297 1.00 86.50 374 GLU A C 1
ATOM 3021 O O . GLU A 1 374 ? 18.034 16.721 -34.549 1.00 86.50 374 GLU A O 1
ATOM 3026 N N . ILE A 1 375 ? 16.547 18.227 -35.312 1.00 87.81 375 ILE A N 1
ATOM 3027 C CA . ILE A 1 375 ? 16.985 19.312 -34.421 1.00 87.81 375 ILE A CA 1
ATOM 3028 C C . ILE A 1 375 ? 16.829 18.879 -32.960 1.00 87.81 375 ILE A C 1
ATOM 3030 O O . ILE A 1 375 ? 17.781 18.981 -32.190 1.00 87.81 375 ILE A O 1
ATOM 3034 N N . SER A 1 376 ? 15.666 18.329 -32.604 1.00 89.75 376 SER A N 1
ATOM 3035 C CA . SER A 1 376 ? 15.363 17.834 -31.258 1.00 89.75 376 SER A CA 1
ATOM 3036 C C . SER A 1 376 ? 16.359 16.762 -30.800 1.00 89.75 376 SER A C 1
ATOM 3038 O O . SER A 1 376 ? 16.844 16.804 -29.664 1.00 89.75 376 SER A O 1
ATOM 3040 N N . MET A 1 377 ? 16.718 15.817 -31.677 1.00 92.38 377 MET A N 1
ATOM 3041 C CA . MET A 1 377 ? 17.701 14.784 -31.353 1.00 92.38 377 MET A CA 1
ATOM 3042 C C . MET A 1 377 ? 19.105 15.372 -31.156 1.00 92.38 377 MET A C 1
ATOM 3044 O O . MET A 1 377 ? 19.769 15.050 -30.172 1.00 92.38 377 MET A O 1
ATOM 3048 N N . ILE A 1 378 ? 19.548 16.289 -32.024 1.00 93.56 378 ILE A N 1
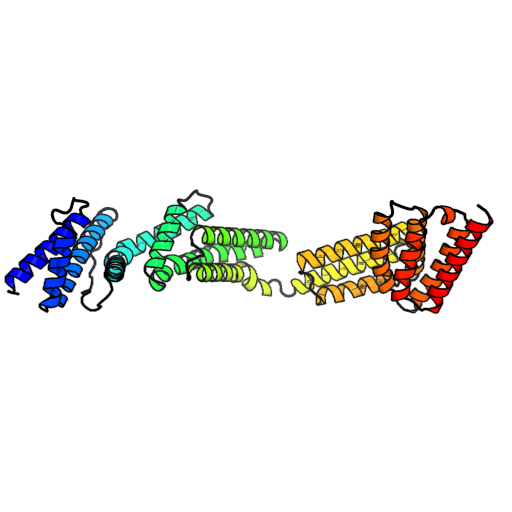ATOM 3049 C CA . ILE A 1 378 ? 20.845 16.974 -31.874 1.00 93.56 378 ILE A CA 1
ATOM 3050 C C . ILE A 1 378 ? 20.895 17.761 -30.557 1.00 93.56 378 ILE A C 1
ATOM 3052 O O . ILE A 1 378 ? 21.882 17.677 -29.826 1.00 93.56 378 ILE A O 1
ATOM 3056 N N . GLU A 1 379 ? 19.828 18.481 -30.202 1.00 93.50 379 GLU A N 1
ATOM 3057 C CA . GLU A 1 379 ? 19.731 19.211 -28.932 1.00 93.50 379 GLU A CA 1
ATOM 3058 C C . GLU A 1 379 ? 19.845 18.294 -27.709 1.00 93.50 379 GLU A C 1
ATOM 3060 O O . GLU A 1 379 ? 20.477 18.656 -26.712 1.00 93.50 379 GLU A O 1
ATOM 3065 N N . LYS A 1 380 ? 19.272 17.088 -27.776 1.00 95.38 380 LYS A N 1
ATOM 3066 C CA . LYS A 1 380 ? 19.419 16.075 -26.724 1.00 95.38 380 LYS A CA 1
ATOM 3067 C C . LYS A 1 380 ? 20.850 15.548 -26.647 1.00 95.38 380 LYS A C 1
ATOM 3069 O O . LYS A 1 380 ? 21.393 15.446 -25.547 1.00 95.38 380 LYS A O 1
ATOM 3074 N N . LEU A 1 381 ? 21.480 15.272 -27.790 1.00 96.50 381 LEU A N 1
ATOM 3075 C CA . LEU A 1 381 ? 22.859 14.780 -27.866 1.00 96.50 381 LEU A CA 1
ATOM 3076 C C . LEU A 1 381 ? 23.881 15.799 -27.337 1.00 96.50 381 LEU A C 1
ATOM 3078 O O . LEU A 1 381 ? 24.850 15.396 -26.696 1.00 96.50 381 LEU A O 1
ATOM 3082 N N . LYS A 1 382 ? 23.639 17.108 -27.492 1.00 95.38 382 LYS A N 1
ATOM 3083 C CA . LYS A 1 382 ? 24.495 18.177 -26.928 1.00 95.38 382 LYS A CA 1
ATOM 3084 C C . LYS A 1 382 ? 24.687 18.095 -25.418 1.00 95.38 382 LYS A C 1
ATOM 3086 O O . LYS A 1 382 ? 25.689 18.584 -24.908 1.00 95.38 382 LYS A O 1
ATOM 3091 N N . LYS A 1 383 ? 23.736 17.499 -24.695 1.00 92.19 383 LYS A N 1
ATOM 3092 C CA . LYS A 1 383 ? 23.837 17.330 -23.239 1.00 92.19 383 LYS A CA 1
ATOM 3093 C C . LYS A 1 383 ? 24.737 16.158 -22.841 1.00 92.19 383 LYS A C 1
ATOM 3095 O O . LYS A 1 383 ? 25.188 16.115 -21.704 1.00 92.19 383 LYS A O 1
ATOM 3100 N N . GLU A 1 384 ? 24.990 15.220 -23.755 1.00 91.88 384 GLU A N 1
ATOM 3101 C CA . GLU A 1 384 ? 25.610 13.922 -23.452 1.00 91.88 384 GLU A CA 1
ATOM 3102 C C . GLU A 1 384 ? 26.950 13.673 -24.156 1.00 91.88 384 GLU A C 1
ATOM 3104 O O . GLU A 1 384 ? 27.689 12.766 -23.747 1.00 91.88 384 GLU A O 1
ATOM 3109 N N . PHE A 1 385 ? 27.246 14.438 -25.209 1.00 95.06 385 PHE A N 1
ATOM 3110 C CA . PHE A 1 385 ? 28.405 14.267 -26.086 1.00 95.06 385 PHE A CA 1
ATOM 3111 C C . PHE A 1 385 ? 29.225 15.552 -26.230 1.00 95.06 385 PHE A C 1
ATOM 3113 O O . PHE A 1 385 ? 28.827 16.630 -25.793 1.00 95.06 385 PHE A O 1
ATOM 3120 N N . SER A 1 386 ? 30.406 15.424 -26.841 1.00 92.69 386 SER A N 1
ATOM 3121 C CA . SER A 1 386 ? 31.318 16.547 -27.047 1.00 92.69 386 SER A CA 1
ATOM 3122 C C . SER A 1 386 ? 30.739 17.608 -27.991 1.00 92.69 386 SER A C 1
ATOM 3124 O O . SER A 1 386 ? 30.010 17.301 -28.937 1.00 92.69 386 SER A O 1
ATOM 3126 N N . HIS A 1 387 ? 31.141 18.866 -27.778 1.00 93.62 387 HIS A N 1
ATOM 3127 C CA . HIS A 1 387 ? 30.792 19.969 -28.676 1.00 93.62 387 HIS A CA 1
ATOM 3128 C C . HIS A 1 387 ? 31.232 19.677 -30.116 1.00 93.62 387 HIS A C 1
ATOM 3130 O O . HIS A 1 387 ? 30.465 19.913 -31.043 1.00 93.62 387 HIS A O 1
ATOM 3136 N N . GLN A 1 388 ? 32.434 19.112 -30.296 1.00 93.81 388 GLN A N 1
ATOM 3137 C CA . GLN A 1 388 ? 32.968 18.739 -31.607 1.00 93.81 388 GLN A CA 1
ATOM 3138 C C . GLN A 1 388 ? 32.012 17.810 -32.361 1.00 93.81 388 GLN A C 1
ATOM 3140 O O . GLN A 1 388 ? 31.621 18.131 -33.481 1.00 93.81 388 GLN A O 1
ATOM 3145 N N . PHE A 1 389 ? 31.588 16.709 -31.732 1.00 94.12 389 PHE A N 1
ATOM 3146 C CA . PHE A 1 389 ? 30.636 15.779 -32.333 1.00 94.12 389 PHE A CA 1
ATOM 3147 C C . PHE A 1 389 ? 29.344 16.489 -32.743 1.00 94.12 389 PHE A C 1
ATOM 3149 O O . PHE A 1 389 ? 28.900 16.366 -33.882 1.00 94.12 389 PHE A O 1
ATOM 3156 N N . THR A 1 390 ? 28.756 17.287 -31.850 1.00 94.00 390 THR A N 1
ATOM 3157 C CA . THR A 1 390 ? 27.480 17.942 -32.157 1.00 94.00 390 THR A CA 1
ATOM 3158 C C . THR A 1 390 ? 27.585 19.044 -33.209 1.00 94.00 390 THR A C 1
ATOM 3160 O O . THR A 1 390 ? 26.674 19.164 -34.021 1.00 94.00 390 THR A O 1
ATOM 3163 N N . SER A 1 391 ? 28.695 19.788 -33.274 1.00 94.00 391 SER A N 1
ATOM 3164 C CA . SER A 1 391 ? 28.919 20.783 -34.331 1.00 94.00 391 SER A CA 1
ATOM 3165 C C . SER A 1 391 ? 29.056 20.139 -35.711 1.00 94.00 391 SER A C 1
ATOM 3167 O O . SER A 1 391 ? 28.598 20.715 -36.695 1.00 94.00 391 SER A O 1
ATOM 3169 N N . GLU A 1 392 ? 29.643 18.939 -35.799 1.00 94.44 392 GLU A N 1
ATOM 3170 C CA . GLU A 1 392 ? 29.676 18.166 -37.048 1.00 94.44 392 GLU A CA 1
ATOM 3171 C C . GLU A 1 392 ? 28.255 17.799 -37.511 1.00 94.44 392 GLU A C 1
ATOM 3173 O O . GLU A 1 392 ? 27.927 17.988 -38.683 1.00 94.44 392 GLU A O 1
ATOM 3178 N N . LEU A 1 393 ? 27.382 17.345 -36.600 1.00 93.94 393 LEU A N 1
ATOM 3179 C CA . LEU A 1 393 ? 25.980 17.040 -36.927 1.00 93.94 393 LEU A CA 1
ATOM 3180 C C . LEU A 1 393 ? 25.208 18.286 -37.384 1.00 93.94 393 LEU A C 1
ATOM 3182 O O . LEU A 1 393 ? 24.435 18.232 -38.342 1.00 93.94 393 LEU A O 1
ATOM 3186 N N . GLU A 1 394 ? 25.420 19.422 -36.721 1.00 92.38 394 GLU A N 1
ATOM 3187 C CA . GLU A 1 394 ? 24.799 20.696 -37.096 1.00 92.38 394 GLU A CA 1
ATOM 3188 C C . GLU A 1 394 ? 25.251 21.177 -38.474 1.00 92.38 394 GLU A C 1
ATOM 3190 O O . GLU A 1 394 ? 24.424 21.640 -39.264 1.00 92.38 394 GLU A O 1
ATOM 3195 N N . ALA A 1 395 ? 26.543 21.038 -38.784 1.00 91.00 395 ALA A N 1
ATOM 3196 C CA . ALA A 1 395 ? 27.080 21.348 -40.103 1.00 91.00 395 ALA A CA 1
ATOM 3197 C C . ALA A 1 395 ? 26.431 20.463 -41.177 1.00 91.00 395 ALA A C 1
ATOM 3199 O O . ALA A 1 395 ? 25.910 20.984 -42.163 1.00 91.00 395 ALA A O 1
ATOM 3200 N N . MET A 1 396 ? 26.348 19.149 -40.934 1.00 89.56 396 MET A N 1
ATOM 3201 C CA . MET A 1 396 ? 25.673 18.206 -41.832 1.00 89.56 396 MET A CA 1
ATOM 3202 C C . MET A 1 396 ? 24.202 18.575 -42.068 1.00 89.56 396 MET A C 1
ATOM 3204 O O . MET A 1 396 ? 23.728 18.538 -43.203 1.00 89.56 396 MET A O 1
ATOM 3208 N N . LEU A 1 397 ? 23.475 18.966 -41.015 1.00 87.12 397 LEU A N 1
ATOM 3209 C CA . LEU A 1 397 ? 22.082 19.407 -41.124 1.00 87.12 397 LEU A CA 1
ATOM 3210 C C . LEU A 1 397 ? 21.952 20.728 -41.902 1.00 87.12 397 LEU A C 1
ATOM 3212 O O . LEU A 1 397 ? 21.024 20.893 -42.694 1.00 87.12 397 LEU A O 1
ATOM 3216 N N . SER A 1 398 ? 22.864 21.677 -41.679 1.00 86.62 398 SER A N 1
ATOM 3217 C CA . SER A 1 398 ? 22.901 22.961 -42.391 1.00 86.62 398 SER A CA 1
ATOM 3218 C C . SER A 1 398 ? 23.137 22.766 -43.889 1.00 86.62 398 SER A C 1
ATOM 3220 O O . SER A 1 398 ? 22.425 23.344 -44.713 1.00 86.62 398 SER A O 1
ATOM 3222 N N . ASP A 1 399 ? 24.080 21.899 -44.254 1.00 83.81 399 ASP A N 1
ATOM 3223 C CA . ASP A 1 399 ? 24.399 21.618 -45.652 1.00 83.81 399 ASP A CA 1
ATOM 3224 C C . ASP A 1 399 ? 23.274 20.851 -46.354 1.00 83.81 399 ASP A C 1
ATOM 3226 O O . ASP A 1 399 ? 22.920 21.187 -47.486 1.00 83.81 399 ASP A O 1
ATOM 3230 N N . ALA A 1 400 ? 22.617 19.915 -45.660 1.00 80.06 400 ALA A N 1
ATOM 3231 C CA . ALA A 1 400 ? 21.414 19.259 -46.169 1.00 80.06 400 ALA A CA 1
ATOM 3232 C C . ALA A 1 400 ? 20.289 20.271 -46.464 1.00 80.06 400 ALA A C 1
ATOM 3234 O O . ALA A 1 400 ? 19.683 20.227 -47.535 1.00 80.06 400 ALA A O 1
ATOM 3235 N N . LYS A 1 401 ? 20.053 21.241 -45.565 1.00 76.31 401 LYS A N 1
ATOM 3236 C CA . LYS A 1 401 ? 19.063 22.315 -45.776 1.00 76.31 401 LYS A CA 1
ATOM 3237 C C . LYS A 1 401 ? 19.398 23.187 -46.988 1.00 76.31 401 LYS A C 1
ATOM 3239 O O . LYS A 1 401 ? 18.505 23.494 -47.774 1.00 76.31 401 LYS A O 1
ATOM 3244 N N . LYS A 1 402 ? 20.668 23.565 -47.176 1.00 75.62 402 LYS A N 1
ATOM 3245 C CA . LYS A 1 402 ? 21.103 24.331 -48.361 1.00 75.62 402 LYS A CA 1
ATOM 3246 C C . LYS A 1 402 ? 20.905 23.539 -49.653 1.00 75.62 402 LYS A C 1
ATOM 3248 O O . LYS A 1 402 ? 20.425 24.099 -50.633 1.00 75.62 402 LYS A O 1
ATOM 3253 N N . GLY A 1 403 ? 21.227 22.244 -49.650 1.00 67.62 403 GLY A N 1
ATOM 3254 C CA . GLY A 1 403 ? 21.024 21.359 -50.801 1.00 67.62 403 GLY A CA 1
ATOM 3255 C C . GLY A 1 403 ? 19.554 21.219 -51.212 1.00 67.62 403 GLY A C 1
ATOM 3256 O O . GLY A 1 403 ? 19.269 21.069 -52.396 1.00 67.62 403 GLY A O 1
ATOM 3257 N N . ILE A 1 404 ? 18.622 21.327 -50.259 1.00 62.69 404 ILE A N 1
ATOM 3258 C CA . ILE A 1 404 ? 17.176 21.381 -50.532 1.00 62.69 404 ILE A CA 1
ATOM 3259 C C . ILE A 1 404 ? 16.792 22.710 -51.197 1.00 62.69 404 ILE A C 1
ATOM 3261 O O . ILE A 1 404 ? 16.075 22.697 -52.188 1.00 62.69 404 ILE A O 1
ATOM 3265 N N . ILE A 1 405 ? 17.298 23.844 -50.696 1.00 57.97 405 ILE A N 1
ATOM 3266 C CA . ILE A 1 405 ? 16.985 25.190 -51.219 1.00 57.97 405 ILE A CA 1
ATOM 3267 C C . ILE A 1 405 ? 17.532 25.408 -52.641 1.00 57.97 405 ILE A C 1
ATOM 3269 O O . ILE A 1 405 ? 16.950 26.156 -53.415 1.00 57.97 405 ILE A O 1
ATOM 3273 N N . MET A 1 406 ? 18.652 24.772 -52.993 1.00 53.31 406 MET A N 1
ATOM 3274 C CA . MET A 1 406 ? 19.303 24.936 -54.303 1.00 53.31 406 MET A CA 1
ATOM 3275 C C . MET A 1 406 ? 18.717 24.040 -55.412 1.00 53.31 406 MET A C 1
ATOM 3277 O O . MET A 1 406 ? 19.021 24.257 -56.584 1.00 53.31 406 MET A O 1
ATOM 3281 N N . HIS A 1 407 ? 17.932 23.014 -55.060 1.00 50.50 407 HIS A N 1
ATOM 3282 C CA . HIS A 1 407 ? 17.432 21.987 -55.989 1.00 50.50 407 HIS A CA 1
ATOM 3283 C C . HIS A 1 407 ? 15.915 21.731 -55.913 1.00 50.50 407 HIS A C 1
ATOM 3285 O O . HIS A 1 407 ? 15.430 20.815 -56.583 1.00 50.50 407 HIS A O 1
ATOM 3291 N N . GLY A 1 408 ? 15.184 22.487 -55.093 1.00 46.00 408 GLY A N 1
ATOM 3292 C CA . GLY A 1 408 ? 13.721 22.595 -55.121 1.00 46.00 408 GLY A CA 1
ATOM 3293 C C . GLY A 1 408 ? 13.315 23.904 -55.772 1.00 46.00 408 GLY A C 1
ATOM 3294 O O . GLY A 1 408 ? 12.244 23.907 -56.415 1.00 46.00 408 GLY A O 1
#

Foldseek 3Di:
DDPVLLVVLLVLLLVQVVCVLVVHPRPDDPVSNVVSQVVCVVVVNVLVSVLSNLVSLLVSLLVVQVVVCVVPDDDDDDDDDPSPDDDDPVLSNLVSCCRRHCPDPVNVVVQLVVLVVQVVCVVVVHDDDLVVLQVVLVSQVVSHDVSSCVRPLVSVLVVLCVPLQVVLVVCVVPHDPVVLVVVLVVVLVSLLVSLPSNYDPVRPVSVVSSVVSSVSSCCRSPVVCVVVCVCVVVVVLVVCCVVLLVVLQCLQDPPVNPVQLQSSVVVLLVSVVVVVVCCCPVPVVPVVSVVSSVVSSLVSLARPCNLLSLLVNLLVLLLVADPVVVLLVVLVSSLVSLLSYDPVSVVVNLVNNLVSLLVCLVVCSVVVRPLVSLVSNLVSVPVRDDPVSSVSSVVSSVVSVVVSVVPD